Protein 3BDD (pdb70)

Solvent-accessible surface area: 28213 Å² total

Foldseek 3Di:
DVVVVVVVVVVVVVVCQVCCCVQLVHGPLLLVVLVCQVVDDFDALVRSCVVSVHDPVVSVVSVVVCVVVQQKDWAADPVGRVGITIHGGPVSCCCQPVPHDPSNVVVVVVCPPDDPVVVVVVVVVVVVVVVVVVPDDD/DVVVVVVVVVVVVVVVQVVCCVQLVAGPLLLVLLVCQVVDDWDDLVVSCVVSVHDPVVSVVSVVVCVVVPQWDWDVTIIHGHPCSCCCQPVPHDPSNVVVVVVVPPDDPVVVVVVVVVVVVVVVVVVPDDD/DCVVVVVVVVVVVVVVQVVCCVQLVDGPLLLVLLVVQVPDDWDALVVSCVVSVHDPVVSVVSLVVCVVVQQKDWAADPVPRVGITIHGDPCSCCCQPVPHDPSVVVVVVVCPPDDPVVVVVVVVVVVVVVVVVVPDDD/DVVVVVVVVVVVVVVCQVVVCVQLVAGPLLLVLLVVQVVDPFDDLVVSCVVSVHDPVVSVVSVVVCVVVQQWDCPVTIHGDPCSCCCQPVPHDPSNVVVVVCCPPDDPVVVVVVVVVVVVVVVVVVPDDD

B-factor: mean 50.7, std 5.84, range [27.85, 79.8]

CATH classification: 1.10.10.10

Structure (mmCIF, N/CA/C/O backbone):
data_3BDD
#
_entry.id   3BDD
#
_cell.length_a   50.734
_cell.length_b   100.430
_cell.length_c   68.695
_cell.angle_alpha   90.000
_cell.angle_beta   111.420
_cell.angle_gamma   90.000
#
_symmetry.space_group_name_H-M   'P 1 21 1'
#
loop_
_entity.id
_entity.type
_entity.pdbx_description
1 polymer 'Regulatory protein MarR'
2 non-polymer 'PHOSPHATE ION'
3 non-polymer GLYCEROL
4 water water
#
loop_
_atom_site.group_PDB
_atom_site.id
_atom_site.type_symbol
_atom_site.label_atom_id
_atom_site.label_alt_id
_atom_site.label_comp_id
_atom_site.label_asym_id
_atom_site.label_entity_id
_atom_site.label_seq_id
_atom_site.pdbx_PDB_ins_code
_atom_site.Cartn_x
_atom_site.Cartn_y
_atom_site.Cartn_z
_atom_site.occupancy
_atom_site.B_iso_or_equiv
_atom_site.auth_seq_id
_atom_site.auth_comp_id
_atom_site.auth_asym_id
_atom_site.auth_atom_id
_atom_site.pdbx_PDB_model_num
ATOM 1 N N . GLN A 1 3 ? -23.128 39.294 -48.551 1.00 65.02 2 GLN A N 1
ATOM 2 C CA . GLN A 1 3 ? -21.634 39.133 -48.559 1.00 65.04 2 GLN A CA 1
ATOM 3 C C . GLN A 1 3 ? -20.940 39.477 -47.226 1.00 64.88 2 GLN A C 1
ATOM 4 O O . GLN A 1 3 ? -19.817 39.016 -46.977 1.00 65.10 2 GLN A O 1
ATOM 10 N N . GLU A 1 4 ? -21.599 40.287 -46.393 1.00 63.74 3 GLU A N 1
ATOM 11 C CA . GLU A 1 4 ? -21.073 40.696 -45.080 1.00 62.68 3 GLU A CA 1
ATOM 12 C C . GLU A 1 4 ? -21.120 39.531 -44.093 1.00 60.33 3 GLU A C 1
ATOM 13 O O . GLU A 1 4 ? -20.140 39.286 -43.376 1.00 60.25 3 GLU A O 1
ATOM 27 N N . GLU A 1 6 ? -21.402 36.227 -44.839 1.00 53.67 5 GLU A N 1
ATOM 28 C CA . GLU A 1 6 ? -20.551 35.144 -45.353 1.00 53.05 5 GLU A CA 1
ATOM 29 C C . GLU A 1 6 ? -19.063 35.318 -44.974 1.00 53.22 5 GLU A C 1
ATOM 30 O O . GLU A 1 6 ? -18.380 34.322 -44.720 1.00 53.17 5 GLU A O 1
ATOM 36 N N . ASP A 1 7 ? -18.589 36.569 -44.918 1.00 53.02 6 ASP A N 1
ATOM 37 C CA . ASP A 1 7 ? -17.215 36.887 -44.487 1.00 51.45 6 ASP A CA 1
ATOM 38 C C . ASP A 1 7 ? -17.039 36.640 -42.983 1.00 50.18 6 ASP A C 1
ATOM 39 O O . ASP A 1 7 ? -16.016 36.097 -42.574 1.00 50.50 6 ASP A O 1
ATOM 44 N N . LEU A 1 8 ? -18.024 37.054 -42.174 1.00 48.60 7 LEU A N 1
ATOM 45 C CA . LEU A 1 8 ? -18.003 36.852 -40.702 1.00 47.70 7 LEU A CA 1
ATOM 46 C C . LEU A 1 8 ? -17.872 35.372 -40.356 1.00 45.80 7 LEU A C 1
ATOM 47 O O . LEU A 1 8 ? -17.062 35.007 -39.495 1.00 44.54 7 LEU A O 1
ATOM 52 N N . LEU A 1 9 ? -18.656 34.541 -41.052 1.00 44.08 8 LEU A N 1
ATOM 53 C CA . LEU A 1 9 ? -18.627 33.087 -40.882 1.00 43.15 8 LEU A CA 1
ATOM 54 C C . LEU A 1 9 ? -17.261 32.515 -41.278 1.00 43.39 8 LEU A C 1
ATOM 55 O O . LEU A 1 9 ? -16.742 31.628 -40.589 1.00 41.28 8 LEU A O 1
ATOM 60 N N . TYR A 1 10 ? -16.675 33.037 -42.363 1.00 43.91 9 TYR A N 1
ATOM 61 C CA . TYR A 1 10 ? -15.332 32.613 -42.783 1.00 44.24 9 TYR A CA 1
ATOM 62 C C . TYR A 1 10 ? -14.252 33.056 -41.770 1.00 44.21 9 TYR A C 1
ATOM 63 O O . TYR A 1 10 ? -13.345 32.276 -41.452 1.00 44.10 9 TYR A O 1
ATOM 72 N N . ARG A 1 11 ? -14.349 34.295 -41.284 1.00 45.41 10 ARG A N 1
ATOM 73 C CA . ARG A 1 11 ? -13.430 34.818 -40.247 1.00 46.73 10 ARG A CA 1
ATOM 74 C C . ARG A 1 11 ? -13.530 34.006 -38.952 1.00 46.91 10 ARG A C 1
ATOM 75 O O . ARG A 1 11 ? -12.530 33.816 -38.255 1.00 46.10 10 ARG A O 1
ATOM 83 N N . LEU A 1 12 ? -14.733 33.504 -38.667 1.00 48.39 11 LEU A N 1
ATOM 84 C CA . LEU A 1 12 ? -14.976 32.632 -37.519 1.00 49.06 11 LEU A CA 1
ATOM 85 C C . LEU A 1 12 ? -14.287 31.259 -37.713 1.00 48.72 11 LEU A C 1
ATOM 86 O O . LEU A 1 12 ? -13.764 30.692 -36.742 1.00 48.36 11 LEU A O 1
ATOM 91 N N . LYS A 1 13 ? -14.286 30.744 -38.952 1.00 48.71 12 LYS A N 1
ATOM 92 C CA . LYS A 1 13 ? -13.592 29.486 -39.296 1.00 49.33 12 LYS A CA 1
ATOM 93 C C . LYS A 1 13 ? -12.072 29.609 -39.162 1.00 48.60 12 LYS A C 1
ATOM 94 O O . LYS A 1 13 ? -11.432 28.713 -38.614 1.00 48.47 12 LYS A O 1
ATOM 99 N N . VAL A 1 14 ? -11.512 30.692 -39.702 1.00 48.97 13 VAL A N 1
ATOM 100 C CA . VAL A 1 14 ? -10.061 30.947 -39.659 1.00 49.06 13 VAL A CA 1
ATOM 101 C C . VAL A 1 14 ? -9.590 31.101 -38.207 1.00 49.49 13 VAL A C 1
ATOM 102 O O . VAL A 1 14 ? -8.569 30.529 -37.829 1.00 49.66 13 VAL A O 1
ATOM 106 N N . ALA A 1 15 ? -10.357 31.856 -37.417 1.00 49.97 14 ALA A N 1
ATOM 107 C CA . ALA A 1 15 ? -10.106 32.044 -35.984 1.00 50.76 14 ALA A CA 1
ATOM 108 C C . ALA A 1 15 ? -10.075 30.706 -35.242 1.00 51.27 14 ALA A C 1
ATOM 109 O O . ALA A 1 15 ? -9.164 30.472 -34.457 1.00 51.13 14 ALA A O 1
ATOM 111 N N . ASP A 1 16 ? -11.060 29.844 -35.513 1.00 52.00 15 ASP A N 1
ATOM 112 C CA . ASP A 1 16 ? -11.155 28.507 -34.906 1.00 51.55 15 ASP A CA 1
ATOM 113 C C . ASP A 1 16 ? -9.934 27.639 -35.225 1.00 50.71 15 ASP A C 1
ATOM 114 O O . ASP A 1 16 ? -9.362 27.033 -34.325 1.00 48.89 15 ASP A O 1
ATOM 119 N N . GLU A 1 17 ? -9.558 27.587 -36.506 1.00 51.11 16 GLU A N 1
ATOM 120 C CA . GLU A 1 17 ? -8.376 26.831 -36.955 1.00 51.47 16 GLU A CA 1
ATOM 121 C C . GLU A 1 17 ? -7.077 27.340 -36.312 1.00 50.03 16 GLU A C 1
ATOM 122 O O . GLU A 1 17 ? -6.250 26.533 -35.887 1.00 49.18 16 GLU A O 1
ATOM 128 N N . THR A 1 18 ? -6.931 28.666 -36.223 1.00 48.92 17 THR A N 1
ATOM 129 C CA . THR A 1 18 ? -5.773 29.294 -35.571 1.00 49.29 17 THR A CA 1
ATOM 130 C C . THR A 1 18 ? -5.754 28.988 -34.064 1.00 48.24 17 THR A C 1
ATOM 131 O O . THR A 1 18 ? -4.726 28.590 -33.541 1.00 48.09 17 THR A O 1
ATOM 135 N N . ILE A 1 19 ? -6.900 29.143 -33.400 1.00 48.90 18 ILE A N 1
ATOM 136 C CA . ILE A 1 19 ? -7.051 28.873 -31.952 1.00 48.96 18 ILE A CA 1
ATOM 137 C C . ILE A 1 19 ? -6.747 27.419 -31.588 1.00 48.59 18 ILE A C 1
ATOM 138 O O . ILE A 1 19 ? -5.992 27.167 -30.650 1.00 48.70 18 ILE A O 1
ATOM 143 N N . SER A 1 20 ? -7.344 26.487 -32.330 1.00 48.73 19 SER A N 1
ATOM 144 C CA . SER A 1 20 ? -7.155 25.041 -32.111 1.00 50.31 19 SER A CA 1
ATOM 145 C C . SER A 1 20 ? -5.685 24.618 -32.168 1.00 49.20 19 SER A C 1
ATOM 146 O O . SER A 1 20 ? -5.250 23.831 -31.330 1.00 48.51 19 SER A O 1
ATOM 149 N N . ASN A 1 21 ? -4.945 25.167 -33.141 1.00 49.30 20 ASN A N 1
ATOM 150 C CA A ASN A 1 21 ? -3.516 24.877 -33.301 0.50 49.31 20 ASN A CA 1
ATOM 151 C CA B ASN A 1 21 ? -3.513 24.885 -33.311 0.50 49.27 20 ASN A CA 1
ATOM 152 C C . ASN A 1 21 ? -2.711 25.463 -32.135 1.00 49.07 20 ASN A C 1
ATOM 153 O O . ASN A 1 21 ? -1.913 24.752 -31.515 1.00 48.85 20 ASN A O 1
ATOM 162 N N . LEU A 1 22 ? -2.935 26.747 -31.836 1.00 48.56 21 LEU A N 1
ATOM 163 C CA . LEU A 1 22 ? -2.269 27.441 -30.711 1.00 49.23 21 LEU A CA 1
ATOM 164 C C . LEU A 1 22 ? -2.541 26.775 -29.352 1.00 47.98 21 LEU A C 1
ATOM 165 O O . LEU A 1 22 ? -1.626 26.616 -28.548 1.00 46.59 21 LEU A O 1
ATOM 170 N N . PHE A 1 23 ? -3.799 26.406 -29.109 1.00 47.36 22 PHE A N 1
ATOM 171 C CA . PHE A 1 23 ? -4.196 25.764 -27.852 1.00 47.66 22 PHE A CA 1
ATOM 172 C C . PHE A 1 23 ? -3.454 24.441 -27.650 1.00 48.53 22 PHE A C 1
ATOM 173 O O . PHE A 1 23 ? -2.956 24.183 -26.547 1.00 48.84 22 PHE A O 1
ATOM 181 N N . GLU A 1 24 ? -3.386 23.621 -28.706 1.00 49.25 23 GLU A N 1
ATOM 182 C CA . GLU A 1 24 ? -2.711 22.319 -28.635 1.00 49.73 23 GLU A CA 1
ATOM 183 C C . GLU A 1 24 ? -1.215 22.457 -28.372 1.00 49.21 23 GLU A C 1
ATOM 184 O O . GLU A 1 24 ? -0.667 21.709 -27.572 1.00 48.86 23 GLU A O 1
ATOM 190 N N . LYS A 1 25 ? -0.568 23.403 -29.047 1.00 50.20 24 LYS A N 1
ATOM 191 C CA . LYS A 1 25 ? 0.861 23.670 -28.842 1.00 50.88 24 LYS A CA 1
ATOM 192 C C . LYS A 1 25 ? 1.166 24.234 -27.450 1.00 49.46 24 LYS A C 1
ATOM 193 O O . LYS A 1 25 ? 2.093 23.763 -26.784 1.00 48.47 24 LYS A O 1
ATOM 199 N N . GLN A 1 26 ? 0.379 25.225 -27.026 1.00 48.40 25 GLN A N 1
ATOM 200 C CA . GLN A 1 26 ? 0.581 25.900 -25.733 1.00 47.75 25 GLN A CA 1
ATOM 201 C C . GLN A 1 26 ? 0.257 25.045 -24.513 1.00 47.61 25 GLN A C 1
ATOM 202 O O . GLN A 1 26 ? 1.012 25.069 -23.552 1.00 47.74 25 GLN A O 1
ATOM 208 N N . LEU A 1 27 ? -0.853 24.304 -24.554 1.00 47.89 26 LEU A N 1
ATOM 209 C CA . LEU A 1 27 ? -1.266 23.416 -23.438 1.00 47.71 26 LEU A CA 1
ATOM 210 C C . LEU A 1 27 ? -0.832 21.952 -23.593 1.00 46.80 26 LEU A C 1
ATOM 211 O O . LEU A 1 27 ? -1.006 21.176 -22.650 1.00 46.79 26 LEU A O 1
ATOM 216 N N . GLY A 1 28 ? -0.291 21.568 -24.757 1.00 45.86 27 GLY A N 1
ATOM 217 C CA . GLY A 1 28 ? 0.129 20.183 -25.011 1.00 46.35 27 GLY A CA 1
ATOM 218 C C . GLY A 1 28 ? -0.978 19.148 -25.192 1.00 46.92 27 GLY A C 1
ATOM 219 O O . GLY A 1 28 ? -0.687 17.953 -25.294 1.00 46.27 27 GLY A O 1
ATOM 220 N N . ILE A 1 29 ? -2.242 19.590 -25.213 1.00 46.72 28 ILE A N 1
ATOM 221 C CA . ILE A 1 29 ? -3.415 18.719 -25.357 1.00 46.63 28 ILE A CA 1
ATOM 222 C C . ILE A 1 29 ? -4.409 19.479 -26.224 1.00 46.67 28 ILE A C 1
ATOM 223 O O . ILE A 1 29 ? -4.585 20.694 -26.039 1.00 46.58 28 ILE A O 1
ATOM 228 N N . SER A 1 30 ? -5.080 18.780 -27.136 1.00 46.21 29 SER A N 1
ATOM 229 C CA . SER A 1 30 ? -6.066 19.430 -28.003 1.00 46.38 29 SER A CA 1
ATOM 230 C C . SER A 1 30 ? -7.251 19.968 -27.203 1.00 45.70 29 SER A C 1
ATOM 231 O O . SER A 1 30 ? -7.566 19.449 -26.130 1.00 45.08 29 SER A O 1
ATOM 234 N N . LEU A 1 31 ? -7.896 20.991 -27.761 1.00 46.53 30 LEU A N 1
ATOM 235 C CA . LEU A 1 31 ? -9.049 21.667 -27.139 1.00 46.22 30 LEU A CA 1
ATOM 236 C C . LEU A 1 31 ? -10.172 20.702 -26.724 1.00 45.54 30 LEU A C 1
ATOM 237 O O . LEU A 1 31 ? -10.691 20.815 -25.617 1.00 46.29 30 LEU A O 1
ATOM 242 N N . THR A 1 32 ? -10.508 19.741 -27.589 1.00 45.28 31 THR A N 1
ATOM 243 C CA . THR A 1 32 ? -11.562 18.749 -27.296 1.00 45.04 31 THR A CA 1
ATOM 244 C C . THR A 1 32 ? -11.147 17.786 -26.180 1.00 45.08 31 THR A C 1
ATOM 245 O O . THR A 1 32 ? -11.909 17.578 -25.239 1.00 45.72 31 THR A O 1
ATOM 249 N N . ARG A 1 33 ? -9.949 17.206 -26.292 1.00 45.95 32 ARG A N 1
ATOM 250 C CA . ARG A 1 33 ? -9.431 16.290 -25.258 1.00 44.95 32 ARG A CA 1
ATOM 251 C C . ARG A 1 33 ? -9.189 16.996 -23.918 1.00 45.68 32 ARG A C 1
ATOM 252 O O . ARG A 1 33 ? -9.400 16.399 -22.856 1.00 45.76 32 ARG A O 1
ATOM 260 N N . TYR A 1 34 ? -8.785 18.264 -23.973 1.00 45.47 33 TYR A N 1
ATOM 261 C CA . TYR A 1 34 ? -8.628 19.090 -22.770 1.00 45.66 33 TYR A CA 1
ATOM 262 C C . TYR A 1 34 ? -9.999 19.305 -22.084 1.00 45.08 33 TYR A C 1
ATOM 263 O O . TYR A 1 34 ? -10.082 19.240 -20.852 1.00 44.70 33 TYR A O 1
ATOM 272 N N . SER A 1 35 ? -11.059 19.536 -22.872 1.00 45.52 34 SER A N 1
ATOM 273 C CA . SER A 1 35 ? -12.436 19.700 -22.330 1.00 45.32 34 SER A CA 1
ATOM 274 C C . SER A 1 35 ? -12.960 18.406 -21.691 1.00 44.67 34 SER A C 1
ATOM 275 O O . SER A 1 35 ? -13.632 18.462 -20.658 1.00 45.37 34 SER A O 1
ATOM 278 N N . ILE A 1 36 ? -12.667 17.260 -22.319 1.00 44.11 35 ILE A N 1
ATOM 279 C CA . ILE A 1 36 ? -13.027 15.930 -21.781 1.00 44.08 35 ILE A CA 1
ATOM 280 C C . ILE A 1 36 ? -12.431 15.786 -20.378 1.00 43.91 35 ILE A C 1
ATOM 281 O O . ILE A 1 36 ? -13.156 15.474 -19.437 1.00 44.12 35 ILE A O 1
ATOM 286 N N . LEU A 1 37 ? -11.131 16.056 -20.249 1.00 45.63 36 LEU A N 1
ATOM 287 C CA . LEU A 1 37 ? -10.437 15.970 -18.958 1.00 46.75 36 LEU A CA 1
ATOM 288 C C . LEU A 1 37 ? -11.003 16.959 -17.931 1.00 47.52 36 LEU A C 1
ATOM 289 O O . LEU A 1 37 ? -11.255 16.556 -16.789 1.00 46.27 36 LEU A O 1
ATOM 294 N N . GLN A 1 38 ? -11.213 18.223 -18.335 1.00 48.32 37 GLN A N 1
ATOM 295 C CA . GLN A 1 38 ? -11.840 19.242 -17.449 1.00 50.20 37 GLN A CA 1
ATOM 296 C C . GLN A 1 38 ? -13.215 18.795 -16.960 1.00 48.25 37 GLN A C 1
ATOM 297 O O . GLN A 1 38 ? -13.518 18.944 -15.781 1.00 47.50 37 GLN A O 1
ATOM 303 N N . THR A 1 39 ? -14.025 18.249 -17.870 1.00 47.09 38 THR A N 1
ATOM 304 C CA . THR A 1 39 ? -15.348 17.722 -17.524 1.00 46.82 38 THR A CA 1
ATOM 305 C C . THR A 1 39 ? -15.241 16.532 -16.547 1.00 46.61 38 THR A C 1
ATOM 306 O O . THR A 1 39 ? -15.964 16.497 -15.556 1.00 47.01 38 THR A O 1
ATOM 310 N N . LEU A 1 40 ? -14.347 15.581 -16.843 1.00 46.01 39 LEU A N 1
ATOM 311 C CA . LEU A 1 40 ? -14.115 14.391 -15.988 1.00 46.14 39 LEU A CA 1
ATOM 312 C C . LEU A 1 40 ? -13.555 14.738 -14.611 1.00 46.22 39 LEU A C 1
ATOM 313 O O . LEU A 1 40 ? -13.968 14.149 -13.619 1.00 47.30 39 LEU A O 1
ATOM 318 N N . LEU A 1 41 ? -12.619 15.684 -14.550 1.00 47.10 40 LEU A N 1
ATOM 319 C CA . LEU A 1 41 ? -12.064 16.156 -13.265 1.00 47.43 40 LEU A CA 1
ATOM 320 C C . LEU A 1 41 ? -13.099 16.858 -12.373 1.00 49.06 40 LEU A C 1
ATOM 321 O O . LEU A 1 41 ? -12.932 16.893 -11.154 1.00 50.02 40 LEU A O 1
ATOM 326 N N . LYS A 1 42 ? -14.141 17.423 -12.983 1.00 50.75 41 LYS A N 1
ATOM 327 C CA . LYS A 1 42 ? -15.237 18.064 -12.260 1.00 52.14 41 LYS A CA 1
ATOM 328 C C . LYS A 1 42 ? -16.366 17.065 -11.939 1.00 51.94 41 LYS A C 1
ATOM 329 O O . LYS A 1 42 ? -16.815 17.006 -10.798 1.00 50.76 41 LYS A O 1
ATOM 335 N N . ASP A 1 43 ? -16.786 16.276 -12.940 1.00 52.45 42 ASP A N 1
ATOM 336 C CA . ASP A 1 43 ? -17.995 15.428 -12.851 1.00 53.14 42 ASP A CA 1
ATOM 337 C C . ASP A 1 43 ? -17.898 13.905 -13.057 1.00 52.88 42 ASP A C 1
ATOM 338 O O . ASP A 1 43 ? -18.931 13.257 -13.254 1.00 52.45 42 ASP A O 1
ATOM 343 N N . ALA A 1 44 ? -16.701 13.316 -12.973 1.00 52.76 43 ALA A N 1
ATOM 344 C CA . ALA A 1 44 ? -16.563 11.842 -13.103 1.00 52.37 43 ALA A CA 1
ATOM 345 C C . ALA A 1 44 ? -17.235 11.127 -11.914 1.00 51.74 43 ALA A C 1
ATOM 346 O O . ALA A 1 44 ? -17.289 11.700 -10.823 1.00 53.09 43 ALA A O 1
ATOM 348 N N . PRO A 1 45 ? -17.750 9.889 -12.108 1.00 51.07 44 PRO A N 1
ATOM 349 C CA . PRO A 1 45 ? -17.755 9.070 -13.327 1.00 49.98 44 PRO A CA 1
ATOM 350 C C . PRO A 1 45 ? -18.798 9.500 -14.348 1.00 48.99 44 PRO A C 1
ATOM 351 O O . PRO A 1 45 ? -19.850 10.022 -13.973 1.00 49.11 44 PRO A O 1
ATOM 355 N N . LEU A 1 46 ? -18.479 9.286 -15.622 1.00 48.55 45 LEU A N 1
ATOM 356 C CA . LEU A 1 46 ? -19.367 9.593 -16.748 1.00 48.58 45 LEU A CA 1
ATOM 357 C C . LEU A 1 46 ? -19.306 8.483 -17.791 1.00 48.20 45 LEU A C 1
ATOM 358 O O . LEU A 1 46 ? -18.228 7.954 -18.079 1.00 47.78 45 LEU A O 1
ATOM 363 N N . HIS A 1 47 ? -20.466 8.159 -18.358 1.00 48.52 46 HIS A N 1
ATOM 364 C CA . HIS A 1 47 ? -20.565 7.194 -19.449 1.00 48.77 46 HIS A CA 1
ATOM 365 C C . HIS A 1 47 ? -20.074 7.889 -20.722 1.00 48.98 46 HIS A C 1
ATOM 366 O O . HIS A 1 47 ? -20.184 9.114 -20.847 1.00 48.04 46 HIS A O 1
ATOM 373 N N . GLN A 1 48 ? -19.533 7.103 -21.652 1.00 49.73 47 GLN A N 1
ATOM 374 C CA . GLN A 1 48 ? -19.083 7.601 -22.963 1.00 50.04 47 GLN A CA 1
ATOM 375 C C . GLN A 1 48 ? -20.196 8.379 -23.695 1.00 49.74 47 GLN A C 1
ATOM 376 O O . GLN A 1 48 ? -19.906 9.384 -24.335 1.00 49.79 47 GLN A O 1
ATOM 382 N N . LEU A 1 49 ? -21.441 7.897 -23.591 1.00 49.70 48 LEU A N 1
ATOM 383 C CA . LEU A 1 49 ? -22.631 8.553 -24.165 1.00 50.04 48 LEU A CA 1
ATOM 384 C C . LEU A 1 49 ? -22.819 9.968 -23.605 1.00 50.28 48 LEU A C 1
ATOM 385 O O . LEU A 1 49 ? -23.116 10.888 -24.363 1.00 49.85 48 LEU A O 1
ATOM 390 N N . ALA A 1 50 ? -22.641 10.132 -22.287 1.00 50.46 49 ALA A N 1
ATOM 391 C CA . ALA A 1 50 ? -22.737 11.449 -21.631 1.00 50.04 49 ALA A CA 1
ATOM 392 C C . ALA A 1 50 ? -21.743 12.434 -22.246 1.00 51.02 49 ALA A 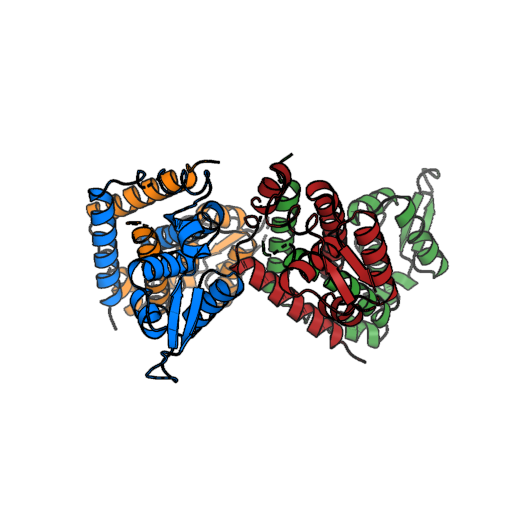C 1
ATOM 393 O O . ALA A 1 50 ? -22.119 13.566 -22.554 1.00 51.16 49 ALA A O 1
ATOM 395 N N . LEU A 1 51 ? -20.498 11.983 -22.454 1.00 50.49 50 LEU A N 1
ATOM 396 C CA . LEU A 1 51 ? -19.454 12.795 -23.104 1.00 50.49 50 LEU A CA 1
ATOM 397 C C . LEU A 1 51 ? -19.828 13.226 -24.533 1.00 50.06 50 LEU A C 1
ATOM 398 O O . LEU A 1 51 ? -19.538 14.357 -24.922 1.00 50.06 50 LEU A O 1
ATOM 403 N N . GLN A 1 52 ? -20.459 12.333 -25.294 1.00 49.54 51 GLN A N 1
ATOM 404 C CA . GLN A 1 52 ? -20.914 12.642 -26.668 1.00 50.72 51 GLN A CA 1
ATOM 405 C C . GLN A 1 52 ? -21.939 13.776 -26.691 1.00 50.42 51 GLN A C 1
ATOM 406 O O . GLN A 1 52 ? -21.873 14.658 -27.551 1.00 48.94 51 GLN A O 1
ATOM 412 N N . GLU A 1 53 ? -22.871 13.746 -25.740 1.00 50.95 52 GLU A N 1
ATOM 413 C CA . GLU A 1 53 ? -23.881 14.788 -25.627 1.00 51.71 52 GLU A CA 1
ATOM 414 C C . GLU A 1 53 ? -23.271 16.106 -25.135 1.00 51.09 52 GLU A C 1
ATOM 415 O O . GLU A 1 53 ? -23.545 17.163 -25.709 1.00 49.75 52 GLU A O 1
ATOM 421 N N . ARG A 1 54 ? -22.460 16.038 -24.081 1.00 51.95 53 ARG A N 1
ATOM 422 C CA . ARG A 1 54 ? -21.819 17.244 -23.526 1.00 53.78 53 ARG A CA 1
ATOM 423 C C . ARG A 1 54 ? -20.888 17.937 -24.518 1.00 53.38 53 ARG A C 1
ATOM 424 O O . ARG A 1 54 ? -20.905 19.156 -24.610 1.00 54.52 53 ARG A O 1
ATOM 432 N N . LEU A 1 55 ? -20.108 17.157 -25.262 1.00 53.57 54 LEU A N 1
ATOM 433 C CA . LEU A 1 55 ? -19.179 17.696 -26.274 1.00 54.51 54 LEU A CA 1
ATOM 434 C C . LEU A 1 55 ? -19.807 17.935 -27.659 1.00 54.26 54 LEU A C 1
ATOM 435 O O . LEU A 1 55 ? -19.202 18.619 -28.485 1.00 54.07 54 LEU A O 1
ATOM 440 N N . GLN A 1 56 ? -20.991 17.369 -27.912 1.00 53.94 55 GLN A N 1
ATOM 441 C CA . GLN A 1 56 ? -21.718 17.510 -29.190 1.00 54.14 55 GLN A CA 1
ATOM 442 C C . GLN A 1 56 ? -20.950 16.928 -30.388 1.00 53.72 55 GLN A C 1
ATOM 443 O O . GLN A 1 56 ? -20.804 17.562 -31.433 1.00 53.31 55 GLN A O 1
ATOM 449 N N . ILE A 1 57 ? -20.467 15.702 -30.194 1.00 53.72 56 ILE A N 1
ATOM 450 C CA . ILE A 1 57 ? -19.725 14.930 -31.201 1.00 53.75 56 ILE A CA 1
ATOM 451 C C . ILE A 1 57 ? -20.234 13.486 -31.193 1.00 53.34 56 ILE A C 1
ATOM 452 O O . ILE A 1 57 ? -20.748 13.013 -30.171 1.00 52.60 56 ILE A O 1
ATOM 457 N N . ASP A 1 58 ? -20.069 12.794 -32.319 1.00 53.29 57 ASP A N 1
ATOM 458 C CA . ASP A 1 58 ? -20.566 11.410 -32.475 1.00 53.41 57 ASP A CA 1
ATOM 459 C C . ASP A 1 58 ? -19.748 10.356 -31.688 1.00 52.91 57 ASP A C 1
ATOM 460 O O . ASP A 1 58 ? -18.747 10.685 -31.041 1.00 51.94 57 ASP A O 1
ATOM 465 N N . ARG A 1 59 ? -20.214 9.107 -31.732 1.00 52.77 58 ARG A N 1
ATOM 466 C CA . ARG A 1 59 ? -19.557 7.966 -31.060 1.00 52.74 58 ARG A CA 1
ATOM 467 C C . ARG A 1 59 ? -18.133 7.674 -31.568 1.00 52.01 58 ARG A C 1
ATOM 468 O O . ARG A 1 59 ? -17.260 7.332 -30.765 1.00 52.02 58 ARG A O 1
ATOM 476 N N . ALA A 1 60 ? -17.929 7.770 -32.886 1.00 51.32 59 ALA A N 1
ATOM 477 C CA . ALA A 1 60 ? -16.612 7.543 -33.512 1.00 50.63 59 ALA A CA 1
ATOM 478 C C . ALA A 1 60 ? -15.549 8.529 -33.018 1.00 50.23 59 ALA A C 1
ATOM 479 O O . ALA A 1 60 ? -14.410 8.124 -32.747 1.00 50.73 59 ALA A O 1
ATOM 481 N N . ALA A 1 61 ? -15.931 9.803 -32.880 1.00 48.79 60 ALA A N 1
ATOM 482 C CA . ALA A 1 61 ? -15.013 10.858 -32.413 1.00 48.18 60 ALA A CA 1
ATOM 483 C C . ALA A 1 61 ? -14.611 10.663 -30.961 1.00 47.33 60 ALA A C 1
ATOM 484 O O . ALA A 1 61 ? -13.428 10.740 -30.648 1.00 47.53 60 ALA A O 1
ATOM 486 N N . VAL A 1 62 ? -15.590 10.398 -30.091 1.00 47.29 61 VAL A N 1
ATOM 487 C CA . VAL A 1 62 ? -15.326 10.183 -28.660 1.00 47.01 61 VAL A CA 1
ATOM 488 C C . VAL A 1 62 ? -14.468 8.933 -28.435 1.00 47.16 61 VAL A C 1
ATOM 489 O O . VAL A 1 62 ? -13.564 8.953 -27.589 1.00 47.88 61 VAL A O 1
ATOM 493 N N . THR A 1 63 ? -14.752 7.867 -29.190 1.00 47.58 62 THR A N 1
ATOM 494 C CA . THR A 1 63 ? -13.961 6.626 -29.151 1.00 47.68 62 THR A CA 1
ATOM 495 C C . THR A 1 63 ? -12.496 6.901 -29.492 1.00 48.06 62 THR A C 1
ATOM 496 O O . THR A 1 63 ? -11.613 6.351 -28.841 1.00 49.57 62 THR A O 1
ATOM 500 N N . ARG A 1 64 ? -12.249 7.759 -30.490 1.00 48.29 63 ARG A N 1
ATOM 501 C CA . ARG A 1 64 ? -10.877 8.175 -30.852 1.00 47.89 63 ARG A CA 1
ATOM 502 C C . ARG A 1 64 ? -10.236 8.976 -29.700 1.00 47.30 63 ARG A C 1
ATOM 503 O O . ARG A 1 64 ? -9.137 8.640 -29.259 1.00 46.47 63 ARG A O 1
ATOM 511 N N . HIS A 1 65 ? -10.939 10.010 -29.228 1.00 46.14 64 HIS A N 1
ATOM 512 C CA . HIS A 1 65 ? -10.451 10.869 -28.132 1.00 47.12 64 HIS A CA 1
ATOM 513 C C . HIS A 1 65 ? -10.088 10.106 -26.859 1.00 46.70 64 HIS A C 1
ATOM 514 O O . HIS A 1 65 ? -9.007 10.313 -26.290 1.00 45.79 64 HIS A O 1
ATOM 521 N N . LEU A 1 66 ? -10.996 9.226 -26.436 1.00 46.86 65 LEU A N 1
ATOM 522 C CA . LEU A 1 66 ? -10.802 8.408 -25.228 1.00 46.72 65 LEU A CA 1
ATOM 523 C C . LEU A 1 66 ? -9.675 7.380 -25.370 1.00 46.18 65 LEU A C 1
ATOM 524 O O . LEU A 1 66 ? -8.998 7.088 -24.391 1.00 46.10 65 LEU A O 1
ATOM 529 N N . LYS A 1 67 ? -9.492 6.835 -26.573 1.00 46.23 66 LYS A N 1
ATOM 530 C CA . LYS A 1 67 ? -8.408 5.891 -26.860 1.00 46.38 66 LYS A CA 1
ATOM 531 C C . LYS A 1 67 ? -7.069 6.612 -26.712 1.00 45.60 66 LYS A C 1
ATOM 532 O O . LYS A 1 67 ? -6.164 6.085 -26.071 1.00 46.09 66 LYS A O 1
ATOM 538 N N . LEU A 1 68 ? -6.969 7.818 -27.282 1.00 44.92 67 LEU A N 1
ATOM 539 C CA . LEU A 1 68 ? -5.758 8.650 -27.175 1.00 45.35 67 LEU A CA 1
ATOM 540 C C . LEU A 1 68 ? -5.420 9.036 -25.725 1.00 45.54 67 LEU A C 1
ATOM 541 O O . LEU A 1 68 ? -4.273 8.892 -25.301 1.00 44.67 67 LEU A O 1
ATOM 546 N N . LEU A 1 69 ? -6.422 9.510 -24.982 1.00 45.99 68 LEU A N 1
ATOM 547 C CA . LEU A 1 69 ? -6.264 9.855 -23.551 1.00 45.05 68 LEU A CA 1
ATOM 548 C C . LEU A 1 69 ? -5.879 8.643 -22.680 1.00 45.83 68 LEU A C 1
ATOM 549 O O . LEU A 1 69 ? -5.073 8.782 -21.758 1.00 44.78 68 LEU A O 1
ATOM 554 N N . GLU A 1 70 ? -6.453 7.472 -22.985 1.00 46.78 69 GLU A N 1
ATOM 555 C CA . GLU A 1 70 ? -6.173 6.230 -22.255 1.00 47.10 69 GLU A CA 1
ATOM 556 C C . GLU A 1 70 ? -4.746 5.731 -22.539 1.00 47.46 69 GLU A C 1
ATOM 557 O O . GLU A 1 70 ? -4.024 5.358 -21.610 1.00 46.26 69 GLU A O 1
ATOM 563 N N . GLU A 1 71 ? -4.354 5.730 -23.817 1.00 48.03 70 GLU A N 1
ATOM 564 C CA . GLU A 1 71 ? -2.994 5.351 -24.239 1.00 48.44 70 GLU A CA 1
ATOM 565 C C . GLU A 1 71 ? -1.897 6.239 -23.626 1.00 47.48 70 GLU A C 1
ATOM 566 O O . GLU A 1 71 ? -0.810 5.745 -23.324 1.00 47.44 70 GLU A O 1
ATOM 572 N N . SER A 1 72 ? -2.182 7.535 -23.463 1.00 46.43 71 SER A N 1
ATOM 573 C CA . SER A 1 72 ? -1.237 8.495 -22.856 1.00 46.36 71 SER A 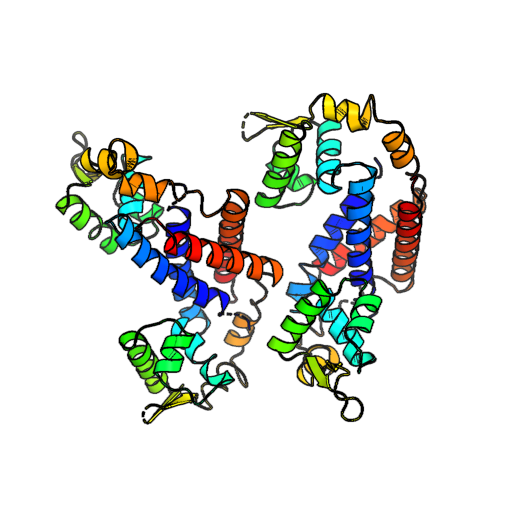CA 1
ATOM 574 C C . SER A 1 72 ? -1.383 8.650 -21.319 1.00 45.60 71 SER A C 1
ATOM 575 O O . SER A 1 72 ? -0.699 9.483 -20.715 1.00 44.69 71 SER A O 1
ATOM 578 N N . GLY A 1 73 ? -2.250 7.840 -20.697 1.00 45.51 72 GLY A N 1
ATOM 579 C CA . GLY A 1 73 ? -2.427 7.798 -19.240 1.00 45.64 72 GLY A CA 1
ATOM 580 C C . GLY A 1 73 ? -3.262 8.859 -18.553 1.00 45.34 72 GLY A C 1
ATOM 581 O O . GLY A 1 73 ? -3.122 9.039 -17.338 1.00 44.95 72 GLY A O 1
ATOM 582 N N . TYR A 1 74 ? -4.145 9.529 -19.304 1.00 46.06 73 TYR A N 1
ATOM 583 C CA . TYR A 1 74 ? -5.006 10.608 -18.771 1.00 46.32 73 TYR A CA 1
ATOM 584 C C . TYR A 1 74 ? -6.388 10.178 -18.289 1.00 46.55 73 TYR A C 1
ATOM 585 O O . TYR A 1 74 ? -7.014 10.907 -17.506 1.00 46.22 73 TYR A O 1
ATOM 594 N N . ILE A 1 75 ? -6.887 9.048 -18.798 1.00 47.04 74 ILE A N 1
ATOM 595 C CA . ILE A 1 75 ? -8.181 8.484 -18.383 1.00 46.59 74 ILE A CA 1
ATOM 596 C C . ILE A 1 75 ? -8.130 6.949 -18.277 1.00 47.91 74 ILE A C 1
ATOM 597 O O . ILE A 1 75 ? -7.207 6.310 -18.791 1.00 47.45 74 ILE A O 1
ATOM 602 N N . ILE A 1 76 ? -9.111 6.390 -17.567 1.00 48.68 75 ILE A N 1
ATOM 603 C CA . ILE A 1 76 ? -9.332 4.936 -17.484 1.00 49.03 75 ILE A CA 1
ATOM 604 C C . ILE A 1 76 ? -10.821 4.669 -17.716 1.00 49.96 75 ILE A C 1
ATOM 605 O O . ILE A 1 76 ? -11.664 5.524 -17.404 1.00 49.09 75 ILE A O 1
ATOM 610 N N . ARG A 1 77 ? -11.127 3.512 -18.299 1.00 51.35 76 ARG A N 1
ATOM 611 C CA . ARG A 1 77 ? -12.504 3.067 -18.514 1.00 52.53 76 ARG A CA 1
ATOM 612 C C . ARG A 1 77 ? -12.641 1.751 -17.767 1.00 51.40 76 ARG A C 1
ATOM 613 O O . ARG A 1 77 ? -11.997 0.768 -18.127 1.00 51.89 76 ARG A O 1
ATOM 621 N N . LYS A 1 78 ? -13.443 1.765 -16.699 1.00 49.95 77 LYS A N 1
ATOM 622 C CA . LYS A 1 78 ? -13.651 0.613 -15.836 1.00 49.33 77 LYS A CA 1
ATOM 623 C C . LYS A 1 78 ? -15.120 0.240 -15.717 1.00 50.76 77 LYS A C 1
ATOM 624 O O . LYS A 1 78 ? -16.012 1.096 -15.763 1.00 50.09 77 LYS A O 1
ATOM 630 N N . ARG A 1 79 ? -15.348 -1.057 -15.548 1.00 51.94 78 ARG A N 1
ATOM 631 C CA . ARG A 1 79 ? -16.675 -1.610 -15.375 1.00 53.03 78 ARG A CA 1
ATOM 632 C C . ARG A 1 79 ? -17.161 -1.328 -13.955 1.00 53.59 78 ARG A C 1
ATOM 633 O O . ARG A 1 79 ? -16.356 -1.310 -13.019 1.00 52.46 78 ARG A O 1
ATOM 639 N N . ASN A 1 80 ? -18.467 -1.080 -13.809 1.00 55.13 79 ASN A N 1
ATOM 640 C CA . ASN A 1 80 ? -19.099 -0.875 -12.494 1.00 56.61 79 ASN A CA 1
ATOM 641 C C . ASN A 1 80 ? -19.133 -2.255 -11.804 1.00 57.48 79 ASN A C 1
ATOM 642 O O . ASN A 1 80 ? -19.647 -3.200 -12.406 1.00 57.97 79 ASN A O 1
ATOM 647 N N . PRO A 1 81 ? -18.545 -2.391 -10.584 1.00 58.58 80 PRO A N 1
ATOM 648 C CA . PRO A 1 81 ? -18.590 -3.680 -9.857 1.00 59.23 80 PRO A CA 1
ATOM 649 C C . PRO A 1 81 ? -19.976 -4.313 -9.618 1.00 60.06 80 PRO A C 1
ATOM 650 O O . PRO A 1 81 ? -20.053 -5.542 -9.520 1.00 60.83 80 PRO A O 1
ATOM 654 N N . ASP A 1 82 ? -21.032 -3.493 -9.520 1.00 60.51 81 ASP A N 1
ATOM 655 C CA . ASP A 1 82 ? -22.427 -3.979 -9.361 1.00 60.94 81 ASP A CA 1
ATOM 656 C C . ASP A 1 82 ? -23.151 -4.259 -10.685 1.00 60.78 81 ASP A C 1
ATOM 657 O O . ASP A 1 82 ? -24.069 -5.079 -10.706 1.00 61.69 81 ASP A O 1
ATOM 662 N N . ASN A 1 83 ? -22.762 -3.559 -11.755 1.00 60.97 82 ASN A N 1
ATOM 663 C CA . ASN A 1 83 ? -23.328 -3.724 -13.106 1.00 60.98 82 ASN A CA 1
ATOM 664 C C . ASN A 1 83 ? -22.136 -3.886 -14.062 1.00 61.17 82 ASN A C 1
ATOM 665 O O . ASN A 1 83 ? -21.701 -2.933 -14.719 1.00 60.72 82 ASN A O 1
ATOM 670 N N . GLN A 1 84 ? -21.625 -5.121 -14.109 1.00 61.00 83 GLN A N 1
ATOM 671 C CA . GLN A 1 84 ? -20.389 -5.487 -14.846 1.00 60.16 83 GLN A CA 1
ATOM 672 C C . GLN A 1 84 ? -20.293 -5.039 -16.313 1.00 59.10 83 GLN A C 1
ATOM 673 O O . GLN A 1 84 ? -19.201 -4.747 -16.781 1.00 58.37 83 GLN A O 1
ATOM 679 N N . ARG A 1 85 ? -21.417 -4.990 -17.025 1.00 58.17 84 ARG A N 1
ATOM 680 C CA . ARG A 1 85 ? -21.430 -4.545 -18.435 1.00 58.24 84 ARG A CA 1
ATOM 681 C C . ARG A 1 85 ? -21.519 -3.009 -18.628 1.00 56.31 84 ARG A C 1
ATOM 682 O O . ARG A 1 85 ? -21.318 -2.527 -19.744 1.00 55.75 84 ARG A O 1
ATOM 690 N N . GLU A 1 86 ? -21.794 -2.258 -17.552 1.00 55.11 85 GLU A N 1
ATOM 691 C CA . GLU A 1 86 ? -21.813 -0.782 -17.568 1.00 54.53 85 GLU A CA 1
ATOM 692 C C . GLU A 1 86 ? -20.369 -0.293 -17.523 1.00 53.90 85 GLU A C 1
ATOM 693 O O . GLU A 1 86 ? -19.615 -0.747 -16.659 1.00 53.21 85 GLU A O 1
ATOM 699 N N . VAL A 1 87 ? -19.998 0.636 -18.415 1.00 52.51 86 VAL A N 1
ATOM 700 C CA . VAL A 1 87 ? -18.622 1.184 -18.488 1.00 51.37 86 VAL A CA 1
ATOM 701 C C . VAL A 1 87 ? -18.621 2.673 -18.099 1.00 50.61 86 VAL A C 1
ATOM 702 O O . VAL A 1 87 ? -19.394 3.464 -18.652 1.00 49.52 86 VAL A O 1
ATOM 706 N N . LEU A 1 88 ? -17.751 3.032 -17.150 1.00 49.06 87 LEU A N 1
ATOM 707 C CA . LEU A 1 88 ? -17.617 4.397 -16.628 1.00 48.51 87 LEU A CA 1
ATOM 708 C C . LEU A 1 88 ? -16.219 4.940 -16.903 1.00 46.85 87 LEU A C 1
ATOM 709 O O . LEU A 1 88 ? -15.228 4.228 -16.725 1.00 46.25 87 LEU A O 1
ATOM 714 N N . VAL A 1 89 ? -16.156 6.203 -17.328 1.00 45.76 88 VAL A N 1
ATOM 715 C CA . VAL A 1 89 ? -14.900 6.874 -17.660 1.00 45.34 88 VAL A CA 1
ATOM 716 C C . VAL A 1 89 ? -14.486 7.720 -16.463 1.00 44.41 88 VAL A C 1
ATOM 717 O O . VAL A 1 89 ? -15.324 8.404 -15.876 1.00 44.61 88 VAL A O 1
ATOM 721 N N . TRP A 1 90 ? -13.202 7.653 -16.106 1.00 44.15 89 TRP A N 1
ATOM 722 C CA . TRP A 1 90 ? -12.634 8.408 -14.981 1.00 44.18 89 TRP A CA 1
ATOM 723 C C . TRP A 1 90 ? -11.325 9.092 -15.376 1.00 44.11 89 TRP A C 1
ATOM 724 O O . TRP A 1 90 ? -10.618 8.590 -16.254 1.00 43.89 89 TRP A O 1
ATOM 735 N N . PRO A 1 91 ? -10.982 10.219 -14.710 1.00 43.75 90 PRO A N 1
ATOM 736 C CA . PRO A 1 91 ? -9.669 10.802 -14.921 1.00 43.35 90 PRO A CA 1
ATOM 737 C C . PRO A 1 91 ? -8.658 10.060 -14.027 1.00 42.92 90 PRO A C 1
ATOM 738 O O . PRO A 1 91 ? -9.054 9.374 -13.067 1.00 41.22 90 PRO A O 1
ATOM 742 N N . THR A 1 92 ? -7.377 10.197 -14.363 1.00 42.66 91 THR A N 1
ATOM 743 C CA . THR A 1 92 ? -6.279 9.587 -13.614 1.00 42.46 91 THR A CA 1
ATOM 744 C C . THR A 1 92 ? -5.597 10.653 -12.749 1.00 42.93 91 THR A C 1
ATOM 745 O O . THR A 1 92 ? -5.920 11.841 -12.843 1.00 42.91 91 THR A O 1
ATOM 749 N N . GLU A 1 93 ? -4.669 10.214 -11.901 1.00 43.46 92 GLU A N 1
ATOM 750 C CA . GLU A 1 93 ? -3.842 11.124 -11.088 1.00 45.19 92 GLU A CA 1
ATOM 751 C C . GLU A 1 93 ? -2.979 12.030 -11.977 1.00 44.76 92 GLU A C 1
ATOM 752 O O . GLU A 1 93 ? -2.748 13.185 -11.629 1.00 45.42 92 GLU A O 1
ATOM 758 N N . GLN A 1 94 ? -2.484 11.477 -13.089 1.00 45.71 93 GLN A N 1
ATOM 759 C CA . GLN A 1 94 ? -1.702 12.216 -14.092 1.00 45.93 93 GLN A CA 1
ATOM 760 C C . GLN A 1 94 ? -2.498 13.395 -14.674 1.00 46.04 93 GLN A C 1
ATOM 761 O O . GLN A 1 94 ? -1.949 14.490 -14.836 1.00 46.04 93 GLN A O 1
ATOM 767 N N . ALA A 1 95 ? -3.777 13.160 -14.979 1.00 46.16 94 ALA A N 1
ATOM 768 C CA . ALA A 1 95 ? -4.663 14.195 -15.526 1.00 45.87 94 ALA A CA 1
ATOM 769 C C . ALA A 1 95 ? -4.915 15.337 -14.535 1.00 45.78 94 ALA A C 1
ATOM 770 O O . ALA A 1 95 ? -4.849 16.508 -14.921 1.00 45.74 94 ALA A O 1
ATOM 772 N N . ARG A 1 96 ? -5.192 14.993 -13.274 1.00 45.97 95 ARG A N 1
ATOM 773 C CA . ARG A 1 96 ? -5.413 15.990 -12.212 1.00 45.98 95 ARG A CA 1
ATOM 774 C C . ARG A 1 96 ? -4.139 16.797 -11.922 1.00 46.49 95 ARG A C 1
ATOM 775 O O . ARG A 1 96 ? -4.212 17.994 -11.629 1.00 47.03 95 ARG A O 1
ATOM 783 N N . GLU A 1 97 ? -2.987 16.128 -11.981 1.00 46.95 96 GLU A N 1
ATOM 784 C CA . GLU A 1 97 ? -1.698 16.792 -11.811 1.00 46.96 96 GLU A CA 1
ATOM 785 C C . GLU A 1 97 ? -1.385 17.710 -12.994 1.00 47.86 96 GLU A C 1
ATOM 786 O O . GLU A 1 97 ? -1.058 18.869 -12.776 1.00 48.92 96 GLU A O 1
ATOM 792 N N . ALA A 1 98 ? -1.531 17.215 -14.225 1.00 47.99 97 ALA A N 1
ATOM 793 C CA . ALA A 1 98 ? -1.221 18.008 -15.430 1.00 47.55 97 ALA A CA 1
ATOM 794 C C . ALA A 1 98 ? -2.061 19.284 -15.589 1.00 48.09 97 ALA A C 1
ATOM 795 O O . ALA A 1 98 ? -1.517 20.328 -15.952 1.00 48.25 97 ALA A O 1
ATOM 797 N N . LEU A 1 99 ? -3.357 19.205 -15.275 1.00 48.55 98 LEU A N 1
ATOM 798 C CA . LEU A 1 99 ? -4.292 20.343 -15.421 1.00 48.01 98 LEU A CA 1
ATOM 799 C C . LEU A 1 99 ? -4.536 21.202 -14.176 1.00 48.91 98 LEU A C 1
ATOM 800 O O . LEU A 1 99 ? -4.733 22.415 -14.324 1.00 50.19 98 LEU A O 1
ATOM 805 N N . ILE A 1 100 ? -4.544 20.593 -12.983 1.00 48.68 99 ILE A N 1
ATOM 806 C CA . ILE A 1 100 ? -4.891 21.299 -11.738 1.00 48.30 99 ILE A CA 1
ATOM 807 C C . ILE A 1 100 ? -3.786 21.376 -10.673 1.00 48.42 99 ILE A C 1
ATOM 808 O O . ILE A 1 100 ? -3.258 22.458 -10.417 1.00 47.99 99 ILE A O 1
ATOM 813 N N . THR A 1 101 ? -3.432 20.238 -10.077 1.00 48.44 100 THR A N 1
ATOM 814 C CA . THR A 1 101 ? -2.546 20.211 -8.895 1.00 47.97 100 THR A CA 1
ATOM 815 C C . THR A 1 101 ? -1.023 20.285 -9.108 1.00 48.10 100 THR A C 1
ATOM 816 O O . THR A 1 101 ? -0.314 20.641 -8.175 1.00 48.38 100 THR A O 1
ATOM 820 N N . ASN A 1 102 ? -0.520 19.968 -10.304 1.00 48.61 101 ASN A N 1
ATOM 821 C CA . ASN A 1 102 ? 0.934 20.058 -10.600 1.00 48.58 101 ASN A CA 1
ATOM 822 C C . ASN A 1 102 ? 1.207 20.528 -12.033 1.00 48.81 101 ASN A C 1
ATOM 823 O O . ASN A 1 102 ? 1.932 19.852 -12.784 1.00 48.53 101 ASN A O 1
ATOM 828 N N . PRO A 1 103 ? 0.639 21.696 -12.425 1.00 48.69 102 PRO A N 1
ATOM 829 C CA . PRO A 1 103 ? 0.868 22.114 -13.806 1.00 48.76 102 PRO A CA 1
ATOM 830 C C . PRO A 1 103 ? 2.275 22.680 -13.952 1.00 48.38 102 PRO A C 1
ATOM 831 O O . PRO A 1 103 ? 2.826 23.203 -12.980 1.00 48.64 102 PRO A O 1
ATOM 835 N N . SER A 1 104 ? 2.858 22.546 -15.142 1.00 48.19 103 SER A N 1
ATOM 836 C CA . SER A 1 104 ? 4.187 23.108 -15.417 1.00 47.50 103 SER A CA 1
ATOM 837 C C . SER A 1 104 ? 4.079 24.626 -15.366 1.00 47.07 103 SER A C 1
ATOM 838 O O . SER A 1 104 ? 3.012 25.177 -15.666 1.00 46.90 103 SER A O 1
ATOM 841 N N . ALA A 1 105 ? 5.175 25.285 -14.977 1.00 47.63 104 ALA A N 1
ATOM 842 C CA . ALA A 1 105 ? 5.256 26.757 -14.886 1.00 47.35 104 ALA A CA 1
ATOM 843 C C . ALA A 1 105 ? 4.682 27.453 -16.119 1.00 47.62 104 ALA A C 1
ATOM 844 O O . ALA A 1 105 ? 3.975 28.455 -15.993 1.00 48.18 104 ALA A O 1
ATOM 846 N N . HIS A 1 106 ? 4.979 26.893 -17.295 1.00 47.31 105 HIS A N 1
ATOM 847 C CA . HIS A 1 106 ? 4.469 27.399 -18.559 1.00 47.55 105 HIS A CA 1
ATOM 848 C C . HIS A 1 106 ? 2.951 27.227 -18.660 1.00 47.73 105 HIS A C 1
ATOM 849 O O . HIS A 1 106 ? 2.266 28.170 -19.049 1.00 48.26 105 HIS A O 1
ATOM 856 N N . HIS A 1 107 ? 2.436 26.043 -18.310 1.00 48.39 106 HIS A N 1
ATOM 857 C CA . HIS A 1 107 ? 0.985 25.791 -18.347 1.00 48.22 106 HIS A CA 1
ATOM 858 C C . HIS A 1 107 ? 0.211 26.686 -17.359 1.00 48.33 106 HIS A C 1
ATOM 859 O O . HIS A 1 107 ? -0.898 27.101 -17.692 1.00 48.61 106 HIS A O 1
ATOM 866 N N . GLN A 1 108 ? 0.796 26.984 -16.183 1.00 48.46 107 GLN A N 1
ATOM 867 C CA A GLN A 1 108 ? 0.154 27.901 -15.219 0.50 48.61 107 GLN A CA 1
ATOM 868 C CA B GLN A 1 108 ? 0.205 27.901 -15.189 0.50 48.59 107 GLN A CA 1
ATOM 869 C C . GLN A 1 108 ? 0.113 29.320 -15.770 1.00 48.92 107 GLN A C 1
ATOM 870 O O . GLN A 1 108 ? -0.920 29.993 -15.646 1.00 49.05 107 GLN A O 1
ATOM 881 N N . ALA A 1 109 ? 1.224 29.765 -16.375 1.00 48.60 108 ALA A N 1
ATOM 882 C CA . ALA A 1 109 ? 1.329 31.093 -17.003 1.00 48.96 108 ALA A CA 1
ATOM 883 C C . ALA A 1 109 ? 0.343 31.269 -18.175 1.00 49.12 108 ALA A C 1
ATOM 884 O O . ALA A 1 109 ? -0.222 32.353 -18.343 1.00 48.67 108 ALA A O 1
ATOM 886 N N . ILE A 1 110 ? 0.149 30.208 -18.969 1.00 49.43 109 ILE A N 1
ATOM 887 C CA . ILE A 1 110 ? -0.810 30.208 -20.087 1.00 50.17 109 ILE A CA 1
ATOM 888 C C . ILE A 1 110 ? -2.249 30.266 -19.557 1.00 50.91 109 ILE A C 1
ATOM 889 O O . ILE A 1 110 ? -3.052 31.044 -20.068 1.00 50.17 109 ILE A O 1
ATOM 894 N N . LYS A 1 111 ? -2.558 29.450 -18.543 1.00 51.97 110 LYS A N 1
ATOM 895 C CA . LYS A 1 111 ? -3.898 29.436 -17.904 1.00 52.97 110 LYS A CA 1
ATOM 896 C C . LYS A 1 111 ? -4.310 30.823 -17.396 1.00 52.17 110 LYS A C 1
ATOM 897 O O . LYS A 1 111 ? -5.402 31.291 -17.700 1.00 52.53 110 LYS A O 1
ATOM 903 N N . THR A 1 112 ? -3.409 31.467 -16.653 1.00 51.68 111 THR A N 1
ATOM 904 C CA . THR A 1 112 ? -3.643 32.799 -16.082 1.00 51.37 111 THR A CA 1
ATOM 905 C C . THR A 1 112 ? -3.755 33.873 -17.166 1.00 51.72 111 THR A C 1
ATOM 906 O O . THR A 1 112 ? -4.658 34.712 -17.109 1.00 52.55 111 THR A O 1
ATOM 910 N N . SER A 1 113 ? -2.842 33.838 -18.139 1.00 51.94 112 SER A N 1
ATOM 911 C CA . SER A 1 113 ? -2.844 34.793 -19.261 1.00 52.23 112 SER A CA 1
ATOM 912 C C . SER A 1 113 ? -4.119 34.669 -20.124 1.00 51.66 112 SER A C 1
ATOM 913 O O . SER A 1 113 ? -4.679 35.686 -20.528 1.00 51.57 112 SER A O 1
ATOM 924 N N . ASN A 1 115 ? -7.095 33.613 -19.088 1.00 52.84 114 ASN A N 1
ATOM 925 C CA . ASN A 1 115 ? -8.213 34.117 -18.269 1.00 53.58 114 ASN A CA 1
ATOM 926 C C . ASN A 1 115 ? -8.340 35.641 -18.188 1.00 53.65 114 ASN A C 1
ATOM 927 O O . ASN A 1 115 ? -9.400 36.127 -17.783 1.00 54.65 114 ASN A O 1
ATOM 932 N N . GLN A 1 116 ? -7.283 36.375 -18.558 1.00 52.89 115 GLN A N 1
ATOM 933 C CA . GLN A 1 116 ? -7.261 37.846 -18.534 1.00 52.76 115 GLN A CA 1
ATOM 934 C C . GLN A 1 116 ? -7.251 38.519 -19.936 1.00 51.88 115 GLN A C 1
ATOM 935 O O . GLN A 1 116 ? -6.889 39.701 -20.047 1.00 51.79 115 GLN A O 1
ATOM 941 N N . ILE A 1 117 ? -7.665 37.786 -20.981 1.00 50.15 116 ILE A N 1
ATOM 942 C CA . ILE A 1 117 ? -7.761 38.322 -22.358 1.00 50.25 116 ILE A CA 1
ATOM 943 C C . ILE A 1 117 ? -9.070 39.113 -22.496 1.00 49.58 116 ILE A C 1
ATOM 944 O O . ILE A 1 117 ? -9.048 40.307 -22.803 1.00 49.69 116 ILE A O 1
ATOM 949 N N . LEU A 1 118 ? -10.194 38.424 -22.281 1.00 49.36 117 LEU A N 1
ATOM 950 C CA . LEU A 1 118 ? -11.536 39.012 -22.329 1.00 49.12 117 LEU A CA 1
ATOM 951 C C . LEU A 1 118 ? -12.133 39.085 -20.929 1.00 48.87 117 LEU A C 1
ATOM 952 O O . LEU A 1 118 ? -11.850 38.237 -20.077 1.00 48.98 117 LEU A O 1
ATOM 957 N N . THR A 1 119 ? -12.964 40.104 -20.705 1.00 49.61 118 THR A N 1
ATOM 958 C CA . THR A 1 119 ? -13.705 40.261 -19.448 1.00 49.62 118 THR A CA 1
ATOM 959 C C . THR A 1 119 ? -14.901 39.306 -19.482 1.00 50.61 118 THR A C 1
ATOM 960 O O . THR A 1 119 ? -15.262 38.791 -20.549 1.00 49.40 118 THR A O 1
ATOM 964 N N . VAL A 1 120 ? -15.527 39.107 -18.321 1.00 51.88 119 VAL A N 1
ATOM 965 C CA . VAL A 1 120 ? -16.700 38.214 -18.192 1.00 52.36 119 VAL A CA 1
ATOM 966 C C . VAL A 1 120 ? -17.898 38.729 -19.022 1.00 52.37 119 VAL A C 1
ATOM 967 O O . VAL A 1 120 ? -18.643 37.922 -19.576 1.00 52.75 119 VAL A O 1
ATOM 971 N N . GLU A 1 121 ? -18.046 40.055 -19.122 1.00 53.00 120 GLU A N 1
ATOM 972 C CA . GLU A 1 121 ? -19.120 40.696 -19.909 1.00 53.39 120 GLU A CA 1
ATOM 973 C C . GLU A 1 121 ? -18.970 40.448 -21.423 1.00 53.87 120 GLU A C 1
ATOM 974 O O . GLU A 1 121 ? -19.898 39.922 -22.051 1.00 54.05 120 GLU A O 1
ATOM 977 N N . GLU A 1 122 ? -17.816 40.817 -21.995 1.00 53.73 121 GLU A N 1
ATOM 978 C CA . GLU A 1 122 ? -17.563 40.617 -23.446 1.00 53.68 121 GLU A CA 1
ATOM 979 C C . GLU A 1 122 ? -17.464 39.132 -23.831 1.00 52.90 121 GLU A C 1
ATOM 980 O O . GLU A 1 122 ? -17.736 38.773 -24.979 1.00 52.61 121 GLU A O 1
ATOM 986 N N . SER A 1 123 ? -17.095 38.284 -22.867 1.00 52.00 122 SER A N 1
ATOM 987 C CA . SER A 1 123 ? -17.093 36.828 -23.043 1.00 51.95 122 SER A CA 1
ATOM 988 C C . SER A 1 123 ? -18.537 36.315 -23.168 1.00 51.33 122 SER A C 1
ATOM 989 O O . SER A 1 123 ? -18.857 35.580 -24.104 1.00 50.65 122 SER A O 1
ATOM 992 N N . GLU A 1 124 ? -19.388 36.717 -22.220 1.00 51.56 123 GLU A N 1
ATOM 993 C CA . GLU A 1 124 ? -20.816 36.338 -22.193 1.00 51.33 123 GLU A CA 1
ATOM 994 C C . GLU A 1 124 ? -21.629 36.931 -23.354 1.00 50.71 123 GLU A C 1
ATOM 995 O O . GLU A 1 124 ? -22.583 36.304 -23.814 1.00 50.92 123 GLU A O 1
ATOM 997 N N . GLN A 1 125 ? -21.265 38.137 -23.796 1.00 50.60 124 GLN A N 1
ATOM 998 C CA . GLN A 1 125 ? -21.909 38.795 -24.944 1.00 50.12 124 GLN A CA 1
ATOM 999 C C . GLN A 1 125 ? -21.532 38.077 -26.252 1.00 49.83 124 GLN A C 1
ATOM 1000 O O . GLN A 1 125 ? -22.382 37.923 -27.132 1.00 49.89 124 GLN A O 1
ATOM 1006 N N . PHE A 1 126 ? -20.265 37.652 -26.366 1.00 48.96 125 PHE A N 1
ATOM 1007 C CA . PHE A 1 126 ? -19.755 36.902 -27.528 1.00 48.56 125 PHE A CA 1
ATOM 1008 C C . PHE A 1 126 ? -20.511 35.574 -27.713 1.00 47.74 125 PHE A C 1
ATOM 1009 O 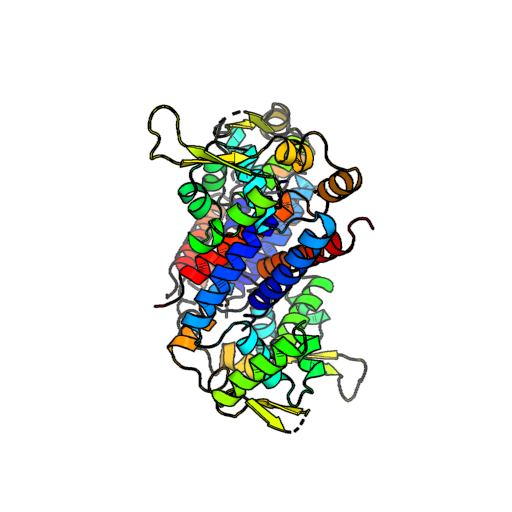O . PHE A 1 126 ? -20.951 35.266 -28.825 1.00 47.05 125 PHE A O 1
ATOM 1017 N N . LEU A 1 127 ? -20.649 34.812 -26.622 1.00 47.36 126 LEU A N 1
ATOM 1018 C CA . LEU A 1 127 ? -21.390 33.536 -26.627 1.00 46.93 126 LEU A CA 1
ATOM 1019 C C . LEU A 1 127 ? -22.898 33.712 -26.879 1.00 46.70 126 LEU A C 1
ATOM 1020 O O . LEU A 1 127 ? -23.521 32.825 -27.458 1.00 47.71 126 LEU A O 1
ATOM 1025 N N . ALA A 1 128 ? -23.467 34.836 -26.438 1.00 46.27 127 ALA A N 1
ATOM 1026 C CA . ALA A 1 128 ? -24.874 35.175 -26.691 1.00 46.50 127 ALA A CA 1
ATOM 1027 C C . ALA A 1 128 ? -25.107 35.444 -28.190 1.00 46.34 127 ALA A C 1
ATOM 1028 O O . ALA A 1 128 ? -26.078 34.956 -28.769 1.00 46.34 127 ALA A O 1
ATOM 1030 N N . THR A 1 129 ? -24.215 36.230 -28.793 1.00 46.14 128 THR A N 1
ATOM 1031 C CA . THR A 1 129 ? -24.233 36.520 -30.238 1.00 46.19 128 THR A CA 1
ATOM 1032 C C . THR A 1 129 ? -23.957 35.255 -31.085 1.00 45.70 128 THR A C 1
ATOM 1033 O O . THR A 1 129 ? -24.491 35.119 -32.188 1.00 44.16 128 THR A O 1
ATOM 1037 N N . LEU A 1 130 ? -23.129 34.348 -30.555 1.00 46.58 129 LEU A N 1
ATOM 1038 C CA . LEU A 1 130 ? -22.804 33.069 -31.207 1.00 47.08 129 LEU A CA 1
ATOM 1039 C C . LEU A 1 130 ? -24.030 32.151 -31.276 1.00 47.60 129 LEU A C 1
ATOM 1040 O O . LEU A 1 130 ? -24.296 31.545 -32.318 1.00 46.96 129 LEU A O 1
ATOM 1045 N N . ASP A 1 131 ? -24.769 32.062 -30.166 1.00 48.56 130 ASP A N 1
ATOM 1046 C CA . ASP A 1 131 ? -26.008 31.260 -30.092 1.00 49.08 130 ASP A CA 1
ATOM 1047 C C . ASP A 1 131 ? -27.084 31.851 -30.993 1.00 48.27 130 ASP A C 1
ATOM 1048 O O . ASP A 1 131 ? -27.729 31.116 -31.739 1.00 48.43 130 ASP A O 1
ATOM 1053 N N . LYS A 1 132 ? -27.253 33.175 -30.933 1.00 47.93 131 LYS A N 1
ATOM 1054 C CA . LYS A 1 132 ? -28.192 33.908 -31.806 1.00 47.79 131 LYS A CA 1
ATOM 1055 C C . LYS A 1 132 ? -27.876 33.660 -33.300 1.00 47.72 131 LYS A C 1
ATOM 1056 O O . LYS A 1 132 ? -28.793 33.524 -34.113 1.00 48.00 131 LYS A O 1
ATOM 1062 N N . LEU A 1 133 ? -26.585 33.590 -33.635 1.00 47.33 132 LEU A N 1
ATOM 1063 C CA . LEU A 1 133 ? -26.125 33.278 -34.995 1.00 47.41 132 LEU A CA 1
ATOM 1064 C C . LEU A 1 133 ? -26.459 31.829 -35.377 1.00 46.97 132 LEU A C 1
ATOM 1065 O O . LEU A 1 133 ? -26.973 31.588 -36.470 1.00 46.68 132 LEU A O 1
ATOM 1070 N N . LEU A 1 134 ? -26.164 30.885 -34.476 1.00 47.57 133 LEU A N 1
ATOM 1071 C CA . LEU A 1 134 ? -26.476 29.456 -34.687 1.00 48.39 133 LEU A CA 1
ATOM 1072 C C . LEU A 1 134 ? -27.974 29.222 -34.870 1.00 48.73 133 LEU A C 1
ATOM 1073 O O . LEU A 1 134 ? -28.361 28.521 -35.806 1.00 49.69 133 LEU A O 1
ATOM 1078 N N . ILE A 1 135 ? -28.791 29.831 -33.998 1.00 48.28 134 ILE A N 1
ATOM 1079 C CA . ILE A 1 135 ? -30.270 29.738 -34.058 1.00 48.63 134 ILE A CA 1
ATOM 1080 C C . ILE A 1 135 ? -30.781 30.235 -35.415 1.00 48.56 134 ILE A C 1
ATOM 1081 O O . ILE A 1 135 ? -31.587 29.563 -36.052 1.00 49.02 134 ILE A O 1
ATOM 1086 N N . GLY A 1 136 ? -30.291 31.399 -35.840 1.00 48.37 135 GLY A N 1
ATOM 1087 C CA . GLY A 1 136 ? -30.636 31.992 -37.131 1.00 48.47 135 GLY A CA 1
ATOM 1088 C C . GLY A 1 136 ? -30.248 31.148 -38.338 1.00 48.67 135 GLY A C 1
ATOM 1089 O O . GLY A 1 136 ? -31.013 31.076 -39.294 1.00 49.65 135 GLY A O 1
ATOM 1090 N N . LEU A 1 137 ? -29.070 30.518 -38.304 1.00 49.19 136 LEU A N 1
ATOM 1091 C CA . LEU A 1 137 ? -28.623 29.641 -39.413 1.00 49.59 136 LEU A CA 1
ATOM 1092 C C . LEU A 1 137 ? -29.451 28.354 -39.480 1.00 50.03 136 LEU A C 1
ATOM 1093 O O . LEU A 1 137 ? -29.800 27.899 -40.577 1.00 49.12 136 LEU A O 1
ATOM 1098 N N . GLN A 1 138 ? -29.743 27.779 -38.310 1.00 51.11 137 GLN A N 1
ATOM 1099 C CA . GLN A 1 138 ? -30.625 26.600 -38.182 1.00 51.96 137 GLN A CA 1
ATOM 1100 C C . GLN A 1 138 ? -32.029 26.851 -38.745 1.00 52.54 137 GLN A C 1
ATOM 1101 O O . GLN A 1 138 ? -32.602 25.968 -39.389 1.00 53.15 137 GLN A O 1
ATOM 1107 N N . ASN A 1 139 ? -32.548 28.065 -38.528 1.00 52.79 138 ASN A N 1
ATOM 1108 C CA . ASN A 1 139 ? -33.882 28.477 -38.996 1.00 52.60 138 ASN A CA 1
ATOM 1109 C C . ASN A 1 139 ? -33.946 28.988 -40.457 1.00 52.33 138 ASN A C 1
ATOM 1110 O O . ASN A 1 139 ? -34.951 29.594 -40.845 1.00 51.87 138 ASN A O 1
ATOM 1115 N N . LEU A 1 140 ? -32.898 28.752 -41.262 1.00 52.56 139 LEU A N 1
ATOM 1116 C CA . LEU A 1 140 ? -32.887 29.149 -42.686 1.00 53.31 139 LEU A CA 1
ATOM 1117 C C . LEU A 1 140 ? -33.841 28.248 -43.496 1.00 54.26 139 LEU A C 1
ATOM 1118 O O . LEU A 1 140 ? -34.024 27.091 -43.112 1.00 54.13 139 LEU A O 1
ATOM 1123 N N . PRO A 1 141 ? -34.417 28.757 -44.625 1.00 55.48 140 PRO A N 1
ATOM 1124 C CA . PRO A 1 141 ? -35.399 28.012 -45.457 1.00 56.75 140 PRO A CA 1
ATOM 1125 C C . PRO A 1 141 ? -35.053 26.558 -45.848 1.00 57.90 140 PRO A C 1
ATOM 1126 O O . PRO A 1 141 ? -33.883 26.228 -46.005 1.00 57.70 140 PRO A O 1
ATOM 1130 N N . ILE A 1 142 ? -36.100 25.744 -46.021 1.00 60.45 141 ILE A N 1
ATOM 1131 C CA . ILE A 1 142 ? -36.065 24.281 -46.294 1.00 61.33 141 ILE A CA 1
ATOM 1132 C C . ILE A 1 142 ? -35.635 23.512 -45.031 1.00 61.96 141 ILE A C 1
ATOM 1133 O O . ILE A 1 142 ? -34.558 23.703 -44.469 1.00 62.82 141 ILE A O 1
ATOM 1139 N N . GLN B 1 3 ? -10.600 27.659 -17.903 1.00 64.33 2 GLN B N 1
ATOM 1140 C CA . GLN B 1 3 ? -11.829 27.203 -17.187 1.00 64.55 2 GLN B CA 1
ATOM 1141 C C . GLN B 1 3 ? -13.080 27.663 -17.947 1.00 64.29 2 GLN B C 1
ATOM 1142 O O . GLN B 1 3 ? -13.671 26.864 -18.679 1.00 65.07 2 GLN B O 1
ATOM 1148 N N . GLU B 1 4 ? -13.476 28.929 -17.780 1.00 63.31 3 GLU B N 1
ATOM 1149 C CA . GLU B 1 4 ? -14.599 29.518 -18.531 1.00 61.72 3 GLU B CA 1
ATOM 1150 C C . GLU B 1 4 ? -14.108 29.848 -19.952 1.00 60.05 3 GLU B C 1
ATOM 1151 O O . GLU B 1 4 ? -14.857 29.686 -20.920 1.00 59.66 3 GLU B O 1
ATOM 1165 N N . GLU B 1 6 ? -11.741 28.274 -21.653 1.00 54.11 5 GLU B N 1
ATOM 1166 C CA . GLU B 1 6 ? -11.662 26.986 -22.359 1.00 53.88 5 GLU B CA 1
ATOM 1167 C C . GLU B 1 6 ? -13.038 26.573 -22.916 1.00 53.27 5 GLU B C 1
ATOM 1168 O O . GLU B 1 6 ? -13.122 26.042 -24.029 1.00 52.90 5 GLU B O 1
ATOM 1174 N N . ASP B 1 7 ? -14.097 26.825 -22.140 1.00 53.06 6 ASP B N 1
ATOM 1175 C CA . ASP B 1 7 ? -15.477 26.531 -22.553 1.00 51.80 6 ASP B CA 1
ATOM 1176 C C . ASP B 1 7 ? -15.917 27.424 -23.721 1.00 50.35 6 ASP B C 1
ATOM 1177 O O . ASP B 1 7 ? -16.638 26.960 -24.606 1.00 50.40 6 ASP B O 1
ATOM 1182 N N . LEU B 1 8 ? -15.499 28.695 -23.710 1.00 48.11 7 LEU B N 1
ATOM 1183 C CA . LEU B 1 8 ? -15.785 29.628 -24.814 1.00 47.63 7 LEU B CA 1
ATOM 1184 C C . LEU B 1 8 ? -15.116 29.170 -26.121 1.00 45.42 7 LEU B C 1
ATOM 1185 O O . LEU B 1 8 ? -15.750 29.178 -27.183 1.00 43.88 7 LEU B O 1
ATOM 1190 N N . LEU B 1 9 ? -13.849 28.765 -26.027 1.00 43.82 8 LEU B N 1
ATOM 1191 C CA . LEU B 1 9 ? -13.102 28.268 -27.189 1.00 42.53 8 LEU B CA 1
ATOM 1192 C C . LEU B 1 9 ? -13.712 26.978 -27.739 1.00 43.00 8 LEU B C 1
ATOM 1193 O O . LEU B 1 9 ? -13.829 26.834 -28.958 1.00 41.60 8 LEU B O 1
ATOM 1198 N N . TYR B 1 10 ? -14.139 26.071 -26.849 1.00 43.35 9 TYR B N 1
ATOM 1199 C CA . TYR B 1 10 ? -14.760 24.816 -27.283 1.00 43.81 9 TYR B CA 1
ATOM 1200 C C . TYR B 1 10 ? -16.124 25.046 -27.953 1.00 43.72 9 TYR B C 1
ATOM 1201 O O . TYR B 1 10 ? -16.411 24.422 -28.977 1.00 44.28 9 TYR B O 1
ATOM 1210 N N . ARG B 1 11 ? -16.955 25.909 -27.368 1.00 45.13 10 ARG B N 1
ATOM 1211 C CA . ARG B 1 11 ? -18.251 26.287 -27.968 1.00 46.59 10 ARG B CA 1
ATOM 1212 C C . ARG B 1 11 ? -18.066 26.919 -29.356 1.00 46.31 10 ARG B C 1
ATOM 1213 O O . ARG B 1 11 ? -18.890 26.698 -30.245 1.00 44.87 10 ARG B O 1
ATOM 1221 N N . LEU B 1 12 ? -16.981 27.681 -29.527 1.00 48.16 11 LEU B N 1
ATOM 1222 C CA . LEU B 1 12 ? -16.614 28.264 -30.822 1.00 48.89 11 LEU B CA 1
ATOM 1223 C C . LEU B 1 12 ? -16.258 27.175 -31.846 1.00 48.45 11 LEU B C 1
ATOM 1224 O O . LEU B 1 12 ? -16.608 27.297 -33.020 1.00 48.66 11 LEU B O 1
ATOM 1229 N N . LYS B 1 13 ? -15.584 26.114 -31.398 1.00 48.92 12 LYS B N 1
ATOM 1230 C CA . LYS B 1 13 ? -15.240 24.981 -32.271 1.00 49.54 12 LYS B CA 1
ATOM 1231 C C . LYS B 1 13 ? -16.499 24.238 -32.738 1.00 48.93 12 LYS B C 1
ATOM 1232 O O . LYS B 1 13 ? -16.606 23.904 -33.920 1.00 48.35 12 LYS B O 1
ATOM 1238 N N . VAL B 1 14 ? -17.415 23.966 -31.803 1.00 48.93 13 VAL B N 1
ATOM 1239 C CA . VAL B 1 14 ? -18.690 23.285 -32.109 1.00 49.35 13 VAL B CA 1
ATOM 1240 C C . VAL B 1 14 ? -19.549 24.154 -33.049 1.00 49.59 13 VAL B C 1
ATOM 1241 O O . VAL B 1 14 ? -20.171 23.626 -33.978 1.00 49.86 13 VAL B O 1
ATOM 1245 N N . ALA B 1 15 ? -19.559 25.470 -32.806 1.00 49.58 14 ALA B N 1
ATOM 1246 C CA . ALA B 1 15 ? -20.276 26.438 -33.653 1.00 50.40 14 ALA B CA 1
ATOM 1247 C C . ALA B 1 15 ? -19.741 26.439 -35.092 1.00 50.41 14 ALA B C 1
ATOM 1248 O O . ALA B 1 15 ? -20.519 26.364 -36.032 1.00 50.23 14 ALA B O 1
ATOM 1250 N N . ASP B 1 16 ? -18.419 26.479 -35.247 1.00 51.82 15 ASP B N 1
ATOM 1251 C CA . ASP B 1 16 ? -17.779 26.459 -36.576 1.00 52.11 15 ASP B CA 1
ATOM 1252 C C . ASP B 1 16 ? -18.143 25.206 -37.383 1.00 51.17 15 ASP B C 1
ATOM 1253 O O . ASP B 1 16 ? -18.460 25.310 -38.568 1.00 50.94 15 ASP B O 1
ATOM 1258 N N . GLU B 1 17 ? -18.097 24.046 -36.726 1.00 50.94 16 GLU B N 1
ATOM 1259 C CA . GLU B 1 17 ? -18.434 22.762 -37.352 1.00 50.28 16 GLU B CA 1
ATOM 1260 C C . GLU B 1 17 ? -19.906 22.704 -37.799 1.00 49.40 16 GLU B C 1
ATOM 1261 O O . GLU B 1 17 ? -20.204 22.178 -38.868 1.00 48.41 16 GLU B O 1
ATOM 1264 N N . THR B 1 18 ? -20.805 23.254 -36.982 1.00 48.63 17 THR B N 1
ATOM 1265 C CA . THR B 1 18 ? -22.232 23.333 -37.311 1.00 48.80 17 THR B CA 1
ATOM 1266 C C . THR B 1 18 ? -22.461 24.340 -38.451 1.00 48.02 17 THR B C 1
ATOM 1267 O O . THR B 1 18 ? -23.194 24.043 -39.396 1.00 47.69 17 THR B O 1
ATOM 1271 N N . ILE B 1 19 ? -21.829 25.513 -38.343 1.00 48.19 18 ILE B N 1
ATOM 1272 C CA . ILE B 1 19 ? -21.899 26.578 -39.360 1.00 48.62 18 ILE B CA 1
ATOM 1273 C C . ILE B 1 19 ? -21.419 26.101 -40.740 1.00 48.75 18 ILE B C 1
ATOM 1274 O O . ILE B 1 19 ? -22.140 26.265 -41.723 1.00 48.08 18 ILE B O 1
ATOM 1279 N N . SER B 1 20 ? -20.228 25.494 -40.789 1.00 48.90 19 SER B N 1
ATOM 1280 C CA . SER B 1 20 ? -19.637 24.993 -42.049 1.00 49.78 19 SER B CA 1
ATOM 1281 C C . SER B 1 20 ? -20.498 23.945 -42.758 1.00 49.50 19 SER B C 1
ATOM 1282 O O . SER B 1 20 ? -20.636 23.988 -43.987 1.00 48.27 19 SER B O 1
ATOM 1285 N N . ASN B 1 21 ? -21.072 23.017 -41.983 1.00 49.74 20 ASN B N 1
ATOM 1286 C CA . ASN B 1 21 ? -21.954 21.971 -42.531 1.00 49.67 20 ASN B CA 1
ATOM 1287 C C . ASN B 1 21 ? -23.241 22.573 -43.085 1.00 49.07 20 ASN B C 1
ATOM 1288 O O . ASN B 1 21 ? -23.613 22.271 -44.216 1.00 48.93 20 ASN B O 1
ATOM 1293 N N . LEU B 1 22 ? -23.896 23.420 -42.283 1.00 48.90 21 LEU B N 1
ATOM 1294 C CA . LEU B 1 22 ? -25.121 24.154 -42.690 1.00 49.27 21 LEU B CA 1
ATOM 1295 C C . LEU B 1 22 ? -24.906 25.014 -43.944 1.00 48.42 21 LEU B C 1
ATOM 1296 O O . LEU B 1 22 ? -25.763 25.033 -44.826 1.00 47.51 21 LEU B O 1
ATOM 1301 N N . PHE B 1 23 ? -23.761 25.708 -44.003 1.00 48.35 22 PHE B N 1
ATOM 1302 C CA . PHE B 1 23 ? -23.399 26.585 -45.125 1.00 47.69 22 PHE B CA 1
ATOM 1303 C C . PHE B 1 23 ? -23.283 25.821 -46.447 1.00 48.44 22 PHE B C 1
ATOM 1304 O O . PHE B 1 23 ? -23.860 26.237 -47.453 1.00 48.38 22 PHE B O 1
ATOM 1312 N N . GLU B 1 24 ? -22.527 24.722 -46.431 1.00 49.61 23 GLU B N 1
ATOM 1313 C CA . GLU B 1 24 ? -22.320 23.884 -47.625 1.00 50.40 23 GLU B CA 1
ATOM 1314 C C . GLU B 1 24 ? -23.600 23.204 -48.123 1.00 50.00 23 GLU B C 1
ATOM 1315 O O . GLU B 1 24 ? -23.762 23.027 -49.328 1.00 50.23 23 GLU B O 1
ATOM 1321 N N . LYS B 1 25 ? -24.485 22.812 -47.206 1.00 50.52 24 LYS B N 1
ATOM 1322 C CA . LYS B 1 25 ? -25.776 22.203 -47.577 1.00 50.69 24 LYS B CA 1
ATOM 1323 C C . LYS B 1 25 ? -26.743 23.208 -48.214 1.00 49.39 24 LYS B C 1
ATOM 1324 O O . LYS B 1 25 ? -27.431 22.860 -49.173 1.00 49.47 24 LYS B O 1
ATOM 1330 N N . GLN B 1 26 ? -26.773 24.440 -47.694 1.00 48.55 25 GLN B N 1
ATOM 1331 C CA . GLN B 1 26 ? -27.684 25.499 -48.177 1.00 48.22 25 GLN B CA 1
ATOM 1332 C C . GLN B 1 26 ? -27.231 26.263 -49.432 1.00 47.88 25 GLN B C 1
ATOM 1333 O O . GLN B 1 26 ? -28.076 26.659 -50.243 1.00 47.27 25 GLN B O 1
ATOM 1339 N N . LEU B 1 27 ? -25.921 26.491 -49.569 1.00 47.78 26 LEU B N 1
ATOM 1340 C CA . LEU B 1 27 ? -25.337 27.211 -50.721 1.00 47.50 26 LEU B CA 1
ATOM 1341 C C . LEU B 1 27 ? -24.639 26.296 -51.735 1.00 46.97 26 LEU B C 1
ATOM 1342 O O . LEU B 1 27 ? -24.246 26.766 -52.806 1.00 47.35 26 LEU B O 1
ATOM 1347 N N . GLY B 1 28 ? -24.455 25.015 -51.399 1.00 46.37 27 GLY B N 1
ATOM 1348 C CA . GLY B 1 28 ? -23.808 24.053 -52.294 1.00 46.60 27 GLY B CA 1
ATOM 1349 C C . GLY B 1 28 ? -22.309 24.161 -52.477 1.00 46.63 27 GLY B C 1
ATOM 1350 O O . GLY B 1 28 ? -21.743 23.392 -53.244 1.00 46.41 27 GLY B O 1
ATOM 1351 N N . ILE B 1 29 ? -21.674 25.108 -51.785 1.00 47.25 28 ILE B N 1
ATOM 1352 C CA . ILE B 1 29 ? -20.236 25.361 -51.860 1.00 47.32 28 ILE B CA 1
ATOM 1353 C C . ILE B 1 29 ? -19.753 25.532 -50.421 1.00 46.88 28 ILE B C 1
ATOM 1354 O O . ILE B 1 29 ? -20.460 26.134 -49.601 1.00 46.37 28 ILE B O 1
ATOM 1359 N N . SER B 1 30 ? -18.553 25.033 -50.121 1.00 46.28 29 SER B N 1
ATOM 1360 C CA . SER B 1 30 ? -17.991 25.172 -48.777 1.00 45.69 29 SER B CA 1
ATOM 1361 C C . SER B 1 30 ? -17.719 26.645 -48.471 1.00 45.52 29 SER B C 1
ATOM 1362 O O . SER B 1 30 ? -17.539 27.458 -49.393 1.00 44.70 29 SER B O 1
ATOM 1365 N N . LEU B 1 31 ? -17.707 26.969 -47.179 1.00 45.62 30 LEU B N 1
ATOM 1366 C CA . LEU B 1 31 ? -17.487 28.338 -46.702 1.00 46.01 30 LEU B CA 1
ATOM 1367 C C . LEU B 1 31 ? -16.184 28.947 -47.230 1.00 45.46 30 LEU B C 1
ATOM 1368 O O . LEU B 1 31 ? -16.188 30.097 -47.676 1.00 45.55 30 LEU B O 1
ATOM 1373 N N . THR B 1 32 ? -15.101 28.159 -47.208 1.00 45.25 31 THR B N 1
ATOM 1374 C CA . THR B 1 32 ? -13.777 28.592 -47.694 1.00 45.01 31 THR B CA 1
ATOM 1375 C C . THR B 1 32 ? -13.793 28.827 -49.201 1.00 45.23 31 THR B C 1
ATOM 1376 O O . THR B 1 32 ? -13.368 29.890 -49.657 1.00 45.15 31 THR B O 1
ATOM 1380 N N . ARG B 1 33 ? -14.292 27.843 -49.957 1.00 45.14 32 ARG B N 1
ATOM 1381 C CA . ARG B 1 33 ? -14.406 27.968 -51.421 1.00 44.90 32 ARG B CA 1
ATOM 1382 C C . ARG B 1 33 ? -15.362 29.100 -51.855 1.00 44.63 32 ARG B C 1
ATOM 1383 O O . ARG B 1 33 ? -15.138 29.716 -52.888 1.00 43.53 32 ARG B O 1
ATOM 1391 N N . TYR B 1 34 ? -16.399 29.372 -51.057 1.00 45.25 33 TYR B N 1
ATOM 1392 C CA . TYR B 1 34 ? -17.319 30.499 -51.312 1.00 45.28 33 TYR B CA 1
ATOM 1393 C C . TYR B 1 34 ? -16.580 31.849 -51.150 1.00 44.89 33 TYR B C 1
ATOM 1394 O O . TYR B 1 34 ? -16.783 32.769 -51.948 1.00 43.72 33 TYR B O 1
ATOM 1403 N N . SER B 1 35 ? -15.724 31.946 -50.126 1.00 45.15 34 SER B N 1
ATOM 1404 C CA . SER B 1 35 ? -14.906 33.151 -49.876 1.00 45.37 34 SER B CA 1
ATOM 1405 C C . SER B 1 35 ? -13.856 33.385 -50.961 1.00 44.70 34 SER B C 1
ATOM 1406 O O . SER B 1 35 ? -13.563 34.542 -51.275 1.00 45.31 34 SER B O 1
ATOM 1409 N N . ILE B 1 36 ? -13.284 32.296 -51.497 1.00 44.20 35 ILE B N 1
ATOM 1410 C CA . ILE B 1 36 ? -12.335 32.352 -52.621 1.00 44.34 35 ILE B CA 1
ATOM 1411 C C . ILE B 1 36 ? -13.017 33.023 -53.818 1.00 44.56 35 ILE B C 1
ATOM 1412 O O . ILE B 1 36 ? -12.465 33.974 -54.379 1.00 43.60 35 ILE B O 1
ATOM 1417 N N . LEU B 1 37 ? -14.218 32.543 -54.164 1.00 44.93 36 LEU B N 1
ATOM 1418 C CA . LEU B 1 37 ? -15.016 33.107 -55.273 1.00 46.27 36 LEU B CA 1
ATOM 1419 C C . LEU B 1 37 ? -15.440 34.569 -55.035 1.00 46.59 36 LEU B C 1
ATOM 1420 O O . LEU B 1 37 ? -15.425 35.353 -55.975 1.00 46.29 36 LEU B O 1
ATOM 1425 N N . GLN B 1 38 ? -15.813 34.920 -53.796 1.00 47.66 37 GLN B N 1
ATOM 1426 C CA . GLN B 1 38 ? -16.147 36.324 -53.425 1.00 48.43 37 GLN B CA 1
ATOM 1427 C C . GLN B 1 38 ? -14.962 37.271 -53.635 1.00 47.33 37 GLN B C 1
ATOM 1428 O O . GLN B 1 38 ? -15.142 38.401 -54.097 1.00 46.51 37 GLN B O 1
ATOM 1434 N N . THR B 1 39 ? -13.770 36.799 -53.266 1.00 46.99 38 THR B N 1
ATOM 1435 C CA . THR B 1 39 ? -12.521 37.549 -53.442 1.00 46.96 38 THR B CA 1
ATOM 1436 C C . THR B 1 39 ? -12.215 37.725 -54.939 1.00 46.31 38 THR B C 1
ATOM 1437 O O . THR B 1 39 ? -11.901 38.830 -55.375 1.00 45.82 38 THR B O 1
ATOM 1441 N N . LEU B 1 40 ? -12.344 36.640 -55.710 1.00 46.16 39 LEU B N 1
ATOM 1442 C CA . LEU B 1 40 ? -12.131 36.663 -57.171 1.00 46.29 39 LEU B CA 1
ATOM 1443 C C . LEU B 1 40 ? -13.137 37.564 -57.897 1.00 46.15 39 LEU B C 1
ATOM 1444 O O . LEU B 1 40 ? -12.740 38.385 -58.716 1.00 46.76 39 LEU B O 1
ATOM 1449 N N . LEU B 1 41 ? -14.423 37.418 -57.581 1.00 46.84 40 LEU B N 1
ATOM 1450 C CA . LEU B 1 41 ? -15.489 38.247 -58.188 1.00 47.72 40 LEU B CA 1
ATOM 1451 C C . LEU B 1 41 ? -15.361 39.761 -57.896 1.00 48.78 40 LEU B C 1
ATOM 1452 O O . LEU B 1 41 ? -15.784 40.578 -58.718 1.00 48.79 40 LEU B O 1
ATOM 1457 N N . LYS B 1 42 ? -14.775 40.120 -56.747 1.00 50.41 41 LYS B N 1
ATOM 1458 C CA . LYS B 1 42 ? -14.574 41.525 -56.370 1.00 51.17 41 LYS B CA 1
ATOM 1459 C C . LYS B 1 42 ? -13.348 42.096 -57.081 1.00 51.97 41 LYS B C 1
ATOM 1460 O O . LYS B 1 42 ? -13.474 43.054 -57.848 1.00 51.38 41 LYS B O 1
ATOM 1466 N N . ASP B 1 43 ? -12.180 41.497 -56.819 1.00 52.77 42 ASP B N 1
ATOM 1467 C CA . ASP B 1 43 ? -10.889 41.960 -57.366 1.00 53.49 42 ASP B CA 1
ATOM 1468 C C . ASP B 1 43 ? -10.012 40.842 -57.968 1.00 53.80 42 ASP B C 1
ATOM 1469 O O . ASP B 1 43 ? -9.127 40.314 -57.299 1.00 54.74 42 ASP B O 1
ATOM 1474 N N . ALA B 1 44 ? -10.282 40.506 -59.238 1.00 53.41 43 ALA B N 1
ATOM 1475 C CA . ALA B 1 44 ? -9.523 39.502 -60.016 1.00 52.92 43 ALA B CA 1
ATOM 1476 C C . ALA B 1 44 ? -8.842 40.150 -61.232 1.00 52.40 43 ALA B C 1
ATOM 1477 O O . ALA B 1 44 ? -9.252 41.234 -61.659 1.00 52.93 43 ALA B O 1
ATOM 1479 N N . PRO B 1 45 ? -7.802 39.495 -61.800 1.00 51.35 44 PRO B N 1
ATOM 1480 C CA . PRO B 1 45 ? -7.185 38.222 -61.414 1.00 50.45 44 PRO B CA 1
ATOM 1481 C C . PRO B 1 45 ? -6.191 38.351 -60.260 1.00 49.89 44 PRO B C 1
ATOM 1482 O O . PRO B 1 45 ? -5.608 39.425 -60.053 1.00 50.14 44 PRO B O 1
ATOM 1486 N N . LEU B 1 46 ? -6.004 37.244 -59.539 1.00 49.24 45 LEU B N 1
ATOM 1487 C CA . LEU B 1 46 ? -5.080 37.157 -58.408 1.00 48.57 45 LEU B CA 1
ATOM 1488 C C . LEU B 1 46 ? -4.164 35.947 -58.558 1.00 48.40 45 LEU B C 1
ATOM 1489 O O . LEU B 1 46 ? -4.537 34.946 -59.184 1.00 47.61 45 LEU B O 1
ATOM 1494 N N . HIS B 1 47 ? -2.961 36.059 -57.990 1.00 48.99 46 HIS B N 1
ATOM 1495 C CA . HIS B 1 47 ? -2.000 34.951 -57.950 1.00 49.30 46 HIS B CA 1
ATOM 1496 C C . HIS B 1 47 ? -2.447 34.073 -56.792 1.00 49.17 46 HIS B C 1
ATOM 1497 O O . HIS B 1 47 ? -3.043 34.593 -55.835 1.00 49.02 46 HIS B O 1
ATOM 1504 N N . GLN B 1 48 ? -2.169 32.765 -56.851 1.00 49.60 47 GLN B N 1
ATOM 1505 C CA . GLN B 1 48 ? -2.597 31.864 -55.756 1.00 50.47 47 GLN B CA 1
ATOM 1506 C C . GLN B 1 48 ? -1.834 32.123 -54.440 1.00 50.19 47 GLN B C 1
ATOM 1507 O O . GLN B 1 48 ? -2.358 31.812 -53.367 1.00 50.18 47 GLN B O 1
ATOM 1513 N N . LEU B 1 49 ? -0.626 32.699 -54.530 1.00 50.59 48 LEU B N 1
ATOM 1514 C CA . LEU B 1 49 ? 0.137 33.136 -53.344 1.00 50.68 48 LEU B CA 1
ATOM 1515 C C . LEU B 1 49 ? -0.650 34.258 -52.641 1.00 50.52 48 LEU B C 1
ATOM 1516 O O . LEU B 1 49 ? -0.806 34.233 -51.420 1.00 50.51 48 LEU B O 1
ATOM 1521 N N . ALA B 1 50 ? -1.169 35.208 -53.427 1.00 50.53 49 ALA B N 1
ATOM 1522 C CA . ALA B 1 50 ? -2.022 36.300 -52.920 1.00 50.58 49 ALA B CA 1
ATOM 1523 C C . ALA B 1 50 ? -3.341 35.776 -52.332 1.00 50.55 49 ALA B C 1
ATOM 1524 O O . ALA B 1 50 ? -3.860 36.343 -51.365 1.00 50.49 49 ALA B O 1
ATOM 1526 N N . LEU B 1 51 ? -3.869 34.700 -52.922 1.00 51.02 50 LEU B N 1
ATOM 1527 C CA . LEU B 1 51 ? -5.105 34.050 -52.453 1.00 50.86 50 LEU B CA 1
ATOM 1528 C C . LEU B 1 51 ? -4.861 33.350 -51.092 1.00 50.56 50 LEU B C 1
ATOM 1529 O O . LEU B 1 51 ? -5.758 33.342 -50.243 1.00 50.27 50 LEU B O 1
ATOM 1534 N N . GLN B 1 52 ? -3.662 32.778 -50.894 1.00 50.69 51 GLN B N 1
ATOM 1535 C CA . GLN B 1 52 ? -3.248 32.179 -49.595 1.00 51.01 51 GLN B CA 1
ATOM 1536 C C . GLN B 1 52 ? -3.197 33.237 -48.477 1.00 51.37 51 GLN B C 1
ATOM 1537 O O . GLN B 1 52 ? -3.683 32.988 -47.367 1.00 50.85 51 GLN B O 1
ATOM 1543 N N . GLU B 1 53 ? -2.602 34.395 -48.790 1.00 51.41 52 GLU B N 1
ATOM 1544 C CA . GLU B 1 53 ? -2.488 35.540 -47.863 1.00 52.07 52 GLU B CA 1
ATOM 1545 C C . GLU B 1 53 ? -3.852 36.087 -47.420 1.00 51.95 52 GLU B C 1
ATOM 1546 O O . GLU B 1 53 ? -4.134 36.159 -46.222 1.00 51.80 52 GLU B O 1
ATOM 1552 N N . ARG B 1 54 ? -4.678 36.460 -48.400 1.00 52.39 53 ARG B N 1
ATOM 1553 C CA . ARG B 1 54 ? -6.007 37.053 -48.158 1.00 53.28 53 ARG B CA 1
ATOM 1554 C C . ARG B 1 54 ? -6.975 36.156 -47.373 1.00 54.22 53 ARG B C 1
ATOM 1555 O O . ARG B 1 54 ? -7.751 36.663 -46.560 1.00 54.76 53 ARG B O 1
ATOM 1557 N N . LEU B 1 55 ? -6.915 34.843 -47.616 1.00 54.62 54 LEU B N 1
ATOM 1558 C CA . LEU B 1 55 ? -7.769 33.847 -46.934 1.00 54.87 54 LEU B CA 1
ATOM 1559 C C . LEU B 1 55 ? -7.105 33.110 -45.744 1.00 54.68 54 LEU B C 1
ATOM 1560 O O . LEU B 1 55 ? -7.808 32.463 -44.966 1.00 53.86 54 LEU B O 1
ATOM 1565 N N . GLN B 1 56 ? -5.777 33.219 -45.617 1.00 54.89 55 GLN B N 1
ATOM 1566 C CA . GLN B 1 56 ? -4.983 32.663 -44.497 1.00 55.46 55 GLN B CA 1
ATOM 1567 C C . GLN B 1 56 ? -4.997 31.135 -44.405 1.00 54.68 55 GLN B C 1
ATOM 1568 O O . GLN B 1 56 ? -5.469 30.553 -43.420 1.00 54.37 55 GLN B O 1
ATOM 1574 N N . ILE B 1 57 ? -4.453 30.511 -45.451 1.00 54.48 56 ILE B N 1
ATOM 1575 C CA . ILE B 1 57 ? -4.346 29.046 -45.583 1.00 54.15 56 ILE B CA 1
ATOM 1576 C C . ILE B 1 57 ? -3.057 28.662 -46.318 1.00 54.02 56 ILE B C 1
ATOM 1577 O O . ILE B 1 57 ? -2.570 29.429 -47.152 1.00 54.73 56 ILE B O 1
ATOM 1582 N N . ASP B 1 58 ? -2.511 27.484 -46.005 1.00 53.86 57 ASP B N 1
ATOM 1583 C CA . ASP B 1 58 ? -1.249 27.008 -46.620 1.00 53.67 57 ASP B CA 1
ATOM 1584 C C . ASP B 1 58 ? -1.406 26.596 -48.094 1.00 53.70 57 ASP B C 1
ATOM 1585 O O . ASP B 1 58 ? -2.530 26.463 -48.593 1.00 54.11 57 ASP B O 1
ATOM 1590 N N . ARG B 1 59 ? -0.263 26.406 -48.766 1.00 53.37 58 ARG B N 1
ATOM 1591 C CA . ARG B 1 59 ? -0.190 26.039 -50.198 1.00 52.86 58 ARG B CA 1
ATOM 1592 C C . ARG B 1 59 ? -0.933 24.749 -50.564 1.00 52.61 58 ARG B C 1
ATOM 1593 O O . ARG B 1 59 ? -1.653 24.712 -51.570 1.00 52.93 58 ARG B O 1
ATOM 1595 N N . ALA B 1 60 ? -0.745 23.706 -49.749 1.00 51.73 59 ALA B N 1
ATOM 1596 C CA . ALA B 1 60 ? -1.401 22.398 -49.949 1.00 51.29 59 ALA B CA 1
ATOM 1597 C C . ALA B 1 60 ? -2.933 22.487 -49.879 1.00 50.31 59 ALA B C 1
ATOM 1598 O O . ALA B 1 60 ? -3.627 21.791 -50.624 1.00 50.41 59 ALA B O 1
ATOM 1600 N N . ALA B 1 61 ? -3.437 23.353 -48.993 1.00 49.27 60 ALA B N 1
ATOM 1601 C CA . ALA B 1 61 ? -4.871 23.589 -48.825 1.00 48.19 60 ALA B CA 1
ATOM 1602 C C . ALA B 1 61 ? -5.479 24.348 -50.010 1.00 47.98 60 ALA B C 1
ATOM 1603 O O . ALA B 1 61 ? -6.511 23.925 -50.539 1.00 47.37 60 ALA B O 1
ATOM 1605 N N . VAL B 1 62 ? -4.843 25.454 -50.419 1.00 47.37 61 VAL B N 1
ATOM 1606 C CA . VAL B 1 62 ? -5.321 26.285 -51.556 1.00 47.58 61 VAL B CA 1
ATOM 1607 C C . VAL B 1 62 ? -5.402 25.494 -52.859 1.00 47.55 61 VAL B C 1
ATOM 1608 O O . VAL B 1 62 ? -6.382 25.623 -53.591 1.00 47.45 61 VAL B O 1
ATOM 1612 N N . THR B 1 63 ? -4.377 24.682 -53.126 1.00 47.63 62 THR B N 1
ATOM 1613 C CA . THR B 1 63 ? -4.343 23.805 -54.302 1.00 48.08 62 THR B CA 1
ATOM 1614 C C . THR B 1 63 ? -5.543 22.842 -54.316 1.00 48.15 62 THR B C 1
ATOM 1615 O O . THR B 1 63 ? -6.122 22.609 -55.372 1.00 49.02 62 THR B O 1
ATOM 1619 N N . ARG B 1 64 ? -5.913 22.317 -53.145 1.00 48.66 63 ARG B N 1
ATOM 1620 C CA . ARG B 1 64 ? -7.086 21.431 -52.997 1.00 48.88 63 ARG B CA 1
ATOM 1621 C C . ARG B 1 64 ? -8.409 22.189 -53.236 1.00 47.59 63 ARG B C 1
ATOM 1622 O O . ARG B 1 64 ? -9.295 21.670 -53.919 1.00 47.19 63 ARG B O 1
ATOM 1630 N N . HIS B 1 65 ? -8.531 23.396 -52.671 1.00 47.16 64 HIS B N 1
ATOM 1631 C CA . HIS B 1 65 ? -9.720 24.255 -52.855 1.00 47.25 64 HIS B CA 1
ATOM 1632 C C . HIS B 1 65 ? -9.921 24.647 -54.315 1.00 46.27 64 HIS B C 1
ATOM 1633 O O . HIS B 1 65 ? -11.014 24.490 -54.856 1.00 45.08 64 HIS B O 1
ATOM 1640 N N . LEU B 1 66 ? -8.853 25.160 -54.927 1.00 46.21 65 LEU B N 1
ATOM 1641 C CA . LEU B 1 66 ? -8.869 25.584 -56.336 1.00 46.31 65 LEU B CA 1
ATOM 1642 C C . LEU B 1 66 ? -9.084 24.418 -57.330 1.00 45.94 65 LEU B C 1
ATOM 1643 O O . LEU B 1 66 ? -9.696 24.626 -58.382 1.00 44.94 65 LEU B O 1
ATOM 1648 N N . LYS B 1 67 ? -8.598 23.215 -56.990 1.00 45.75 66 LYS B N 1
ATOM 1649 C CA . LYS B 1 67 ? -8.787 22.007 -57.825 1.00 45.83 66 LYS B CA 1
ATOM 1650 C C . LYS B 1 67 ? -10.265 21.586 -57.853 1.00 45.36 66 LYS B C 1
ATOM 1651 O O . LYS B 1 67 ? -10.787 21.231 -58.911 1.00 45.52 66 LYS B O 1
ATOM 1654 N N . LEU B 1 68 ? -10.918 21.621 -56.689 1.00 45.14 67 LEU B N 1
ATOM 1655 C CA . LEU B 1 68 ? -12.360 21.342 -56.581 1.00 45.30 67 LEU B CA 1
ATOM 1656 C C . LEU B 1 68 ? -13.194 22.430 -57.270 1.00 45.19 67 LEU B C 1
ATOM 1657 O O . LEU B 1 68 ? -14.205 22.111 -57.903 1.00 45.03 67 LEU B O 1
ATOM 1662 N N . LEU B 1 69 ? -12.771 23.693 -57.139 1.00 44.76 68 LEU B N 1
ATOM 1663 C CA . LEU B 1 69 ? -13.460 24.830 -57.781 1.00 45.11 68 LEU B CA 1
ATOM 1664 C C . LEU B 1 69 ? -13.410 24.790 -59.319 1.00 45.18 68 LEU B C 1
ATOM 1665 O O . LEU B 1 69 ? -14.425 25.086 -59.961 1.00 44.54 68 LEU B O 1
ATOM 1670 N N . GLU B 1 70 ? -12.255 24.439 -59.899 1.00 46.05 69 GLU B N 1
ATOM 1671 C CA . GLU B 1 70 ? -12.140 24.328 -61.369 1.00 47.12 69 GLU B CA 1
ATOM 1672 C C . GLU B 1 70 ? -12.899 23.107 -61.885 1.00 47.10 69 GLU B C 1
ATOM 1673 O O . GLU B 1 70 ? -13.508 23.183 -62.954 1.00 46.83 69 GLU B O 1
ATOM 1679 N N . GLU B 1 71 ? -12.851 22.006 -61.122 1.00 47.31 70 GLU B N 1
ATOM 1680 C CA . GLU B 1 71 ? -13.603 20.763 -61.405 1.00 47.34 70 GLU B CA 1
ATOM 1681 C C . GLU B 1 71 ? -15.117 21.031 -61.462 1.00 46.94 70 GLU B C 1
ATOM 1682 O O . GLU B 1 71 ? -15.802 20.519 -62.351 1.00 46.44 70 GLU B O 1
ATOM 1688 N N . SER B 1 72 ? -15.614 21.855 -60.530 1.00 46.44 71 SER B N 1
ATOM 1689 C CA . SER B 1 72 ? -17.037 22.257 -60.472 1.00 46.45 71 SER B CA 1
ATOM 1690 C C . SER B 1 72 ? -17.413 23.462 -61.376 1.00 45.93 71 SER B C 1
ATOM 1691 O O . SER B 1 72 ? -18.530 23.980 -61.276 1.00 45.56 71 SER B O 1
ATOM 1694 N N . GLY B 1 73 ? -16.491 23.906 -62.239 1.00 45.83 72 GLY B N 1
ATOM 1695 C CA . GLY B 1 73 ? -16.731 24.980 -63.204 1.00 45.98 72 GLY B CA 1
ATOM 1696 C C . GLY B 1 73 ? -16.768 26.417 -62.725 1.00 45.77 72 GLY B C 1
ATOM 1697 O O . GLY B 1 73 ? -17.258 27.271 -63.463 1.00 45.49 72 GLY B O 1
ATOM 1698 N N . TYR B 1 74 ? -16.232 26.699 -61.533 1.00 46.12 73 TYR B N 1
ATOM 1699 C CA . TYR B 1 74 ? -16.259 28.058 -60.949 1.00 46.26 73 TYR B CA 1
ATOM 1700 C C . TYR B 1 74 ? -15.011 28.930 -61.163 1.00 46.02 73 TYR B C 1
ATOM 1701 O O . TYR B 1 74 ? -15.131 30.154 -61.098 1.00 45.49 73 TYR B O 1
ATOM 1710 N N . ILE B 1 75 ? -13.835 28.326 -61.373 1.00 46.24 74 ILE B N 1
ATOM 1711 C CA . ILE B 1 75 ? -12.578 29.078 -61.627 1.00 46.68 74 ILE B CA 1
ATOM 1712 C C . ILE B 1 75 ? -11.699 28.437 -62.708 1.00 47.78 74 ILE B C 1
ATOM 1713 O O . ILE B 1 75 ? -11.833 27.251 -63.008 1.00 47.98 74 ILE B O 1
ATOM 1718 N N . ILE B 1 76 ? -10.819 29.253 -63.291 1.00 48.58 75 ILE B N 1
ATOM 1719 C CA . ILE B 1 76 ? -9.846 28.823 -64.309 1.00 49.59 75 ILE B CA 1
ATOM 1720 C C . ILE B 1 76 ? -8.468 29.379 -63.947 1.00 50.33 75 ILE B C 1
ATOM 1721 O O . ILE B 1 76 ? -8.376 30.471 -63.376 1.00 49.86 75 ILE B O 1
ATOM 1726 N N . ARG B 1 77 ? -7.414 28.620 -64.262 1.00 51.74 76 ARG B N 1
ATOM 1727 C CA . ARG B 1 77 ? -6.027 29.020 -63.979 1.00 53.46 76 ARG B CA 1
ATOM 1728 C C . ARG B 1 77 ? -5.138 28.888 -65.221 1.00 53.74 76 ARG B C 1
ATOM 1729 O O . ARG B 1 77 ? -5.213 27.880 -65.934 1.00 53.86 76 ARG B O 1
ATOM 1737 N N . LYS B 1 78 ? -4.311 29.912 -65.460 1.00 54.49 77 LYS B N 1
ATOM 1738 C CA . LYS B 1 78 ? -3.374 29.977 -66.588 1.00 54.67 77 LYS B CA 1
ATOM 1739 C C . LYS B 1 78 ? -1.943 30.039 -66.058 1.00 54.98 77 LYS B C 1
ATOM 1740 O O . LYS B 1 78 ? -1.666 30.709 -65.060 1.00 54.65 77 LYS B O 1
ATOM 1746 N N . GLU B 1 86 ? 4.082 31.885 -60.855 1.00 52.67 85 GLU B N 1
ATOM 1747 C CA . GLU B 1 86 ? 3.434 32.693 -61.885 1.00 52.57 85 GLU B CA 1
ATOM 1748 C C . GLU B 1 86 ? 2.136 32.020 -62.376 1.00 52.42 85 GLU B C 1
ATOM 1749 O O . GLU B 1 86 ? 2.019 31.651 -63.554 1.00 52.70 85 GLU B O 1
ATOM 1755 N N . VAL B 1 87 ? 1.173 31.881 -61.456 1.00 51.72 86 VAL B N 1
ATOM 1756 C CA . VAL B 1 87 ? -0.135 31.239 -61.709 1.00 51.00 86 VAL B CA 1
ATOM 1757 C C . VAL B 1 87 ? -1.305 32.185 -61.364 1.00 50.32 86 VAL B C 1
ATOM 1758 O O . VAL B 1 87 ? -1.633 32.357 -60.185 1.00 49.68 86 VAL B O 1
ATOM 1762 N N . LEU B 1 88 ? -1.921 32.778 -62.398 1.00 49.29 87 LEU B N 1
ATOM 1763 C CA . LEU B 1 88 ? -3.079 33.690 -62.248 1.00 48.37 87 LEU B CA 1
ATOM 1764 C C . LEU B 1 88 ? -4.376 32.888 -62.100 1.00 47.29 87 LEU B C 1
ATOM 1765 O O . LEU B 1 88 ? -4.495 31.800 -62.671 1.00 47.07 87 LEU B O 1
ATOM 1770 N N . VAL B 1 89 ? -5.336 33.436 -61.347 1.00 45.96 88 VAL B N 1
ATOM 1771 C CA . VAL B 1 89 ? -6.638 32.787 -61.080 1.00 45.37 88 VAL B CA 1
ATOM 1772 C C . VAL B 1 89 ? -7.802 33.763 -61.322 1.00 44.65 88 VAL B C 1
ATOM 1773 O O . VAL B 1 89 ? -7.800 34.870 -60.780 1.00 44.41 88 VAL B O 1
ATOM 1777 N N . TRP B 1 90 ? -8.778 33.338 -62.134 1.00 44.29 89 TRP B N 1
ATOM 1778 C CA . TRP B 1 90 ? -9.987 34.113 -62.457 1.00 44.45 89 TRP B CA 1
ATOM 1779 C C . TRP B 1 90 ? -11.241 33.350 -62.035 1.00 43.82 89 TRP B C 1
ATOM 1780 O O . TRP B 1 90 ? -11.193 32.122 -61.919 1.00 43.93 89 TRP B O 1
ATOM 1791 N N . PRO B 1 91 ? -12.362 34.070 -61.797 1.00 43.55 90 PRO B N 1
ATOM 1792 C CA . PRO B 1 91 ? -13.650 33.400 -61.613 1.00 43.31 90 PRO B CA 1
ATOM 1793 C C . PRO B 1 91 ? -14.316 33.237 -62.995 1.00 42.91 90 PRO B C 1
ATOM 1794 O O . PRO B 1 91 ? -14.205 34.130 -63.848 1.00 42.07 90 PRO B O 1
ATOM 1798 N N . THR B 1 92 ? -14.991 32.110 -63.217 1.00 42.99 91 THR B N 1
ATOM 1799 C CA . THR B 1 92 ? -15.687 31.861 -64.491 1.00 42.90 91 THR B CA 1
ATOM 1800 C C . THR B 1 92 ? -17.016 32.621 -64.524 1.00 43.44 91 THR B C 1
ATOM 1801 O O . THR B 1 92 ? -17.450 33.178 -63.507 1.00 43.43 91 THR B O 1
ATOM 1805 N N . GLU B 1 93 ? -17.657 32.634 -65.693 1.00 44.68 92 GLU B N 1
ATOM 1806 C CA . GLU B 1 93 ? -18.974 33.276 -65.864 1.00 45.24 92 GLU B CA 1
ATOM 1807 C C . GLU B 1 93 ? -20.049 32.572 -65.012 1.00 45.57 92 GLU B C 1
ATOM 1808 O O . GLU B 1 93 ? -20.979 33.226 -64.533 1.00 45.86 92 GLU B O 1
ATOM 1814 N N . GLN B 1 94 ? -19.902 31.251 -64.840 1.00 45.90 93 GLN B N 1
ATOM 1815 C CA . GLN B 1 94 ? -20.757 30.427 -63.968 1.00 45.95 93 GLN B CA 1
ATOM 1816 C C . GLN B 1 94 ? -20.729 30.922 -62.506 1.00 45.91 93 GLN B C 1
ATOM 1817 O O . GLN B 1 94 ? -21.773 30.950 -61.851 1.00 45.64 93 GLN B O 1
ATOM 1823 N N . ALA B 1 95 ? -19.542 31.300 -62.016 1.00 45.89 94 ALA B N 1
ATOM 1824 C CA . ALA B 1 95 ? -19.373 31.812 -60.641 1.00 45.82 94 ALA B CA 1
ATOM 1825 C C . ALA B 1 95 ? -20.086 33.146 -60.420 1.00 45.86 94 ALA B C 1
ATOM 1826 O O . ALA B 1 95 ? -20.808 33.301 -59.426 1.00 45.97 94 ALA B O 1
ATOM 1828 N N . ARG B 1 96 ? -19.885 34.086 -61.349 1.00 45.80 95 ARG B N 1
ATOM 1829 C CA . ARG B 1 96 ? -20.537 35.410 -61.304 1.00 46.10 95 ARG B CA 1
ATOM 1830 C C . ARG B 1 96 ? -22.062 35.281 -61.356 1.00 46.25 95 ARG B C 1
ATOM 1831 O O . ARG B 1 96 ? -22.768 35.990 -60.634 1.00 45.92 95 ARG B O 1
ATOM 1839 N N . GLU B 1 97 ? -22.552 34.376 -62.205 1.00 46.67 96 GLU B N 1
ATOM 1840 C CA . GLU B 1 97 ? -23.988 34.086 -62.306 1.00 47.15 96 GLU B CA 1
ATOM 1841 C C . GLU B 1 97 ? -24.494 33.388 -61.043 1.00 47.59 96 GLU B C 1
ATOM 1842 O O . GLU B 1 97 ? -25.458 33.853 -60.449 1.00 48.10 96 GLU B O 1
ATOM 1848 N N . ALA B 1 98 ? -23.811 32.325 -60.609 1.00 47.50 97 ALA B N 1
ATOM 1849 C CA . ALA B 1 98 ? -24.208 31.566 -59.401 1.00 47.52 97 ALA B CA 1
ATOM 1850 C C . ALA B 1 98 ? -24.282 32.388 -58.102 1.00 47.71 97 ALA B C 1
ATOM 1851 O O . ALA B 1 98 ? -25.170 32.147 -57.283 1.00 47.61 97 ALA B O 1
ATOM 1853 N N . LEU B 1 99 ? -23.378 33.361 -57.943 1.00 48.04 98 LEU B N 1
ATOM 1854 C CA . LEU B 1 99 ? -23.300 34.205 -56.731 1.00 47.82 98 LEU B CA 1
ATOM 1855 C C . LEU B 1 99 ? -23.901 35.616 -56.864 1.00 48.48 98 LEU B C 1
ATOM 1856 O O . LEU B 1 99 ? -24.623 36.044 -55.959 1.00 49.13 98 LEU B O 1
ATOM 1861 N N . ILE B 1 100 ? -23.620 36.315 -57.972 1.00 48.36 99 ILE B N 1
ATOM 1862 C CA . ILE B 1 100 ? -24.029 37.733 -58.162 1.00 48.52 99 ILE B CA 1
ATOM 1863 C C . ILE B 1 100 ? -25.196 38.017 -59.139 1.00 48.31 99 ILE B C 1
ATOM 1864 O O . ILE B 1 100 ? -26.294 38.369 -58.700 1.00 47.83 99 ILE B O 1
ATOM 1869 N N . THR B 1 101 ? -24.949 37.860 -60.443 1.00 48.23 100 THR B N 1
ATOM 1870 C CA . THR B 1 101 ? -25.901 38.284 -61.500 1.00 48.23 100 THR B CA 1
ATOM 1871 C C . THR B 1 101 ? -27.145 37.416 -61.782 1.00 48.22 100 THR B C 1
ATOM 1872 O O . THR B 1 101 ? -28.129 37.948 -62.303 1.00 48.40 100 THR B O 1
ATOM 1876 N N . ASN B 1 102 ? -27.112 36.117 -61.467 1.00 48.38 101 ASN B N 1
ATOM 1877 C CA . ASN B 1 102 ? -28.283 35.226 -61.677 1.00 48.43 101 ASN B CA 1
ATOM 1878 C C . ASN B 1 102 ? -28.320 34.010 -60.707 1.00 48.55 101 ASN B C 1
ATOM 1879 O O . ASN B 1 102 ? -28.264 32.850 -61.144 1.00 48.39 101 ASN B O 1
ATOM 1884 N N . PRO B 1 103 ? -28.371 34.278 -59.380 1.00 48.65 102 PRO B N 1
ATOM 1885 C CA . PRO B 1 103 ? -28.447 33.194 -58.397 1.00 48.64 102 PRO B CA 1
ATOM 1886 C C . PRO B 1 103 ? -29.845 32.568 -58.351 1.00 48.21 102 PRO B C 1
ATOM 1887 O O . PRO B 1 103 ? -30.829 33.226 -58.708 1.00 47.92 102 PRO B O 1
ATOM 1891 N N . SER B 1 104 ? -29.915 31.309 -57.914 1.00 47.83 103 SER B N 1
ATOM 1892 C CA . SER B 1 104 ? -31.185 30.581 -57.789 1.00 47.30 103 SER B CA 1
ATOM 1893 C C . SER B 1 104 ? -32.041 31.180 -56.671 1.00 47.30 103 SER B C 1
ATOM 1894 O O . SER B 1 104 ? -31.507 31.802 -55.744 1.00 47.76 103 SER B O 1
ATOM 1897 N N . ALA B 1 105 ? -33.360 30.992 -56.773 1.00 47.37 104 ALA B N 1
ATOM 1898 C CA . ALA B 1 105 ? -34.332 31.490 -55.773 1.00 47.37 104 ALA B CA 1
ATOM 1899 C C . ALA B 1 105 ? -34.009 31.006 -54.356 1.00 47.48 104 ALA B C 1
ATOM 1900 O O . ALA B 1 105 ? -34.186 31.755 -53.389 1.00 47.58 104 ALA B O 1
ATOM 1902 N N . HIS B 1 106 ? -33.528 29.761 -54.252 1.00 47.63 105 HIS B N 1
ATOM 1903 C CA . HIS B 1 106 ? -33.078 29.182 -52.983 1.00 48.02 105 HIS B CA 1
ATOM 1904 C C . HIS B 1 106 ? -31.859 29.947 -52.445 1.00 48.09 105 HIS B C 1
ATOM 1905 O O . HIS B 1 106 ? -31.832 30.286 -51.263 1.00 48.61 105 HIS B O 1
ATOM 1912 N N . HIS B 1 107 ? -30.876 30.229 -53.306 1.00 48.37 106 HIS B N 1
ATOM 1913 C CA . HIS B 1 107 ? -29.672 30.980 -52.892 1.00 48.43 106 HIS B CA 1
ATOM 1914 C C . HIS B 1 107 ? -29.948 32.459 -52.568 1.00 48.57 106 HIS B C 1
ATOM 1915 O O . HIS B 1 107 ? -29.299 33.011 -51.675 1.00 48.41 106 HIS B O 1
ATOM 1922 N N . GLN B 1 108 ? -30.883 33.091 -53.290 1.00 48.62 107 GLN B N 1
ATOM 1923 C CA . GLN B 1 108 ? -31.321 34.476 -52.990 1.00 48.84 107 GLN B CA 1
ATOM 1924 C C . GLN B 1 108 ? -32.000 34.528 -51.614 1.00 48.74 107 GLN B C 1
ATOM 1925 O O . GLN B 1 108 ? -31.710 35.419 -50.810 1.00 48.13 107 GLN B O 1
ATOM 1931 N N . ALA B 1 109 ? -32.907 33.572 -51.375 1.00 48.76 108 ALA B N 1
ATOM 1932 C CA . ALA B 1 109 ? -33.628 33.433 -50.099 1.00 49.00 108 ALA B CA 1
ATOM 1933 C C . ALA B 1 109 ? -32.694 33.118 -48.920 1.00 49.32 108 ALA B C 1
ATOM 1934 O O . ALA B 1 109 ? -32.932 33.599 -47.807 1.00 49.21 108 ALA B O 1
ATOM 1936 N N . ILE B 1 110 ? -31.655 32.310 -49.165 1.00 49.32 109 ILE B N 1
ATOM 1937 C CA . ILE B 1 110 ? -30.655 31.981 -48.140 1.00 50.21 109 ILE B CA 1
ATOM 1938 C C . ILE B 1 110 ? -29.828 33.238 -47.844 1.00 50.75 109 ILE B C 1
ATOM 1939 O O . ILE B 1 110 ? -29.848 33.711 -46.710 1.00 50.73 109 ILE B O 1
ATOM 1944 N N . LYS B 1 111 ? -29.164 33.781 -48.873 1.00 51.58 110 LYS B N 1
ATOM 1945 C CA . LYS B 1 111 ? -28.324 35.009 -48.775 1.00 52.50 110 LYS B CA 1
ATOM 1946 C C . LYS B 1 111 ? -28.986 36.198 -48.067 1.00 52.01 110 LYS B C 1
ATOM 1947 O O . LYS B 1 111 ? -28.362 36.843 -47.223 1.00 52.50 110 LYS B O 1
ATOM 1953 N N . THR B 1 112 ? -30.240 36.469 -48.421 1.00 51.82 111 THR B N 1
ATOM 1954 C CA . THR B 1 112 ? -31.021 37.560 -47.813 1.00 51.86 111 THR B CA 1
ATOM 1955 C C . THR B 1 112 ? -31.321 37.277 -46.340 1.00 52.13 111 THR B C 1
ATOM 1956 O O . THR B 1 112 ? -31.213 38.179 -45.502 1.00 52.39 111 THR B O 1
ATOM 1960 N N . SER B 1 113 ? -31.702 36.030 -46.049 1.00 52.26 112 SER B N 1
ATOM 1961 C CA . SER B 1 113 ? -32.000 35.587 -44.681 1.00 52.36 112 SER B CA 1
ATOM 1962 C C . SER B 1 113 ? -30.760 35.590 -43.759 1.00 51.83 112 SER B C 1
ATOM 1963 O O . SER B 1 113 ? -30.906 35.884 -42.572 1.00 51.50 112 SER B O 1
ATOM 1974 N N . ASN B 1 115 ? -27.956 37.633 -44.006 1.00 52.90 114 ASN B N 1
ATOM 1975 C CA . ASN B 1 115 ? -27.583 39.039 -43.743 1.00 53.66 114 ASN B CA 1
ATOM 1976 C C . ASN B 1 115 ? -28.481 39.809 -42.745 1.00 53.45 114 ASN B C 1
ATOM 1977 O O . ASN B 1 115 ? -28.074 40.877 -42.265 1.00 53.18 114 ASN B O 1
ATOM 1982 N N . GLN B 1 116 ? -29.676 39.278 -42.450 1.00 52.55 115 GLN B N 1
ATOM 1983 C CA . GLN B 1 116 ? -30.584 39.847 -41.434 1.00 52.62 115 GLN B CA 1
ATOM 1984 C C . GLN B 1 116 ? -30.519 39.153 -40.046 1.00 51.67 115 GLN B C 1
ATOM 1985 O O . GLN B 1 116 ? -31.207 39.607 -39.126 1.00 52.09 115 GLN B O 1
ATOM 1991 N N . ILE B 1 117 ? -29.704 38.094 -39.883 1.00 50.43 116 ILE B N 1
ATOM 1992 C CA . ILE B 1 117 ? -29.592 37.350 -38.596 1.00 50.22 116 ILE B CA 1
ATOM 1993 C C . ILE B 1 117 ? -29.085 38.241 -37.457 1.00 49.72 116 ILE B C 1
ATOM 1994 O O . ILE B 1 117 ? -29.648 38.226 -36.357 1.00 49.53 116 ILE B O 1
ATOM 1999 N N . LEU B 1 118 ? -28.017 38.986 -37.736 1.00 49.47 117 LEU B N 1
ATOM 2000 C CA . LEU B 1 118 ? -27.420 39.926 -36.792 1.00 49.21 117 LEU B CA 1
ATOM 2001 C C . LEU B 1 118 ? -27.476 41.338 -37.359 1.00 49.20 117 LEU B C 1
ATOM 2002 O O . LEU B 1 118 ? -27.408 41.513 -38.579 1.00 49.30 117 LEU B O 1
ATOM 2007 N N . THR B 1 119 ? -27.607 42.334 -36.476 1.00 49.42 118 THR B N 1
ATOM 2008 C CA . THR B 1 119 ? -27.538 43.751 -36.871 1.00 49.55 118 THR B CA 1
ATOM 2009 C C . THR B 1 119 ? -26.072 44.113 -37.129 1.00 50.26 118 THR B C 1
ATOM 2010 O O . THR B 1 119 ? -25.166 43.343 -36.779 1.00 49.60 118 THR B O 1
ATOM 2014 N N . VAL B 1 120 ? -25.843 45.288 -37.713 1.00 51.08 119 VAL B N 1
ATOM 2015 C CA . VAL B 1 120 ? -24.475 45.772 -37.984 1.00 51.80 119 VAL B CA 1
ATOM 2016 C C . VAL B 1 120 ? -23.693 46.001 -36.671 1.00 52.10 119 VAL B C 1
ATOM 2017 O O . VAL B 1 120 ? -22.502 45.706 -36.612 1.00 51.65 119 VAL B O 1
ATOM 2021 N N . GLU B 1 121 ? -24.378 46.485 -35.629 1.00 52.71 120 GLU B N 1
ATOM 2022 C CA . GLU B 1 121 ? -23.769 46.740 -34.311 1.00 52.69 120 GLU B CA 1
ATOM 2023 C C . GLU B 1 121 ? -23.270 45.467 -33.625 1.00 53.07 120 GLU B C 1
ATOM 2024 O O . GLU B 1 121 ? -22.095 45.387 -33.248 1.00 53.16 120 GLU B O 1
ATOM 2026 N N . GLU B 1 122 ? -24.159 44.481 -33.473 1.00 53.13 121 GLU B N 1
ATOM 2027 C CA . GLU B 1 122 ? -23.803 43.200 -32.820 1.00 52.93 121 GLU B CA 1
ATOM 2028 C C . GLU B 1 122 ? -22.863 42.324 -33.681 1.00 52.23 121 GLU B C 1
ATOM 2029 O O . GLU B 1 122 ? -22.090 41.536 -33.131 1.00 50.70 121 GLU B O 1
ATOM 2035 N N . SER B 1 123 ? -22.918 42.493 -35.009 1.00 51.89 122 SER B N 1
ATOM 2036 C CA . SER B 1 123 ? -21.992 41.832 -35.945 1.00 51.91 122 SER B CA 1
ATOM 2037 C C . SER B 1 123 ? -20.580 42.443 -35.812 1.00 51.22 122 SER B C 1
ATOM 2038 O O . SER B 1 123 ? -19.593 41.709 -35.753 1.00 50.75 122 SER B O 1
ATOM 2041 N N . GLU B 1 124 ? -20.500 43.778 -35.776 1.00 51.28 123 GLU B N 1
ATOM 2042 C CA . GLU B 1 124 ? -19.220 44.500 -35.584 1.00 51.54 123 GLU B CA 1
ATOM 2043 C C . GLU B 1 124 ? -18.597 44.225 -34.209 1.00 50.87 123 GLU B C 1
ATOM 2044 O O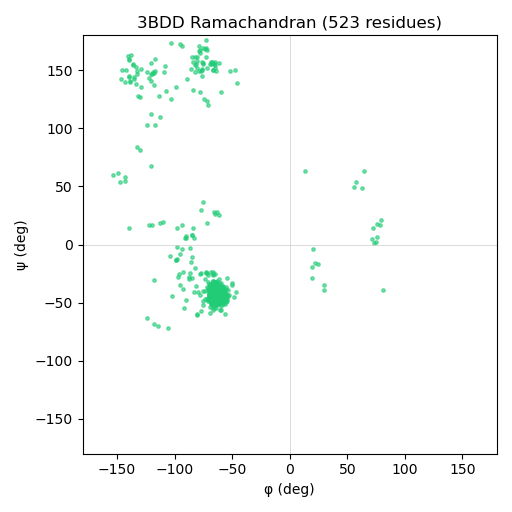 . GLU B 1 124 ? -17.382 44.065 -34.117 1.00 51.31 123 GLU B O 1
ATOM 2050 N N . GLN B 1 125 ? -19.426 44.171 -33.160 1.00 50.68 124 GLN B N 1
ATOM 2051 C CA . GLN B 1 125 ? -18.957 43.866 -31.792 1.00 50.19 124 GLN B CA 1
ATOM 2052 C C . GLN B 1 125 ? -18.459 42.422 -31.657 1.00 49.38 124 GLN B C 1
ATOM 2053 O O . GLN B 1 125 ? -17.541 42.159 -30.872 1.00 49.28 124 GLN B O 1
ATOM 2059 N N . PHE B 1 126 ? -19.085 41.502 -32.397 1.00 48.56 125 PHE B N 1
ATOM 2060 C CA . PHE B 1 126 ? -18.700 40.089 -32.428 1.00 48.06 125 PHE B CA 1
ATOM 2061 C C . PHE B 1 126 ? -17.297 39.933 -33.033 1.00 47.60 125 PHE B C 1
ATOM 2062 O O . PHE B 1 126 ? -16.447 39.261 -32.443 1.00 47.02 125 PHE B O 1
ATOM 2070 N N . LEU B 1 127 ? -17.075 40.555 -34.197 1.00 46.91 126 LEU B N 1
ATOM 2071 C CA . LEU B 1 127 ? -15.760 40.536 -34.870 1.00 47.18 126 LEU B CA 1
ATOM 2072 C C . LEU B 1 127 ? -14.681 41.294 -34.089 1.00 46.94 126 LEU B C 1
ATOM 2073 O O . LEU B 1 127 ? -13.504 40.919 -34.163 1.00 47.73 126 LEU B O 1
ATOM 2078 N N . ALA B 1 128 ? -15.086 42.337 -33.355 1.00 46.43 127 ALA B N 1
ATOM 2079 C CA . ALA B 1 128 ? -14.181 43.116 -32.496 1.00 46.45 127 ALA B CA 1
ATOM 2080 C C . ALA B 1 128 ? -13.653 42.254 -31.344 1.00 46.51 127 ALA B C 1
ATOM 2081 O O . ALA B 1 128 ? -12.451 42.255 -31.064 1.00 46.20 127 ALA B O 1
ATOM 2083 N N . THR B 1 129 ? -14.562 41.522 -30.692 1.00 46.46 128 THR B N 1
ATOM 2084 C CA . THR B 1 129 ? -14.210 40.608 -29.593 1.00 46.27 128 THR B CA 1
ATOM 2085 C C . THR B 1 129 ? -13.401 39.402 -30.101 1.00 46.25 128 THR B C 1
ATOM 2086 O O . THR B 1 129 ? -12.479 38.954 -29.418 1.00 45.45 128 THR B O 1
ATOM 2090 N N . LEU B 1 130 ? -13.759 38.898 -31.287 1.00 46.78 129 LEU B N 1
ATOM 2091 C CA . LEU B 1 130 ? -13.054 37.791 -31.953 1.00 47.38 129 LEU B CA 1
ATOM 2092 C C . LEU B 1 130 ? -11.584 38.148 -32.201 1.00 48.15 129 LEU B C 1
ATOM 2093 O O . LEU B 1 130 ? -10.699 37.324 -31.938 1.00 47.95 129 LEU B O 1
ATOM 2098 N N . ASP B 1 131 ? -11.344 39.367 -32.706 1.00 48.76 130 ASP B N 1
ATOM 2099 C CA . ASP B 1 131 ? -9.980 39.883 -32.949 1.00 49.05 130 ASP B CA 1
ATOM 2100 C C . ASP B 1 131 ? -9.218 40.133 -31.644 1.00 48.62 130 ASP B C 1
ATOM 2101 O O . ASP B 1 131 ? -8.025 39.844 -31.571 1.00 48.99 130 ASP B O 1
ATOM 2106 N N . LYS B 1 132 ? -9.897 40.679 -30.636 1.00 47.67 131 LYS B N 1
ATOM 2107 C CA . LYS B 1 132 ? -9.304 40.876 -29.299 1.00 48.03 131 LYS B CA 1
ATOM 2108 C C . LYS B 1 132 ? -8.889 39.520 -28.662 1.00 47.61 131 LYS B C 1
ATOM 2109 O O . LYS B 1 132 ? -7.851 39.440 -27.991 1.00 46.96 131 LYS B O 1
ATOM 2115 N N . LEU B 1 133 ? -9.699 38.479 -28.891 1.00 46.75 132 LEU B N 1
ATOM 2116 C CA . LEU B 1 133 ? -9.430 37.124 -28.395 1.00 47.18 132 LEU B CA 1
ATOM 2117 C C . LEU B 1 133 ? -8.207 36.511 -29.085 1.00 46.88 132 LEU B C 1
ATOM 2118 O O . LEU B 1 133 ? -7.303 36.016 -28.405 1.00 46.31 132 LEU B O 1
ATOM 2123 N N . LEU B 1 134 ? -8.200 36.543 -30.422 1.00 47.14 133 LEU B N 1
ATOM 2124 C CA . LEU B 1 134 ? -7.066 36.048 -31.235 1.00 48.02 133 LEU B CA 1
ATOM 2125 C C . LEU B 1 134 ? -5.740 36.740 -30.919 1.00 48.01 133 LEU B C 1
ATOM 2126 O O . LEU B 1 134 ? -4.710 36.065 -30.813 1.00 48.45 133 LEU B O 1
ATOM 2131 N N . ILE B 1 135 ? -5.777 38.070 -30.797 1.00 47.78 134 ILE B N 1
ATOM 2132 C CA . ILE B 1 135 ? -4.594 38.867 -30.436 1.00 48.21 134 ILE B CA 1
ATOM 2133 C C . ILE B 1 135 ? -4.077 38.432 -29.063 1.00 48.05 134 ILE B C 1
ATOM 2134 O O . ILE B 1 135 ? -2.887 38.197 -28.916 1.00 47.81 134 ILE B O 1
ATOM 2139 N N . GLY B 1 136 ? -4.977 38.292 -28.088 1.00 48.57 135 GLY B N 1
ATOM 2140 C CA . GLY B 1 136 ? -4.620 37.828 -26.743 1.00 48.41 135 GLY B CA 1
ATOM 2141 C C . GLY B 1 136 ? -3.995 36.441 -26.729 1.00 48.58 135 GLY B C 1
ATOM 2142 O O . GLY B 1 136 ? -2.985 36.226 -26.041 1.00 48.14 135 GLY B O 1
ATOM 2143 N N . LEU B 1 137 ? -4.585 35.513 -27.493 1.00 48.83 136 LEU B N 1
ATOM 2144 C CA . LEU B 1 137 ? -4.075 34.126 -27.596 1.00 49.74 136 LEU B CA 1
ATOM 2145 C C . LEU B 1 137 ? -2.733 34.057 -28.341 1.00 49.84 136 LEU B C 1
ATOM 2146 O O . LEU B 1 137 ? -1.834 33.325 -27.922 1.00 48.94 136 LEU B O 1
ATOM 2151 N N . GLN B 1 138 ? -2.600 34.821 -29.427 1.00 50.77 137 GLN B N 1
ATOM 2152 C CA . GLN B 1 138 ? -1.315 34.922 -30.163 1.00 52.79 137 GLN B CA 1
ATOM 2153 C C . GLN B 1 138 ? -0.187 35.613 -29.361 1.00 52.10 137 GLN B C 1
ATOM 2154 O O . GLN B 1 138 ? 0.983 35.354 -29.635 1.00 52.15 137 GLN B O 1
ATOM 2160 N N . ASN B 1 139 ? -0.551 36.453 -28.381 1.00 52.40 138 ASN B N 1
ATOM 2161 C CA . ASN B 1 139 ? 0.397 37.153 -27.480 1.00 53.04 138 ASN B CA 1
ATOM 2162 C C . ASN B 1 139 ? 0.772 36.398 -26.177 1.00 52.98 138 ASN B C 1
ATOM 2163 O O . ASN B 1 139 ? 1.479 36.964 -25.325 1.00 52.74 138 ASN B O 1
ATOM 2168 N N . LEU B 1 140 ? 0.324 35.145 -26.015 1.00 53.09 139 LEU B N 1
ATOM 2169 C CA . LEU B 1 140 ? 0.590 34.353 -24.790 1.00 53.43 139 LEU B CA 1
ATOM 2170 C C . LEU B 1 140 ? 2.095 34.121 -24.544 1.00 54.20 139 LEU B C 1
ATOM 2171 O O . LEU B 1 140 ? 2.871 34.175 -25.500 1.00 53.89 139 LEU B O 1
ATOM 2176 N N . PRO B 1 141 ? 2.506 33.862 -23.271 1.00 55.35 140 PRO B N 1
ATOM 2177 C CA . PRO B 1 141 ? 3.935 33.667 -22.945 1.00 56.39 140 PRO B CA 1
ATOM 2178 C C . PRO B 1 141 ? 4.697 32.624 -23.796 1.00 57.36 140 PRO B C 1
ATOM 2179 O O . PRO B 1 141 ? 4.087 31.660 -24.269 1.00 56.63 140 PRO B O 1
ATOM 2183 N N . ILE B 1 142 ? 6.003 32.877 -23.981 1.00 58.47 141 ILE B N 1
ATOM 2184 C CA . ILE B 1 142 ? 6.991 32.053 -24.736 1.00 59.17 141 ILE B CA 1
ATOM 2185 C C . ILE B 1 142 ? 6.439 31.146 -25.865 1.00 60.07 141 ILE B C 1
ATOM 2186 O O . ILE B 1 142 ? 6.634 29.928 -25.949 1.00 60.33 141 ILE B O 1
ATOM 2192 N N . GLN C 1 3 ? 5.784 11.662 -24.155 1.00 66.96 2 GLN C N 1
ATOM 2193 C CA . GLN C 1 3 ? 6.305 12.142 -25.469 1.00 65.95 2 GLN C CA 1
ATOM 2194 C C . GLN C 1 3 ? 6.085 11.077 -26.552 1.00 66.23 2 GLN C C 1
ATOM 2195 O O . GLN C 1 3 ? 6.498 9.928 -26.379 1.00 67.79 2 GLN C O 1
ATOM 2197 N N . GLU C 1 4 ? 5.436 11.472 -27.654 1.00 64.57 3 GLU C N 1
ATOM 2198 C CA . GLU C 1 4 ? 5.107 10.585 -28.800 1.00 62.50 3 GLU C CA 1
ATOM 2199 C C . GLU C 1 4 ? 5.716 11.034 -30.144 1.00 60.10 3 GLU C C 1
ATOM 2200 O O . GLU C 1 4 ? 5.408 10.438 -31.183 1.00 59.77 3 GLU C O 1
ATOM 2214 N N . GLU C 1 6 ? 9.056 10.985 -30.752 1.00 53.60 5 GLU C N 1
ATOM 2215 C CA A GLU C 1 6 ? 10.115 9.993 -31.018 0.50 53.91 5 GLU C CA 1
ATOM 2216 C CA B GLU C 1 6 ? 10.114 10.000 -31.040 0.50 53.89 5 GLU C CA 1
ATOM 2217 C C . GLU C 1 6 ? 9.565 8.746 -31.735 1.00 53.30 5 GLU C C 1
ATOM 2218 O O . GLU C 1 6 ? 10.262 8.149 -32.555 1.00 53.14 5 GLU C O 1
ATOM 2229 N N . ASP C 1 7 ? 8.321 8.363 -31.411 1.00 52.72 6 ASP C N 1
ATOM 2230 C CA . ASP C 1 7 ? 7.645 7.219 -32.049 1.00 51.58 6 ASP C CA 1
ATOM 2231 C C . ASP C 1 7 ? 7.451 7.480 -33.546 1.00 49.50 6 ASP C C 1
ATOM 2232 O O . ASP C 1 7 ? 7.690 6.589 -34.354 1.00 49.27 6 ASP C O 1
ATOM 2237 N N . LEU C 1 8 ? 7.006 8.689 -33.897 1.00 47.47 7 LEU C N 1
ATOM 2238 C CA . LEU C 1 8 ? 6.847 9.089 -35.308 1.00 47.08 7 LEU C CA 1
ATOM 2239 C C . LEU C 1 8 ? 8.211 9.115 -36.022 1.00 44.22 7 LEU C C 1
ATOM 2240 O O . LEU C 1 8 ? 8.332 8.639 -37.155 1.00 42.72 7 LEU C O 1
ATOM 2245 N N . LEU C 1 9 ? 9.214 9.674 -35.346 1.00 43.32 8 LEU C N 1
ATOM 2246 C CA . LEU C 1 9 ? 10.582 9.737 -35.868 1.00 43.08 8 LEU C CA 1
ATOM 2247 C C . LEU C 1 9 ? 11.204 8.355 -36.072 1.00 42.54 8 LEU C C 1
ATOM 2248 O O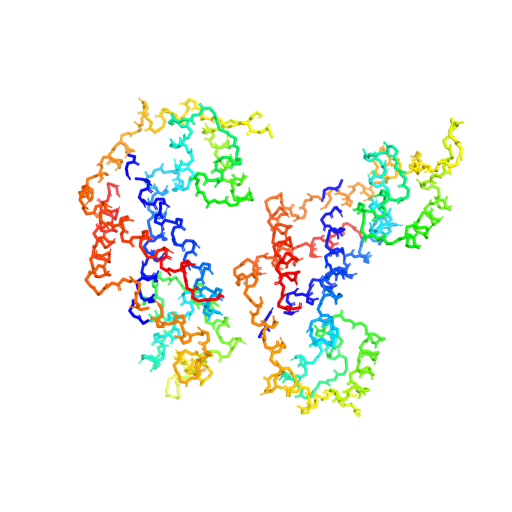 . LEU C 1 9 ? 11.852 8.132 -37.098 1.00 41.69 8 LEU C O 1
ATOM 2253 N N . TYR C 1 10 ? 11.006 7.441 -35.114 1.00 42.84 9 TYR C N 1
ATOM 2254 C CA . TYR C 1 10 ? 11.530 6.072 -35.239 1.00 43.54 9 TYR C CA 1
ATOM 2255 C C . TYR C 1 10 ? 10.822 5.308 -36.361 1.00 44.18 9 TYR C C 1
ATOM 2256 O O . TYR C 1 10 ? 11.483 4.609 -37.132 1.00 44.21 9 TYR C O 1
ATOM 2265 N N . ARG C 1 11 ? 9.496 5.442 -36.447 1.00 45.55 10 ARG C N 1
ATOM 2266 C CA . ARG C 1 11 ? 8.708 4.819 -37.532 1.00 46.88 10 ARG C CA 1
ATOM 2267 C C . ARG C 1 11 ? 9.148 5.306 -38.925 1.00 47.16 10 ARG C C 1
ATOM 2268 O O . ARG C 1 11 ? 9.130 4.539 -39.891 1.00 46.32 10 ARG C O 1
ATOM 2276 N N . LEU C 1 12 ? 9.572 6.571 -39.000 1.00 48.69 11 LEU C N 1
ATOM 2277 C CA . LEU C 1 12 ? 10.110 7.159 -40.226 1.00 49.48 11 LEU C CA 1
ATOM 2278 C C . LEU C 1 12 ? 11.457 6.505 -40.592 1.00 49.44 11 LEU C C 1
ATOM 2279 O O . LEU C 1 12 ? 11.738 6.284 -41.777 1.00 48.97 11 LEU C O 1
ATOM 2284 N N . LYS C 1 13 ? 12.267 6.196 -39.572 1.00 49.44 12 LYS C N 1
ATOM 2285 C CA . LYS C 1 13 ? 13.566 5.530 -39.749 1.00 49.69 12 LYS C CA 1
ATOM 2286 C C . LYS C 1 13 ? 13.401 4.095 -40.245 1.00 49.02 12 LYS C C 1
ATOM 2287 O O . LYS C 1 13 ? 14.101 3.680 -41.164 1.00 49.27 12 LYS C O 1
ATOM 2293 N N . VAL C 1 14 ? 12.483 3.352 -39.627 1.00 49.37 13 VAL C N 1
ATOM 2294 C CA . VAL C 1 14 ? 12.182 1.965 -40.026 1.00 49.65 13 VAL C CA 1
ATOM 2295 C C . VAL C 1 14 ? 11.641 1.917 -41.460 1.00 49.64 13 VAL C C 1
ATOM 2296 O O . VAL C 1 14 ? 12.020 1.024 -42.227 1.00 50.20 13 VAL C O 1
ATOM 2300 N N . ALA C 1 15 ? 10.781 2.881 -41.806 1.00 49.85 14 ALA C N 1
ATOM 2301 C CA . ALA C 1 15 ? 10.196 2.997 -43.151 1.00 50.39 14 ALA C CA 1
ATOM 2302 C C . ALA C 1 15 ? 11.272 3.174 -44.218 1.00 50.70 14 ALA C C 1
ATOM 2303 O O . ALA C 1 15 ? 11.259 2.450 -45.208 1.00 50.06 14 ALA C O 1
ATOM 2305 N N . ASP C 1 16 ? 12.205 4.108 -43.986 1.00 52.05 15 ASP C N 1
ATOM 2306 C CA . ASP C 1 16 ? 13.335 4.377 -44.903 1.00 51.63 15 ASP C CA 1
ATOM 2307 C C . ASP C 1 16 ? 14.161 3.110 -45.197 1.00 50.98 15 ASP C C 1
ATOM 2308 O O . ASP C 1 16 ? 14.532 2.881 -46.347 1.00 50.37 15 ASP C O 1
ATOM 2313 N N . GLU C 1 17 ? 14.425 2.303 -44.165 1.00 51.03 16 GLU C N 1
ATOM 2314 C CA . GLU C 1 17 ? 15.171 1.038 -44.314 1.00 50.95 16 GLU C CA 1
ATOM 2315 C C . GLU C 1 17 ? 14.407 0.018 -45.174 1.00 50.24 16 GLU C C 1
ATOM 2316 O O . GLU C 1 17 ? 15.004 -0.644 -46.025 1.00 50.65 16 GLU C O 1
ATOM 2319 N N . THR C 1 18 ? 13.099 -0.101 -44.934 1.00 49.23 17 THR C N 1
ATOM 2320 C CA . THR C 1 18 ? 12.217 -0.985 -45.704 1.00 49.23 17 THR C CA 1
ATOM 2321 C C . THR C 1 18 ? 12.121 -0.520 -47.162 1.00 48.64 17 THR C C 1
ATOM 2322 O O . THR C 1 18 ? 12.214 -1.332 -48.077 1.00 48.41 17 THR C O 1
ATOM 2326 N N . ILE C 1 19 ? 11.929 0.787 -47.353 1.00 48.78 18 ILE C N 1
ATOM 2327 C CA . ILE C 1 19 ? 11.829 1.413 -48.679 1.00 49.46 18 ILE C CA 1
ATOM 2328 C C . ILE C 1 19 ? 13.092 1.198 -49.529 1.00 49.41 18 ILE C C 1
ATOM 2329 O O . ILE C 1 19 ? 12.985 0.825 -50.699 1.00 49.69 18 ILE C O 1
ATOM 2334 N N . SER C 1 20 ? 14.263 1.425 -48.936 1.00 49.38 19 SER C N 1
ATOM 2335 C CA . SER C 1 20 ? 15.548 1.245 -49.636 1.00 50.54 19 SER C CA 1
ATOM 2336 C C . SER C 1 20 ? 15.780 -0.199 -50.120 1.00 50.38 19 SER C C 1
ATOM 2337 O O . SER C 1 20 ? 16.263 -0.401 -51.238 1.00 49.57 19 SER C O 1
ATOM 2340 N N . ASN C 1 21 ? 15.432 -1.181 -49.284 1.00 50.12 20 ASN C N 1
ATOM 2341 C CA . ASN C 1 21 ? 15.551 -2.609 -49.641 1.00 50.59 20 ASN C CA 1
ATOM 2342 C C . ASN C 1 21 ? 14.603 -2.996 -50.781 1.00 49.30 20 ASN C C 1
ATOM 2343 O O . ASN C 1 21 ? 15.017 -3.646 -51.738 1.00 48.53 20 ASN C O 1
ATOM 2348 N N . LEU C 1 22 ? 13.337 -2.597 -50.649 1.00 49.52 21 LEU C N 1
ATOM 2349 C CA . LEU C 1 22 ? 12.295 -2.842 -51.666 1.00 49.59 21 LEU C CA 1
ATOM 2350 C C . LEU C 1 22 ? 12.617 -2.200 -53.018 1.00 48.40 21 LEU C C 1
ATOM 2351 O O . LEU C 1 22 ? 12.402 -2.823 -54.060 1.00 47.90 21 LEU C O 1
ATOM 2356 N N . PHE C 1 23 ? 13.133 -0.969 -52.984 1.00 48.23 22 PHE C N 1
ATOM 2357 C CA . PHE C 1 23 ? 13.488 -0.210 -54.195 1.00 48.67 22 PHE C CA 1
ATOM 2358 C C . PHE C 1 23 ? 14.635 -0.877 -54.968 1.00 49.05 22 PHE C C 1
ATOM 2359 O O . PHE C 1 23 ? 14.548 -1.042 -56.184 1.00 49.53 22 PHE C O 1
ATOM 2367 N N . GLU C 1 24 ? 15.695 -1.240 -54.243 1.00 49.86 23 GLU C N 1
ATOM 2368 C CA . GLU C 1 24 ? 16.887 -1.910 -54.809 1.00 50.11 23 GLU C CA 1
ATOM 2369 C C . GLU C 1 24 ? 16.480 -3.247 -55.465 1.00 50.24 23 GLU C C 1
ATOM 2370 O O . GLU C 1 24 ? 16.925 -3.562 -56.572 1.00 50.91 23 GLU C O 1
ATOM 2376 N N . LYS C 1 25 ? 15.615 -3.991 -54.771 1.00 50.48 24 LYS C N 1
ATOM 2377 C CA . LYS C 1 25 ? 15.098 -5.292 -55.214 1.00 50.98 24 LYS C CA 1
ATOM 2378 C C . LYS C 1 25 ? 14.268 -5.191 -56.500 1.00 50.12 24 LYS C C 1
ATOM 2379 O O . LYS C 1 25 ? 14.485 -5.962 -57.441 1.00 50.37 24 LYS C O 1
ATOM 2383 N N . GLN C 1 26 ? 13.333 -4.240 -56.530 1.00 49.51 25 GLN C N 1
ATOM 2384 C CA . GLN C 1 26 ? 12.418 -4.067 -57.672 1.00 48.54 25 GLN C CA 1
ATOM 2385 C C . GLN C 1 26 ? 13.044 -3.420 -58.909 1.00 48.21 25 GLN C C 1
ATOM 2386 O O . GLN C 1 26 ? 12.738 -3.834 -60.027 1.00 48.31 25 GLN C O 1
ATOM 2392 N N . LEU C 1 27 ? 13.892 -2.410 -58.703 1.00 47.80 26 LEU C N 1
ATOM 2393 C CA . LEU C 1 27 ? 14.542 -1.665 -59.801 1.00 47.94 26 LEU C CA 1
ATOM 2394 C C . LEU C 1 27 ? 15.990 -2.094 -60.133 1.00 47.77 26 LEU C C 1
ATOM 2395 O O . LEU C 1 27 ? 16.521 -1.679 -61.167 1.00 47.93 26 LEU C O 1
ATOM 2400 N N . GLY C 1 28 ? 16.639 -2.881 -59.268 1.00 47.09 27 GLY C N 1
ATOM 2401 C CA . GLY C 1 28 ? 18.023 -3.314 -59.503 1.00 47.41 27 GLY C CA 1
ATOM 2402 C C . GLY C 1 28 ? 19.130 -2.278 -59.288 1.00 47.82 27 GLY C C 1
ATOM 2403 O O . GLY C 1 28 ? 20.306 -2.590 -59.509 1.00 48.19 27 GLY C O 1
ATOM 2404 N N . ILE C 1 29 ? 18.761 -1.065 -58.862 1.00 47.77 28 ILE C N 1
ATOM 2405 C CA . ILE C 1 29 ? 19.685 0.043 -58.565 1.00 47.56 28 ILE C CA 1
ATOM 2406 C C . ILE C 1 29 ? 19.218 0.645 -57.229 1.00 47.01 28 ILE C C 1
ATOM 2407 O O . ILE C 1 29 ? 18.005 0.728 -56.987 1.00 47.23 28 ILE C O 1
ATOM 2412 N N . SER C 1 30 ? 20.155 1.092 -56.391 1.00 45.95 29 SER C N 1
ATOM 2413 C CA . SER C 1 30 ? 19.804 1.700 -55.095 1.00 46.13 29 SER C CA 1
ATOM 2414 C C . SER C 1 30 ? 19.085 3.027 -55.294 1.00 45.45 29 SER C C 1
ATOM 2415 O O . SER C 1 30 ? 19.234 3.669 -56.343 1.00 44.68 29 SER C O 1
ATOM 2418 N N . LEU C 1 31 ? 18.319 3.421 -54.274 1.00 46.15 30 LEU C N 1
ATOM 2419 C CA . LEU C 1 31 ? 17.531 4.667 -54.293 1.00 46.07 30 LEU C CA 1
ATOM 2420 C C . LEU C 1 31 ? 18.403 5.896 -54.578 1.00 45.21 30 LEU C C 1
ATOM 2421 O O . LEU C 1 31 ? 18.034 6.729 -55.407 1.00 46.19 30 LEU C O 1
ATOM 2426 N N . THR C 1 32 ? 19.565 5.973 -53.919 1.00 44.84 31 THR C N 1
ATOM 2427 C CA . THR C 1 32 ? 20.515 7.079 -54.100 1.00 44.98 31 THR C CA 1
ATOM 2428 C C . THR C 1 32 ? 21.078 7.081 -55.512 1.00 45.26 31 THR C C 1
ATOM 2429 O O . THR C 1 32 ? 21.032 8.111 -56.173 1.00 46.45 31 THR C O 1
ATOM 2433 N N . ARG C 1 33 ? 21.590 5.934 -55.968 1.00 45.35 32 ARG C N 1
ATOM 2434 C CA . ARG C 1 33 ? 22.151 5.822 -57.333 1.00 45.46 32 ARG C CA 1
ATOM 2435 C C . ARG C 1 33 ? 21.116 6.035 -58.441 1.00 44.93 32 ARG C C 1
ATOM 2436 O O . ARG C 1 33 ? 21.450 6.579 -59.481 1.00 44.31 32 ARG C O 1
ATOM 2444 N N . TYR C 1 34 ? 19.873 5.614 -58.204 1.00 46.25 33 TYR C N 1
ATOM 2445 C CA . TYR C 1 34 ? 18.763 5.854 -59.136 1.00 45.26 33 TYR C CA 1
ATOM 2446 C C . TYR C 1 34 ? 18.452 7.364 -59.215 1.00 44.86 33 TYR C C 1
ATOM 2447 O O . TYR C 1 34 ? 18.209 7.892 -60.306 1.00 43.93 33 TYR C O 1
ATOM 2456 N N . SER C 1 35 ? 18.441 8.027 -58.054 1.00 44.90 34 SER C N 1
ATOM 2457 C CA . SER C 1 35 ? 18.229 9.482 -57.950 1.00 45.11 34 SER C CA 1
ATOM 2458 C C . SER C 1 35 ? 19.348 10.295 -58.609 1.00 44.54 34 SER C C 1
ATOM 2459 O O . SER C 1 35 ? 19.097 11.399 -59.104 1.00 44.93 34 SER C O 1
ATOM 2462 N N . ILE C 1 36 ? 20.575 9.767 -58.577 1.00 44.31 35 ILE C N 1
ATOM 2463 C CA . ILE C 1 36 ? 21.717 10.371 -59.284 1.00 44.26 35 ILE C CA 1
ATOM 2464 C C . ILE C 1 36 ? 21.450 10.352 -60.787 1.00 43.83 35 ILE C C 1
ATOM 2465 O O . ILE C 1 36 ? 21.634 11.374 -61.446 1.00 41.97 35 ILE C O 1
ATOM 2470 N N . LEU C 1 37 ? 21.002 9.203 -61.306 1.00 45.15 36 LEU C N 1
ATOM 2471 C CA . LEU C 1 37 ? 20.705 9.057 -62.745 1.00 46.58 36 LEU C CA 1
ATOM 2472 C C . LEU C 1 37 ? 19.569 9.966 -63.218 1.00 46.69 36 LEU C C 1
ATOM 2473 O O . LEU C 1 37 ? 19.699 10.596 -64.269 1.00 45.94 36 LEU C O 1
ATOM 2478 N N . GLN C 1 38 ? 18.485 10.056 -62.442 1.00 47.40 37 GLN C N 1
ATOM 2479 C CA . GLN C 1 38 ? 17.349 10.924 -62.813 1.00 48.71 37 GLN C CA 1
ATOM 2480 C C . GLN C 1 38 ? 17.707 12.401 -62.822 1.00 47.37 37 GLN C C 1
ATOM 2481 O O . GLN C 1 38 ? 17.236 13.133 -63.698 1.00 46.29 37 GLN C O 1
ATOM 2487 N N . THR C 1 39 ? 18.520 12.829 -61.851 1.00 46.36 38 THR C N 1
ATOM 2488 C CA . THR C 1 39 ? 19.001 14.215 -61.786 1.00 46.21 38 THR C CA 1
ATOM 2489 C C . THR C 1 39 ? 19.814 14.515 -63.052 1.00 45.68 38 THR C C 1
ATOM 2490 O O . THR C 1 39 ? 19.556 15.511 -63.723 1.00 45.93 38 THR C O 1
ATOM 2494 N N . LEU C 1 40 ? 20.758 13.626 -63.378 1.00 44.88 39 LEU C N 1
ATOM 2495 C CA . LEU C 1 40 ? 21.587 13.739 -64.585 1.00 45.67 39 LEU C CA 1
ATOM 2496 C C . LEU C 1 40 ? 20.759 13.738 -65.866 1.00 45.76 39 LEU C C 1
ATOM 2497 O O . LEU C 1 40 ? 21.008 14.549 -66.750 1.00 46.26 39 LEU C O 1
ATOM 2502 N N . LEU C 1 41 ? 19.784 12.833 -65.952 1.00 46.87 40 LEU C N 1
ATOM 2503 C CA . LEU C 1 41 ? 18.887 12.756 -67.122 1.00 47.93 40 LEU C CA 1
ATOM 2504 C C . LEU C 1 41 ? 17.983 13.996 -67.257 1.00 48.56 40 LEU C C 1
ATOM 2505 O O . LEU C 1 41 ? 17.715 14.429 -68.371 1.00 48.99 40 LEU C O 1
ATOM 2510 N N . LYS C 1 42 ? 17.550 14.576 -66.136 1.00 50.14 41 LYS C N 1
ATOM 2511 C CA . LYS C 1 42 ? 16.665 15.749 -66.152 1.00 51.41 41 LYS C CA 1
ATOM 2512 C C . LYS C 1 42 ? 17.384 17.057 -66.445 1.00 52.01 41 LYS C C 1
ATOM 2513 O O . LYS C 1 42 ? 16.863 17.871 -67.206 1.00 52.45 41 LYS C O 1
ATOM 2519 N N . ASP C 1 43 ? 18.545 17.280 -65.831 1.00 53.23 42 ASP C N 1
ATOM 2520 C CA . ASP C 1 43 ? 19.253 18.565 -65.997 1.00 54.43 42 ASP C CA 1
ATOM 2521 C C . ASP C 1 43 ? 20.776 18.500 -66.059 1.00 53.71 42 ASP C C 1
ATOM 2522 O O . ASP C 1 43 ? 21.478 19.155 -65.288 1.00 54.48 42 ASP C O 1
ATOM 2527 N N . ALA C 1 44 ? 21.262 17.728 -67.033 1.00 52.97 43 ALA C N 1
ATOM 2528 C CA . ALA C 1 44 ? 22.689 17.674 -67.364 1.00 52.77 43 ALA C CA 1
ATOM 2529 C C . ALA C 1 44 ? 23.022 18.969 -68.140 1.00 52.38 43 ALA C C 1
ATOM 2530 O O . ALA C 1 44 ? 22.108 19.602 -68.690 1.00 53.29 43 ALA C O 1
ATOM 2532 N N . PRO C 1 45 ? 24.299 19.409 -68.143 1.00 51.52 44 PRO C N 1
ATOM 2533 C CA . PRO C 1 45 ? 25.438 18.818 -67.453 1.00 50.79 44 PRO C CA 1
ATOM 2534 C C . PRO C 1 45 ? 25.443 19.240 -65.999 1.00 49.94 44 PRO C C 1
ATOM 2535 O O . PRO C 1 45 ? 24.784 20.218 -65.618 1.00 50.07 44 PRO C O 1
ATOM 2539 N N . LEU C 1 46 ? 26.185 18.484 -65.203 1.00 49.45 45 LEU C N 1
ATOM 2540 C CA . LEU C 1 46 ? 26.359 18.777 -63.793 1.00 48.74 45 LEU C CA 1
ATOM 2541 C C . LEU C 1 46 ? 27.747 18.361 -63.354 1.00 48.10 45 LEU C C 1
ATOM 2542 O O . LEU C 1 46 ? 28.273 17.342 -63.804 1.00 47.73 45 LEU C O 1
ATOM 2547 N N . HIS C 1 47 ? 28.330 19.169 -62.477 1.00 48.58 46 HIS C N 1
ATOM 2548 C CA . HIS C 1 47 ? 29.607 18.851 -61.859 1.00 48.78 46 HIS C CA 1
ATOM 2549 C C . HIS C 1 47 ? 29.269 17.966 -60.675 1.00 48.86 46 HIS C C 1
ATOM 2550 O O . HIS C 1 47 ? 28.113 17.939 -60.218 1.00 48.03 46 HIS C O 1
ATOM 2557 N N . GLN C 1 48 ? 30.271 17.240 -60.185 1.00 49.67 47 GLN C N 1
ATOM 2558 C CA . GLN C 1 48 ? 30.108 16.387 -58.997 1.00 50.19 47 GLN C CA 1
ATOM 2559 C C . GLN C 1 48 ? 29.607 17.208 -57.789 1.00 50.01 47 GLN C C 1
ATOM 2560 O O . GLN C 1 48 ? 28.758 16.730 -57.038 1.00 49.70 47 GLN C O 1
ATOM 2566 N N . LEU C 1 49 ? 30.118 18.437 -57.650 1.00 50.00 48 LEU C N 1
ATOM 2567 C CA . LEU C 1 49 ? 29.741 19.372 -56.577 1.00 50.28 48 LEU C CA 1
ATOM 2568 C C . LEU C 1 49 ? 28.240 19.700 -56.564 1.00 50.05 48 LEU C C 1
ATOM 2569 O O . LEU C 1 49 ? 27.627 19.734 -55.494 1.00 49.16 48 LEU C O 1
ATOM 2574 N N . ALA C 1 50 ? 27.666 19.951 -57.744 1.00 50.24 49 ALA C N 1
ATOM 2575 C CA . ALA C 1 50 ? 26.216 20.207 -57.883 1.00 50.04 49 ALA C CA 1
ATOM 2576 C C . ALA C 1 50 ? 25.410 18.971 -57.445 1.00 50.26 49 ALA C C 1
ATOM 2577 O O . ALA C 1 50 ? 24.387 19.085 -56.762 1.00 48.93 49 ALA C O 1
ATOM 2579 N N . LEU C 1 51 ? 25.926 17.801 -57.819 1.00 50.25 50 LEU C N 1
ATOM 2580 C CA . LEU C 1 51 ? 25.351 16.499 -57.467 1.00 50.59 50 LEU C CA 1
ATOM 2581 C C . LEU C 1 51 ? 25.353 16.303 -55.930 1.00 50.16 50 LEU C C 1
ATOM 2582 O O . LEU C 1 51 ? 24.372 15.810 -55.371 1.00 50.41 50 LEU C O 1
ATOM 2587 N N . GLN C 1 52 ? 26.442 16.713 -55.267 1.00 50.35 51 GLN C N 1
ATOM 2588 C CA . GLN C 1 52 ? 26.571 16.673 -53.794 1.00 50.86 51 GLN C CA 1
ATOM 2589 C C . GLN C 1 52 ? 25.547 17.583 -53.099 1.00 50.90 51 GLN C C 1
ATOM 2590 O O . GLN C 1 52 ? 24.952 17.183 -52.092 1.00 49.99 51 GLN C O 1
ATOM 2596 N N . GLU C 1 53 ? 25.348 18.789 -53.642 1.00 51.69 52 GLU C N 1
ATOM 2597 C CA . GLU C 1 53 ? 24.366 19.754 -53.106 1.00 52.19 52 GLU C CA 1
ATOM 2598 C C . GLU C 1 53 ? 22.927 19.259 -53.297 1.00 51.84 52 GLU C C 1
ATOM 2599 O O . GLU C 1 53 ? 22.166 19.202 -52.337 1.00 51.58 52 GLU C O 1
ATOM 2605 N N . ARG C 1 54 ? 22.576 18.921 -54.539 1.00 52.70 53 ARG C N 1
ATOM 2606 C CA . ARG C 1 54 ? 21.222 18.448 -54.902 1.00 54.05 53 ARG C CA 1
ATOM 2607 C C . ARG C 1 54 ? 20.753 17.211 -54.133 1.00 53.99 53 ARG C C 1
ATOM 2608 O O . ARG C 1 54 ? 19.596 17.154 -53.697 1.00 54.28 53 ARG C O 1
ATOM 2616 N N . LEU C 1 55 ? 21.654 16.242 -53.974 1.00 54.01 54 LEU C N 1
ATOM 2617 C CA . LEU C 1 55 ? 21.361 14.993 -53.258 1.00 54.51 54 LEU C CA 1
ATOM 2618 C C . LEU C 1 55 ? 21.733 15.017 -51.766 1.00 54.01 54 LEU C C 1
ATOM 2619 O O . LEU C 1 55 ? 21.442 14.062 -51.054 1.00 53.33 54 LEU C O 1
ATOM 2624 N N . GLN C 1 56 ? 22.350 16.109 -51.300 1.00 54.30 55 GLN C N 1
ATOM 2625 C CA . GLN C 1 56 ? 22.712 16.316 -49.885 1.00 54.42 55 GLN C CA 1
ATOM 2626 C C . GLN C 1 56 ? 23.596 15.212 -49.276 1.00 53.54 55 GLN C C 1
ATOM 2627 O O . GLN C 1 56 ? 23.312 14.672 -48.204 1.00 53.32 55 GLN C O 1
ATOM 2633 N N . ILE C 1 57 ? 24.664 14.886 -49.999 1.00 53.29 56 ILE C N 1
ATOM 2634 C CA . ILE C 1 57 ? 25.669 13.896 -49.575 1.00 53.49 56 ILE C CA 1
ATOM 2635 C C . ILE C 1 57 ? 27.093 14.411 -49.845 1.00 53.39 56 ILE C C 1
ATOM 2636 O O . ILE C 1 57 ? 27.299 15.255 -50.727 1.00 53.05 56 ILE C O 1
ATOM 2641 N N . ASP C 1 58 ? 28.060 13.905 -49.077 1.00 53.49 57 ASP C N 1
ATOM 2642 C CA . ASP C 1 58 ? 29.462 14.356 -49.181 1.00 53.73 57 ASP C CA 1
ATOM 2643 C C . ASP C 1 58 ? 30.186 13.845 -50.433 1.00 53.54 57 ASP C C 1
ATOM 2644 O O . ASP C 1 58 ? 29.683 12.964 -51.140 1.00 53.58 57 ASP C O 1
ATOM 2649 N N . ARG C 1 59 ? 31.363 14.424 -50.680 1.00 53.22 58 ARG C N 1
ATOM 2650 C CA . ARG C 1 59 ? 32.236 14.096 -51.821 1.00 52.78 58 ARG C CA 1
ATOM 265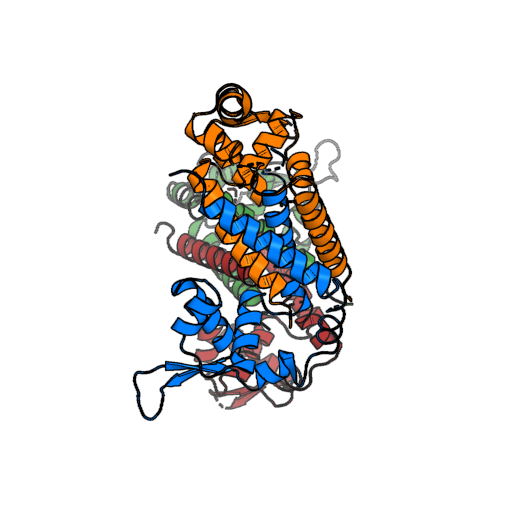1 C C . ARG C 1 59 ? 32.650 12.623 -51.902 1.00 51.79 58 ARG C C 1
ATOM 2652 O O . ARG C 1 59 ? 32.670 12.049 -52.998 1.00 51.74 58 ARG C O 1
ATOM 2660 N N . ALA C 1 60 ? 33.009 12.043 -50.758 1.00 50.88 59 ALA C N 1
ATOM 2661 C CA . ALA C 1 60 ? 33.403 10.626 -50.673 1.00 50.32 59 ALA C CA 1
ATOM 2662 C C . ALA C 1 60 ? 32.268 9.687 -51.121 1.00 49.67 59 ALA C C 1
ATOM 2663 O O . ALA C 1 60 ? 32.521 8.702 -51.828 1.00 48.95 59 ALA C O 1
ATOM 2665 N N . ALA C 1 61 ? 31.035 10.013 -50.715 1.00 48.68 60 ALA C N 1
ATOM 2666 C CA . ALA C 1 61 ? 29.840 9.241 -51.085 1.00 48.51 60 ALA C CA 1
ATOM 2667 C C . ALA C 1 61 ? 29.576 9.323 -52.589 1.00 47.29 60 ALA C C 1
ATOM 2668 O O . ALA C 1 61 ? 29.501 8.288 -53.244 1.00 46.59 60 ALA C O 1
ATOM 2670 N N . VAL C 1 62 ? 29.480 10.546 -53.125 1.00 47.18 61 VAL C N 1
ATOM 2671 C CA . VAL C 1 62 ? 29.228 10.764 -54.568 1.00 47.50 61 VAL C CA 1
ATOM 2672 C C . VAL C 1 62 ? 30.339 10.155 -55.449 1.00 47.31 61 VAL C C 1
ATOM 2673 O O . VAL C 1 62 ? 30.043 9.612 -56.508 1.00 46.90 61 VAL C O 1
ATOM 2677 N N . THR C 1 63 ? 31.595 10.226 -54.996 1.00 47.87 62 THR C N 1
ATOM 2678 C CA . THR C 1 63 ? 32.726 9.605 -55.715 1.00 48.08 62 THR C CA 1
ATOM 2679 C C . THR C 1 63 ? 32.544 8.079 -55.822 1.00 48.44 62 THR C C 1
ATOM 2680 O O . THR C 1 63 ? 32.777 7.514 -56.896 1.00 49.01 62 THR C O 1
ATOM 2684 N N . ARG C 1 64 ? 32.099 7.447 -54.726 1.00 48.73 63 ARG C N 1
ATOM 2685 C CA A ARG C 1 64 ? 31.847 5.996 -54.705 0.50 48.66 63 ARG C CA 1
ATOM 2686 C CA B ARG C 1 64 ? 31.845 6.003 -54.694 0.50 48.59 63 ARG C CA 1
ATOM 2687 C C . ARG C 1 64 ? 30.650 5.641 -55.591 1.00 48.28 63 ARG C C 1
ATOM 2688 O O . ARG C 1 64 ? 30.737 4.703 -56.386 1.00 48.88 63 ARG C O 1
ATOM 2703 N N . HIS C 1 65 ? 29.540 6.379 -55.446 1.00 47.29 64 HIS C N 1
ATOM 2704 C CA . HIS C 1 65 ? 28.321 6.148 -56.256 1.00 47.32 64 HIS C CA 1
ATOM 2705 C C . HIS C 1 65 ? 28.620 6.248 -57.758 1.00 46.24 64 HIS C C 1
ATOM 2706 O O . HIS C 1 65 ? 28.213 5.380 -58.533 1.00 45.26 64 HIS C O 1
ATOM 2713 N N . LEU C 1 66 ? 29.336 7.307 -58.140 1.00 46.23 65 LEU C N 1
ATOM 2714 C CA . LEU C 1 66 ? 29.748 7.546 -59.536 1.00 46.53 65 LEU C CA 1
ATOM 2715 C C . LEU C 1 66 ? 30.726 6.484 -60.063 1.00 46.48 65 LEU C C 1
ATOM 2716 O O . LEU C 1 66 ? 30.706 6.176 -61.261 1.00 46.06 65 LEU C O 1
ATOM 2721 N N . LYS C 1 67 ? 31.574 5.943 -59.179 1.00 46.48 66 LYS C N 1
ATOM 2722 C CA . LYS C 1 67 ? 32.534 4.881 -59.548 1.00 46.41 66 LYS C CA 1
ATOM 2723 C C . LYS C 1 67 ? 31.772 3.606 -59.924 1.00 45.48 66 LYS C C 1
ATOM 2724 O O . LYS C 1 67 ? 32.012 3.043 -60.987 1.00 45.97 66 LYS C O 1
ATOM 2730 N N . LEU C 1 68 ? 30.850 3.184 -59.057 1.00 45.20 67 LEU C N 1
ATOM 2731 C CA . LEU C 1 68 ? 29.987 2.012 -59.304 1.00 45.48 67 LEU C CA 1
ATOM 2732 C C . LEU C 1 68 ? 29.087 2.179 -60.541 1.00 45.74 67 LEU C C 1
ATOM 2733 O O . LEU C 1 68 ? 28.929 1.234 -61.319 1.00 45.83 67 LEU C O 1
ATOM 2738 N N . LEU C 1 69 ? 28.498 3.367 -60.698 1.00 45.75 68 LEU C N 1
ATOM 2739 C CA . LEU C 1 69 ? 27.645 3.691 -61.863 1.00 44.93 68 LEU C CA 1
ATOM 2740 C C . LEU C 1 69 ? 28.427 3.695 -63.181 1.00 45.68 68 LEU C C 1
ATOM 2741 O O . LEU C 1 69 ? 27.925 3.207 -64.200 1.00 45.05 68 LEU C O 1
ATOM 2746 N N . GLU C 1 70 ? 29.641 4.252 -63.156 1.00 46.96 69 GLU C N 1
ATOM 2747 C CA . GLU C 1 70 ? 30.514 4.268 -64.335 1.00 47.44 69 GLU C CA 1
ATOM 2748 C C . GLU C 1 70 ? 30.982 2.853 -64.681 1.00 47.24 69 GLU C C 1
ATOM 2749 O O . GLU C 1 70 ? 31.027 2.498 -65.861 1.00 46.65 69 GLU C O 1
ATOM 2755 N N . GLU C 1 71 ? 31.297 2.055 -63.656 1.00 47.40 70 GLU C N 1
ATOM 2756 C CA . GLU C 1 71 ? 31.696 0.645 -63.831 1.00 47.59 70 GLU C CA 1
ATOM 2757 C C . GLU C 1 71 ? 30.567 -0.178 -64.466 1.00 47.46 70 GLU C C 1
ATOM 2758 O O . GLU C 1 71 ? 30.822 -0.983 -65.360 1.00 48.72 70 GLU C O 1
ATOM 2760 N N . SER C 1 72 ? 29.330 0.057 -64.026 1.00 46.87 71 SER C N 1
ATOM 2761 C CA . SER C 1 72 ? 28.140 -0.618 -64.577 1.00 46.70 71 SER C CA 1
ATOM 2762 C C . SER C 1 72 ? 27.576 0.028 -65.875 1.00 46.02 71 SER C C 1
ATOM 2763 O O . SER C 1 72 ? 26.532 -0.399 -66.368 1.00 45.24 71 SER C O 1
ATOM 2766 N N . GLY C 1 73 ? 28.265 1.039 -66.419 1.00 45.79 72 GLY C N 1
ATOM 2767 C CA . GLY C 1 73 ? 27.915 1.676 -67.695 1.00 46.05 72 GLY C CA 1
ATOM 2768 C C . GLY C 1 73 ? 26.784 2.690 -67.731 1.00 45.60 72 GLY C C 1
ATOM 2769 O O . GLY C 1 73 ? 26.299 3.019 -68.824 1.00 45.16 72 GLY C O 1
ATOM 2770 N N . TYR C 1 74 ? 26.387 3.202 -66.564 1.00 45.22 73 TYR C N 1
ATOM 2771 C CA . TYR C 1 74 ? 25.287 4.182 -66.451 1.00 45.98 73 TYR C CA 1
ATOM 2772 C C . TYR C 1 74 ? 25.694 5.656 -66.597 1.00 46.02 73 TYR C C 1
ATOM 2773 O O . TYR C 1 74 ? 24.872 6.468 -67.034 1.00 46.41 73 TYR C O 1
ATOM 2782 N N . ILE C 1 75 ? 26.926 6.009 -66.218 1.00 46.16 74 ILE C N 1
ATOM 2783 C CA . ILE C 1 75 ? 27.415 7.393 -66.326 1.00 46.34 74 ILE C CA 1
ATOM 2784 C C . ILE C 1 75 ? 28.851 7.457 -66.831 1.00 47.51 74 ILE C C 1
ATOM 2785 O O . ILE C 1 75 ? 29.555 6.445 -66.847 1.00 48.18 74 ILE C O 1
ATOM 2790 N N . ILE C 1 76 ? 29.253 8.647 -67.280 1.00 48.30 75 ILE C N 1
ATOM 2791 C CA . ILE C 1 76 ? 30.648 8.936 -67.664 1.00 49.71 75 ILE C CA 1
ATOM 2792 C C . ILE C 1 76 ? 31.042 10.331 -67.173 1.00 50.96 75 ILE C C 1
ATOM 2793 O O . ILE C 1 76 ? 30.204 11.244 -67.133 1.00 51.05 75 ILE C O 1
ATOM 2798 N N . ARG C 1 77 ? 32.309 10.466 -66.788 1.00 52.18 76 ARG C N 1
ATOM 2799 C CA . ARG C 1 77 ? 32.887 11.724 -66.339 1.00 53.61 76 ARG C CA 1
ATOM 2800 C C . ARG C 1 77 ? 33.900 12.098 -67.403 1.00 54.57 76 ARG C C 1
ATOM 2801 O O . ARG C 1 77 ? 34.908 11.398 -67.553 1.00 55.42 76 ARG C O 1
ATOM 2809 N N . LYS C 1 78 ? 33.594 13.142 -68.181 1.00 56.33 77 LYS C N 1
ATOM 2810 C CA . LYS C 1 78 ? 34.487 13.649 -69.229 1.00 57.79 77 LYS C CA 1
ATOM 2811 C C . LYS C 1 78 ? 34.907 15.087 -68.921 1.00 58.95 77 LYS C C 1
ATOM 2812 O O . LYS C 1 78 ? 34.138 15.854 -68.329 1.00 59.04 77 LYS C O 1
ATOM 2815 N N . ARG C 1 79 ? 36.132 15.431 -69.326 1.00 60.35 78 ARG C N 1
ATOM 2816 C CA . ARG C 1 79 ? 36.672 16.781 -69.162 1.00 61.20 78 ARG C CA 1
ATOM 2817 C C . ARG C 1 79 ? 36.097 17.696 -70.244 1.00 62.36 78 ARG C C 1
ATOM 2818 O O . ARG C 1 79 ? 35.790 17.236 -71.353 1.00 62.98 78 ARG C O 1
ATOM 2821 N N . ASN C 1 80 ? 35.951 18.981 -69.915 1.00 63.25 79 ASN C N 1
ATOM 2822 C CA . ASN C 1 80 ? 35.446 19.992 -70.857 1.00 64.11 79 ASN C CA 1
ATOM 2823 C C . ASN C 1 80 ? 36.529 20.238 -71.928 1.00 64.47 79 ASN C C 1
ATOM 2824 O O . ASN C 1 80 ? 37.637 20.621 -71.556 1.00 64.80 79 ASN C O 1
ATOM 2829 N N . PRO C 1 81 ? 36.235 19.990 -73.237 1.00 64.68 80 PRO C N 1
ATOM 2830 C CA . PRO C 1 81 ? 37.238 20.217 -74.306 1.00 64.61 80 PRO C CA 1
ATOM 2831 C C . PRO C 1 81 ? 37.936 21.589 -74.314 1.00 64.96 80 PRO C C 1
ATOM 2832 O O . PRO C 1 81 ? 39.125 21.661 -74.646 1.00 65.52 80 PRO C O 1
ATOM 2836 N N . ASP C 1 82 ? 37.206 22.643 -73.939 1.00 64.74 81 ASP C N 1
ATOM 2837 C CA . ASP C 1 82 ? 37.747 24.014 -73.883 1.00 64.47 81 ASP C CA 1
ATOM 2838 C C . ASP C 1 82 ? 38.582 24.286 -72.621 1.00 63.84 81 ASP C C 1
ATOM 2839 O O . ASP C 1 82 ? 39.630 24.930 -72.718 1.00 64.37 81 ASP C O 1
ATOM 2844 N N . ASN C 1 83 ? 38.128 23.793 -71.461 1.00 63.16 82 ASN C N 1
ATOM 2845 C CA . ASN C 1 83 ? 38.814 24.012 -70.166 1.00 63.24 82 ASN C CA 1
ATOM 2846 C C . ASN C 1 83 ? 39.816 22.894 -69.831 1.00 63.42 82 ASN C C 1
ATOM 2847 O O . ASN C 1 83 ? 40.978 23.184 -69.528 1.00 64.63 82 ASN C O 1
ATOM 2852 N N . GLN C 1 84 ? 39.332 21.646 -69.839 1.00 62.39 83 GLN C N 1
ATOM 2853 C CA . GLN C 1 84 ? 40.098 20.393 -69.568 1.00 61.12 83 GLN C CA 1
ATOM 2854 C C . GLN C 1 84 ? 40.319 20.046 -68.084 1.00 60.02 83 GLN C C 1
ATOM 2855 O O . GLN C 1 84 ? 40.271 18.868 -67.721 1.00 61.10 83 GLN C O 1
ATOM 2861 N N . ARG C 1 85 ? 40.580 21.045 -67.242 1.00 58.17 84 ARG C N 1
ATOM 2862 C CA . ARG C 1 85 ? 40.667 20.835 -65.783 1.00 56.77 84 ARG C CA 1
ATOM 2863 C C . ARG C 1 85 ? 39.256 20.624 -65.178 1.00 55.29 84 ARG C C 1
ATOM 2864 O O . ARG C 1 85 ? 39.105 19.933 -64.170 1.00 53.93 84 ARG C O 1
ATOM 2867 N N . GLU C 1 86 ? 38.247 21.236 -65.807 1.00 54.08 85 GLU C N 1
ATOM 2868 C CA . GLU C 1 86 ? 36.832 21.135 -65.420 1.00 53.52 85 GLU C CA 1
ATOM 2869 C C . GLU C 1 86 ? 36.254 19.773 -65.810 1.00 52.26 85 GLU C C 1
ATOM 2870 O O . GLU C 1 86 ? 36.320 19.397 -66.979 1.00 51.53 85 GLU C O 1
ATOM 2876 N N . VAL C 1 87 ? 35.674 19.065 -64.834 1.00 51.55 86 VAL C N 1
ATOM 2877 C CA . VAL C 1 87 ? 35.075 17.737 -65.027 1.00 51.21 86 VAL C CA 1
ATOM 2878 C C . VAL C 1 87 ? 33.543 17.833 -64.958 1.00 50.35 86 VAL C C 1
ATOM 2879 O O . VAL C 1 87 ? 32.995 18.433 -64.026 1.00 50.62 86 VAL C O 1
ATOM 2883 N N . LEU C 1 88 ? 32.878 17.222 -65.939 1.00 49.34 87 LEU C N 1
ATOM 2884 C CA . LEU C 1 88 ? 31.414 17.194 -66.058 1.00 48.92 87 LEU C CA 1
ATOM 2885 C C . LEU C 1 88 ? 30.920 15.747 -66.036 1.00 47.41 87 LEU C C 1
ATOM 2886 O O . LEU C 1 88 ? 31.555 14.870 -66.625 1.00 47.01 87 LEU C O 1
ATOM 2891 N N . VAL C 1 89 ? 29.789 15.517 -65.364 1.00 45.87 88 VAL C N 1
ATOM 2892 C CA . VAL C 1 89 ? 29.196 14.186 -65.201 1.00 44.90 88 VAL C CA 1
ATOM 2893 C C . VAL C 1 89 ? 28.011 14.064 -66.152 1.00 44.60 88 VAL C C 1
ATOM 2894 O O . VAL C 1 89 ? 27.096 14.901 -66.113 1.00 44.25 88 VAL C O 1
ATOM 2898 N N . TRP C 1 90 ? 28.034 13.023 -66.989 1.00 44.60 89 TRP C N 1
ATOM 2899 C CA . TRP C 1 90 ? 26.987 12.767 -67.989 1.00 44.57 89 TRP C CA 1
ATOM 2900 C C . TRP C 1 90 ? 26.354 11.396 -67.811 1.00 44.41 89 TRP C C 1
ATOM 2901 O O . TRP C 1 90 ? 27.071 10.447 -67.477 1.00 45.01 89 TRP C O 1
ATOM 2912 N N . PRO C 1 91 ? 25.021 11.284 -68.041 1.00 43.65 90 PRO C N 1
ATOM 2913 C CA . PRO C 1 91 ? 24.399 9.964 -68.047 1.00 43.41 90 PRO C CA 1
ATOM 2914 C C . PRO C 1 91 ? 24.634 9.377 -69.441 1.00 42.57 90 PRO C C 1
ATOM 2915 O O . PRO C 1 91 ? 24.825 10.136 -70.391 1.00 41.62 90 PRO C O 1
ATOM 2919 N N . THR C 1 92 ? 24.647 8.051 -69.546 1.00 42.76 91 THR C N 1
ATOM 2920 C CA . THR C 1 92 ? 24.876 7.356 -70.821 1.00 42.76 91 THR C CA 1
ATOM 2921 C C . THR C 1 92 ? 23.546 6.989 -71.480 1.00 43.39 91 THR C C 1
ATOM 2922 O O . THR C 1 92 ? 22.477 7.152 -70.876 1.00 42.08 91 THR C O 1
ATOM 2926 N N . GLU C 1 93 ? 23.623 6.498 -72.719 1.00 43.70 92 GLU C N 1
ATOM 2927 C CA . GLU C 1 93 ? 22.431 6.050 -73.455 1.00 44.90 92 GLU C CA 1
ATOM 2928 C C . GLU C 1 93 ? 21.765 4.868 -72.748 1.00 44.84 92 GLU C C 1
ATOM 2929 O O . GLU C 1 93 ? 20.542 4.777 -72.745 1.00 44.53 92 GLU C O 1
ATOM 2935 N N . GLN C 1 94 ? 22.587 3.978 -72.175 1.00 45.34 93 GLN C N 1
ATOM 2936 C CA . GLN C 1 94 ? 22.139 2.855 -71.338 1.00 45.61 93 GLN C CA 1
ATOM 2937 C C . GLN C 1 94 ? 21.259 3.363 -70.191 1.00 45.64 93 GLN C C 1
ATOM 2938 O O . GLN C 1 94 ? 20.200 2.792 -69.932 1.00 46.84 93 GLN C O 1
ATOM 2944 N N . ALA C 1 95 ? 21.714 4.421 -69.514 1.00 45.77 94 ALA C N 1
ATOM 2945 C CA . ALA C 1 95 ? 20.966 5.045 -68.409 1.00 45.79 94 ALA C CA 1
ATOM 2946 C C . ALA C 1 95 ? 19.632 5.644 -68.873 1.00 45.05 94 ALA C C 1
ATOM 2947 O O . ALA C 1 95 ? 18.602 5.420 -68.235 1.00 45.23 94 ALA C O 1
ATOM 2949 N N . ARG C 1 96 ? 19.662 6.385 -69.980 1.00 45.09 95 ARG C N 1
ATOM 2950 C CA . ARG C 1 96 ? 18.445 6.964 -70.562 1.00 45.24 95 ARG C CA 1
ATOM 2951 C C . ARG C 1 96 ? 17.451 5.879 -71.018 1.00 45.74 95 ARG C C 1
ATOM 2952 O O . ARG C 1 96 ? 16.252 6.036 -70.813 1.00 44.94 95 ARG C O 1
ATOM 2960 N N . GLU C 1 97 ? 17.960 4.800 -71.619 1.00 46.34 96 GLU C N 1
ATOM 2961 C CA . GLU C 1 97 ? 17.122 3.665 -72.041 1.00 46.63 96 GLU C CA 1
ATOM 2962 C C . GLU C 1 97 ? 16.556 2.885 -70.853 1.00 47.51 96 GLU C C 1
ATOM 2963 O O . GLU C 1 97 ? 15.346 2.651 -70.802 1.00 48.22 96 GLU C O 1
ATOM 2969 N N . ALA C 1 98 ? 17.419 2.512 -69.908 1.00 47.02 97 ALA C N 1
ATOM 2970 C CA . ALA C 1 98 ? 17.018 1.767 -68.705 1.00 47.01 97 ALA C CA 1
ATOM 2971 C C . ALA C 1 98 ? 15.909 2.441 -67.881 1.00 47.95 97 ALA C C 1
ATOM 2972 O O . ALA C 1 98 ? 14.966 1.768 -67.447 1.00 48.59 97 ALA C O 1
ATOM 2974 N N . LEU C 1 99 ? 16.015 3.763 -67.711 1.00 47.93 98 LEU C N 1
ATOM 2975 C CA . LEU C 1 99 ? 15.071 4.557 -66.904 1.00 47.46 98 LEU C CA 1
ATOM 2976 C C . LEU C 1 99 ? 13.931 5.280 -67.635 1.00 47.17 98 LEU C C 1
ATOM 2977 O O . LEU C 1 99 ? 12.897 5.493 -67.007 1.00 47.44 98 LEU C O 1
ATOM 2982 N N . ILE C 1 100 ? 14.103 5.662 -68.910 1.00 47.33 99 ILE C N 1
ATOM 2983 C CA . ILE C 1 100 ? 13.076 6.446 -69.657 1.00 47.75 99 ILE C CA 1
ATOM 2984 C C . ILE C 1 100 ? 12.570 5.853 -70.987 1.00 48.01 99 ILE C C 1
ATOM 2985 O O . ILE C 1 100 ? 11.378 5.538 -71.106 1.00 46.88 99 ILE C O 1
ATOM 2990 N N . THR C 1 101 ? 13.469 5.716 -71.970 1.00 47.96 100 THR C N 1
ATOM 2991 C CA . THR C 1 101 ? 13.098 5.364 -73.364 1.00 48.12 100 THR C CA 1
ATOM 2992 C C . THR C 1 101 ? 12.960 3.882 -73.769 1.00 48.28 100 THR C C 1
ATOM 2993 O O . THR C 1 101 ? 12.259 3.588 -74.742 1.00 48.84 100 THR C O 1
ATOM 2997 N N . ASN C 1 102 ? 13.622 2.967 -73.063 1.00 48.18 101 ASN C N 1
ATOM 2998 C CA . ASN C 1 102 ? 13.532 1.524 -73.367 1.00 48.07 101 ASN C CA 1
ATOM 2999 C C . ASN C 1 102 ? 13.653 0.647 -72.097 1.00 48.43 101 ASN C C 1
ATOM 3000 O O . ASN C 1 102 ? 14.506 -0.249 -72.012 1.00 48.30 101 ASN C O 1
ATOM 3005 N N . PRO C 1 103 ? 12.807 0.925 -71.088 1.00 48.54 102 PRO C N 1
ATOM 3006 C CA . PRO C 1 103 ? 12.862 0.124 -69.868 1.00 48.72 102 PRO C CA 1
ATOM 3007 C C . PRO C 1 103 ? 12.280 -1.281 -70.072 1.00 48.04 102 PRO C C 1
ATOM 3008 O O . PRO C 1 103 ? 11.544 -1.525 -71.038 1.00 46.80 102 PRO C O 1
ATOM 3012 N N . SER C 1 104 ? 12.629 -2.191 -69.165 1.00 47.52 103 SER C N 1
ATOM 3013 C CA . SER C 1 104 ? 12.070 -3.543 -69.163 1.00 47.04 103 SER C CA 1
ATOM 3014 C C . SER C 1 104 ? 10.595 -3.436 -68.767 1.00 46.44 103 SER C C 1
ATOM 3015 O O . SER C 1 104 ? 10.198 -2.468 -68.105 1.00 46.37 103 SER C O 1
ATOM 3018 N N . ALA C 1 105 ? 9.790 -4.413 -69.184 1.00 46.85 104 ALA C N 1
ATOM 3019 C CA . ALA C 1 105 ? 8.350 -4.436 -68.865 1.00 46.94 104 ALA C CA 1
ATOM 3020 C C . ALA C 1 105 ? 8.105 -4.414 -67.365 1.00 47.15 104 ALA C C 1
ATOM 3021 O O . ALA C 1 105 ? 7.149 -3.782 -66.911 1.00 47.09 104 ALA C O 1
ATOM 3023 N N . HIS C 1 106 ? 8.974 -5.103 -66.615 1.00 47.21 105 HIS C N 1
ATOM 3024 C CA . HIS C 1 106 ? 8.899 -5.132 -65.159 1.00 47.53 105 HIS C CA 1
ATOM 3025 C C . HIS C 1 106 ? 9.091 -3.739 -64.573 1.00 47.07 105 HIS C C 1
ATOM 3026 O O . HIS C 1 106 ? 8.283 -3.319 -63.759 1.00 47.15 105 HIS C O 1
ATOM 3033 N N . HIS C 1 107 ? 10.136 -3.030 -65.011 1.00 47.78 106 HIS C N 1
ATOM 3034 C CA . HIS C 1 107 ? 10.416 -1.670 -64.520 1.00 48.26 106 HIS C CA 1
ATOM 3035 C C . HIS C 1 107 ? 9.327 -0.646 -64.884 1.00 48.77 106 HIS C C 1
ATOM 3036 O O . HIS C 1 107 ? 9.041 0.231 -64.062 1.00 48.24 106 HIS C O 1
ATOM 3043 N N . GLN C 1 108 ? 8.718 -0.761 -66.078 1.00 49.38 107 GLN C N 1
ATOM 3044 C CA . GLN C 1 108 ? 7.547 0.073 -66.441 1.00 50.37 107 GLN C CA 1
ATOM 3045 C C . GLN C 1 108 ? 6.394 -0.221 -65.490 1.00 49.11 107 GLN C C 1
ATOM 3046 O O . GLN C 1 108 ? 5.726 0.701 -65.021 1.00 48.48 107 GLN C O 1
ATOM 3052 N N . ALA C 1 109 ? 6.158 -1.518 -65.261 1.00 49.09 108 ALA C N 1
ATOM 3053 C CA . ALA C 1 109 ? 5.137 -2.002 -64.332 1.00 49.29 108 ALA C CA 1
ATOM 3054 C C . ALA C 1 109 ? 5.362 -1.426 -62.931 1.00 49.47 108 ALA C C 1
ATOM 3055 O O . ALA C 1 109 ? 4.420 -0.918 -62.324 1.00 49.38 108 ALA C O 1
ATOM 3057 N N . ILE C 1 110 ? 6.613 -1.475 -62.455 1.00 49.69 109 ILE C N 1
ATOM 3058 C CA . ILE C 1 110 ? 6.992 -0.922 -61.142 1.00 50.04 109 ILE C CA 1
ATOM 3059 C C . ILE C 1 110 ? 6.808 0.598 -61.100 1.00 50.09 109 ILE C C 1
ATOM 3060 O O . ILE C 1 110 ? 6.147 1.097 -60.196 1.00 49.45 109 ILE C O 1
ATOM 3065 N N . LYS C 1 111 ? 7.380 1.313 -62.074 1.00 50.80 110 LYS C N 1
ATOM 3066 C CA . LYS C 1 111 ? 7.258 2.789 -62.144 1.00 51.94 110 LYS C CA 1
ATOM 3067 C C . LYS C 1 111 ? 5.786 3.235 -62.130 1.00 52.24 110 LYS C C 1
ATOM 3068 O O . LYS C 1 111 ? 5.407 4.104 -61.341 1.00 52.37 110 LYS C O 1
ATOM 3071 N N . THR C 1 112 ? 4.977 2.597 -62.979 1.00 51.63 111 THR C N 1
ATOM 3072 C CA . THR C 1 112 ? 3.540 2.881 -63.086 1.00 51.83 111 THR C CA 1
ATOM 3073 C C . THR C 1 112 ? 2.788 2.549 -61.787 1.00 52.14 111 THR C C 1
ATOM 3074 O O . THR C 1 112 ? 1.982 3.360 -61.322 1.00 52.37 111 THR C O 1
ATOM 3078 N N . SER C 1 113 ? 3.065 1.369 -61.222 1.00 52.43 112 SER C N 1
ATOM 3079 C CA . SER C 1 113 ? 2.474 0.923 -59.943 1.00 52.26 112 SER C CA 1
ATOM 3080 C C . SER C 1 113 ? 2.859 1.852 -58.782 1.00 51.31 112 SER C C 1
ATOM 3081 O O . SER C 1 113 ? 2.013 2.152 -57.947 1.00 51.05 112 SER C O 1
ATOM 3092 N N . ASN C 1 115 ? 3.701 5.095 -59.009 1.00 52.41 114 ASN C N 1
ATOM 3093 C CA . ASN C 1 115 ? 3.048 6.399 -59.232 1.00 53.34 114 ASN C CA 1
ATOM 3094 C C . ASN C 1 115 ? 1.534 6.440 -58.956 1.00 53.42 114 ASN C C 1
ATOM 3095 O O . ASN C 1 115 ? 0.937 7.510 -59.057 1.00 54.57 114 ASN C O 1
ATOM 3100 N N . GLN C 1 116 ? 0.924 5.301 -58.614 1.00 53.00 115 GLN C N 1
ATOM 3101 C CA . GLN C 1 116 ? -0.500 5.227 -58.247 1.00 52.75 115 GLN C CA 1
ATOM 3102 C C . GLN C 1 116 ? -0.740 4.703 -56.802 1.00 51.67 115 GLN C C 1
ATOM 3103 O O . GLN C 1 116 ? -1.872 4.331 -56.453 1.00 51.84 115 GLN C O 1
ATOM 3109 N N . ILE C 1 117 ? 0.309 4.712 -55.966 1.00 50.26 116 ILE C N 1
ATOM 3110 C CA . ILE C 1 117 ? 0.212 4.315 -54.551 1.00 50.52 116 ILE C CA 1
ATOM 3111 C C . ILE C 1 117 ? -0.466 5.436 -53.750 1.00 49.43 116 ILE C C 1
ATOM 3112 O O . ILE C 1 117 ? -1.370 5.169 -52.958 1.00 48.85 116 ILE C O 1
ATOM 3117 N N . LEU C 1 118 ? 0.017 6.665 -53.951 1.00 49.19 117 LEU C N 1
ATOM 3118 C CA . LEU C 1 118 ? -0.498 7.877 -53.313 1.00 49.10 117 LEU C CA 1
ATOM 3119 C C . LEU C 1 118 ? -1.001 8.876 -54.365 1.00 49.48 117 LEU C C 1
ATOM 3120 O O . LEU C 1 118 ? -0.441 8.965 -55.470 1.00 48.90 117 LEU C O 1
ATOM 3125 N N . THR C 1 119 ? -2.050 9.625 -54.015 1.00 49.64 118 THR C N 1
ATOM 3126 C CA . THR C 1 119 ? -2.563 10.710 -54.868 1.00 50.06 118 THR C CA 1
ATOM 3127 C C . THR C 1 119 ? -1.641 11.925 -54.701 1.00 50.57 118 THR C C 1
ATOM 3128 O O . THR C 1 119 ? -0.857 11.974 -53.749 1.00 50.42 118 THR C O 1
ATOM 3132 N N . VAL C 1 120 ? -1.751 12.899 -55.611 1.00 51.85 119 VAL C N 1
ATOM 3133 C CA . VAL C 1 120 ? -0.938 14.146 -55.557 1.00 52.17 119 VAL C CA 1
ATOM 3134 C C . VAL C 1 120 ? -1.214 14.941 -54.255 1.00 52.52 119 VAL C C 1
ATOM 3135 O O . VAL C 1 120 ? -0.288 15.500 -53.666 1.00 52.39 119 VAL C O 1
ATOM 3139 N N . GLU C 1 121 ? -2.481 14.948 -53.824 1.00 53.01 120 GLU C N 1
ATOM 3140 C CA . GLU C 1 121 ? -2.945 15.621 -52.598 1.00 53.42 120 GLU C CA 1
ATOM 3141 C C . GLU C 1 121 ? -2.244 15.090 -51.336 1.00 53.75 120 GLU C C 1
ATOM 3142 O O . GLU C 1 121 ? -1.647 15.872 -50.582 1.00 54.51 120 GLU C O 1
ATOM 3148 N N . GLU C 1 122 ? -2.328 13.777 -51.111 1.00 53.38 121 GLU C N 1
ATOM 3149 C CA . GLU C 1 122 ? -1.700 13.150 -49.932 1.00 53.41 121 GLU C CA 1
ATOM 3150 C C . GLU C 1 122 ? -0.174 13.080 -50.039 1.00 52.84 121 GLU C C 1
ATOM 3151 O O . GLU C 1 122 ? 0.504 13.046 -49.013 1.00 52.01 121 GLU C O 1
ATOM 3157 N N . SER C 1 123 ? 0.350 13.088 -51.269 1.00 52.36 122 SER C N 1
ATOM 3158 C CA . SER C 1 123 ? 1.798 13.128 -51.518 1.00 52.34 122 SER C CA 1
ATOM 3159 C C . SER C 1 123 ? 2.362 14.520 -51.173 1.00 51.51 122 SER C C 1
ATOM 3160 O O . SER C 1 123 ? 3.405 14.622 -50.509 1.00 49.76 122 SER C O 1
ATOM 3163 N N . GLU C 1 124 ? 1.678 15.574 -51.640 1.00 51.48 123 GLU C N 1
ATOM 3164 C CA . GLU C 1 124 ? 2.051 16.979 -51.328 1.00 51.89 123 GLU C CA 1
ATOM 3165 C C . GLU C 1 124 ? 1.907 17.322 -49.831 1.00 50.34 123 GLU C C 1
ATOM 3166 O O . GLU C 1 124 ? 2.697 18.108 -49.305 1.00 49.68 123 GLU C O 1
ATOM 3172 N N . GLN C 1 125 ? 0.898 16.742 -49.173 1.00 50.18 124 GLN C N 1
ATOM 3173 C CA . GLN C 1 125 ? 0.653 16.947 -47.732 1.00 50.39 124 GLN C CA 1
ATOM 3174 C C . GLN C 1 125 ? 1.731 16.268 -46.898 1.00 49.69 124 GLN C C 1
ATOM 3175 O O . GLN C 1 125 ? 2.218 16.849 -45.923 1.00 49.42 124 GLN C O 1
ATOM 3181 N N . PHE C 1 126 ? 2.085 15.040 -47.288 1.00 49.63 125 PHE C N 1
ATOM 3182 C CA . PHE C 1 126 ? 3.145 14.254 -46.641 1.00 48.85 125 PHE C CA 1
ATOM 3183 C C . PHE C 1 126 ? 4.480 15.010 -46.641 1.00 48.25 125 PHE C C 1
ATOM 3184 O O . PHE C 1 126 ? 5.149 15.094 -45.599 1.00 48.41 125 PHE C O 1
ATOM 3192 N N . LEU C 1 127 ? 4.853 15.547 -47.803 1.00 47.42 126 LEU C N 1
ATOM 3193 C CA . LEU C 1 127 ? 6.094 16.323 -47.943 1.00 47.12 126 LEU C CA 1
ATOM 3194 C C . LEU C 1 127 ? 6.025 17.679 -47.221 1.00 46.94 126 LEU C C 1
ATOM 3195 O O . LEU C 1 127 ? 7.039 18.138 -46.700 1.00 47.06 126 LEU C O 1
ATOM 3200 N N . ALA C 1 128 ? 4.840 18.296 -47.185 1.00 47.27 127 ALA C N 1
ATOM 3201 C CA . ALA C 1 128 ? 4.618 19.561 -46.453 1.00 46.87 127 ALA C CA 1
ATOM 3202 C C . ALA C 1 128 ? 4.772 19.352 -44.944 1.00 46.15 127 ALA C C 1
ATOM 3203 O O . ALA C 1 128 ? 5.363 20.188 -44.260 1.00 46.26 127 ALA C O 1
ATOM 3205 N N . THR C 1 129 ? 4.222 18.245 -44.439 1.00 46.22 128 THR C N 1
ATOM 3206 C CA . THR C 1 129 ? 4.367 17.856 -43.028 1.00 46.05 128 THR C CA 1
ATOM 3207 C C . THR C 1 129 ? 5.824 17.445 -42.718 1.00 45.94 128 THR C C 1
ATOM 3208 O O . THR C 1 129 ? 6.285 17.677 -41.603 1.00 44.74 128 THR C O 1
ATOM 3212 N N . LEU C 1 130 ? 6.526 16.834 -43.688 1.00 46.71 129 LEU C N 1
ATOM 3213 C CA . LEU C 1 130 ? 7.947 16.449 -43.526 1.00 46.83 129 LEU C CA 1
ATOM 3214 C C . LEU C 1 130 ? 8.839 17.693 -43.421 1.00 48.29 129 LEU C C 1
ATOM 3215 O O . LEU C 1 130 ? 9.755 17.729 -42.592 1.00 48.42 129 LEU C O 1
ATOM 3220 N N . ASP C 1 131 ? 8.578 18.690 -44.273 1.00 48.59 130 ASP C N 1
ATOM 3221 C CA . ASP C 1 131 ? 9.290 19.976 -44.225 1.00 49.64 130 ASP C CA 1
ATOM 3222 C C . ASP C 1 131 ? 9.030 20.666 -42.884 1.00 48.97 130 ASP C C 1
ATOM 3223 O O . ASP C 1 131 ? 9.966 21.113 -42.232 1.00 48.66 130 ASP C O 1
ATOM 3228 N N . LYS C 1 132 ? 7.762 20.701 -42.473 1.00 48.26 131 LYS C N 1
ATOM 3229 C CA . LYS C 1 132 ? 7.351 21.291 -41.183 1.00 48.01 131 LYS C CA 1
ATOM 3230 C C . LYS C 1 132 ? 8.048 20.616 -39.988 1.00 47.03 131 LYS C C 1
ATOM 3231 O O . LYS C 1 132 ? 8.454 21.296 -39.040 1.00 45.87 131 LYS C O 1
ATOM 3237 N N . LEU C 1 133 ? 8.179 19.289 -40.058 1.00 46.38 132 LEU C N 1
ATOM 3238 C CA . LEU C 1 133 ? 8.878 18.497 -39.038 1.00 46.75 132 LEU C CA 1
ATOM 3239 C C . LEU C 1 133 ? 10.366 18.887 -38.942 1.00 46.67 132 LEU C C 1
ATOM 3240 O O . LEU C 1 133 ? 10.862 19.169 -37.855 1.00 44.93 132 LEU C O 1
ATOM 3245 N N . LEU C 1 134 ? 11.038 18.909 -40.096 1.00 47.01 133 LEU C N 1
ATOM 3246 C CA . LEU C 1 134 ? 12.466 19.253 -40.210 1.00 47.68 133 LEU C CA 1
ATOM 3247 C C . LEU C 1 134 ? 12.778 20.686 -39.777 1.00 47.82 133 LEU C C 1
ATOM 3248 O O . 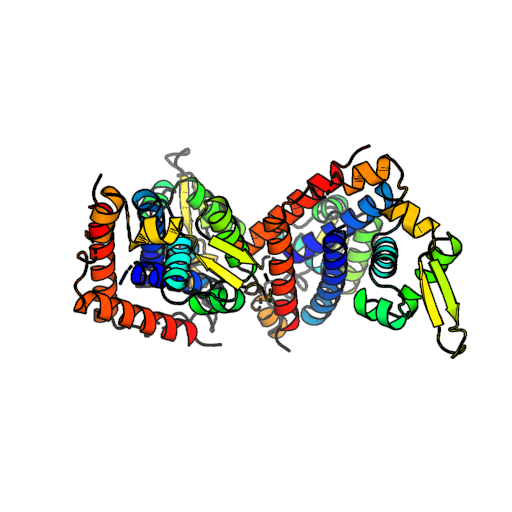LEU C 1 134 ? 13.777 20.910 -39.088 1.00 48.39 133 LEU C O 1
ATOM 3253 N N . ILE C 1 135 ? 11.933 21.638 -40.191 1.00 47.64 134 ILE C N 1
ATOM 3254 C CA . ILE C 1 135 ? 12.032 23.051 -39.755 1.00 47.89 134 ILE C CA 1
ATOM 3255 C C . ILE C 1 135 ? 11.933 23.136 -38.220 1.00 47.61 134 ILE C C 1
ATOM 3256 O O . ILE C 1 135 ? 12.729 23.830 -37.588 1.00 46.88 134 ILE C O 1
ATOM 3261 N N . GLY C 1 136 ? 10.965 22.418 -37.644 1.00 47.23 135 GLY C N 1
ATOM 3262 C CA . GLY C 1 136 ? 10.768 22.361 -36.194 1.00 47.75 135 GLY C CA 1
ATOM 3263 C C . GLY C 1 136 ? 11.939 21.770 -35.419 1.00 47.93 135 GLY C C 1
ATOM 3264 O O . GLY C 1 136 ? 12.329 22.315 -34.390 1.00 47.25 135 GLY C O 1
ATOM 3265 N N . LEU C 1 137 ? 12.491 20.661 -35.916 1.00 48.37 136 LEU C N 1
ATOM 3266 C CA . LEU C 1 137 ? 13.646 20.000 -35.285 1.00 49.46 136 LEU C CA 1
ATOM 3267 C C . LEU C 1 137 ? 14.937 20.849 -35.375 1.00 50.23 136 LEU C C 1
ATOM 3268 O O . LEU C 1 137 ? 15.764 20.815 -34.462 1.00 48.97 136 LEU C O 1
ATOM 3273 N N . GLN C 1 138 ? 15.107 21.586 -36.475 1.00 51.18 137 GLN C N 1
ATOM 3274 C CA . GLN C 1 138 ? 16.251 22.513 -36.634 1.00 52.34 137 GLN C CA 1
ATOM 3275 C C . GLN C 1 138 ? 16.110 23.766 -35.745 1.00 52.53 137 GLN C C 1
ATOM 3276 O O . GLN C 1 138 ? 17.122 24.387 -35.403 1.00 52.99 137 GLN C O 1
ATOM 3282 N N . ASN C 1 139 ? 14.872 24.120 -35.367 1.00 52.52 138 ASN C N 1
ATOM 3283 C CA . ASN C 1 139 ? 14.586 25.254 -34.460 1.00 53.03 138 ASN C CA 1
ATOM 3284 C C . ASN C 1 139 ? 14.468 24.881 -32.953 1.00 52.55 138 ASN C C 1
ATOM 3285 O O . ASN C 1 139 ? 13.967 25.687 -32.159 1.00 52.16 138 ASN C O 1
ATOM 3290 N N . LEU C 1 140 ? 14.949 23.695 -32.553 1.00 52.35 139 LEU C N 1
ATOM 3291 C CA . LEU C 1 140 ? 14.925 23.271 -31.134 1.00 53.35 139 LEU C CA 1
ATOM 3292 C C . LEU C 1 140 ? 15.851 24.145 -30.251 1.00 54.32 139 LEU C C 1
ATOM 3293 O O . LEU C 1 140 ? 16.790 24.754 -30.779 1.00 53.86 139 LEU C O 1
ATOM 3298 N N . PRO C 1 141 ? 15.587 24.219 -28.917 1.00 55.55 140 PRO C N 1
ATOM 3299 C CA . PRO C 1 141 ? 16.409 25.049 -28.016 1.00 56.62 140 PRO C CA 1
ATOM 3300 C C . PRO C 1 141 ? 17.898 24.686 -27.960 1.00 57.60 140 PRO C C 1
ATOM 3301 O O . PRO C 1 141 ? 18.229 23.509 -27.823 1.00 57.21 140 PRO C O 1
ATOM 3305 N N . ILE C 1 142 ? 18.753 25.707 -28.088 1.00 60.03 141 ILE C N 1
ATOM 3306 C CA . ILE C 1 142 ? 20.234 25.627 -28.016 1.00 61.23 141 ILE C CA 1
ATOM 3307 C C . ILE C 1 142 ? 20.883 24.492 -28.862 1.00 62.91 141 ILE C C 1
ATOM 3308 O O . ILE C 1 142 ? 20.333 24.083 -29.889 1.00 63.48 141 ILE C O 1
ATOM 3314 N N . GLN D 1 3 ? 9.667 10.057 -62.498 1.00 63.64 2 GLN D N 1
ATOM 3315 C CA . GLN D 1 3 ? 9.291 9.549 -61.150 1.00 62.86 2 GLN D CA 1
ATOM 3316 C C . GLN D 1 3 ? 9.225 10.665 -60.096 1.00 63.08 2 GLN D C 1
ATOM 3317 O O . GLN D 1 3 ? 10.252 11.056 -59.523 1.00 63.47 2 GLN D O 1
ATOM 3323 N N . GLU D 1 4 ? 8.018 11.181 -59.858 1.00 62.82 3 GLU D N 1
ATOM 3324 C CA . GLU D 1 4 ? 7.772 12.123 -58.751 1.00 60.75 3 GLU D CA 1
ATOM 3325 C C . GLU D 1 4 ? 7.757 11.342 -57.416 1.00 59.53 3 GLU D C 1
ATOM 3326 O O . GLU D 1 4 ? 8.005 11.927 -56.360 1.00 59.07 3 GLU D O 1
ATOM 3336 N N . GLU D 1 6 ? 9.804 8.606 -56.594 1.00 53.28 5 GLU D N 1
ATOM 3337 C CA . GLU D 1 6 ? 11.182 8.352 -56.137 1.00 52.90 5 GLU D CA 1
ATOM 3338 C C . GLU D 1 6 ? 11.818 9.606 -55.514 1.00 52.73 5 GLU D C 1
ATOM 3339 O O . GLU D 1 6 ? 12.692 9.475 -54.654 1.00 52.84 5 GLU D O 1
ATOM 3342 N N . ASP D 1 7 ? 11.388 10.798 -55.956 1.00 52.38 6 ASP D N 1
ATOM 3343 C CA . ASP D 1 7 ? 11.816 12.066 -55.347 1.00 51.36 6 ASP D CA 1
ATOM 3344 C C . ASP D 1 7 ? 11.387 12.036 -53.877 1.00 49.96 6 ASP D C 1
ATOM 3345 O O . ASP D 1 7 ? 12.226 12.214 -53.005 1.00 49.78 6 ASP D O 1
ATOM 3350 N N . LEU D 1 8 ? 10.100 11.758 -53.629 1.00 47.72 7 LEU D N 1
ATOM 3351 C CA . LEU D 1 8 ? 9.542 11.642 -52.265 1.00 47.11 7 LEU D CA 1
ATOM 3352 C C . LEU D 1 8 ? 10.302 10.614 -51.418 1.00 45.19 7 LEU D C 1
ATOM 3353 O O . LEU D 1 8 ? 10.641 10.901 -50.270 1.00 44.18 7 LEU D O 1
ATOM 3358 N N . LEU D 1 9 ? 10.568 9.439 -52.004 1.00 44.26 8 LEU D N 1
ATOM 3359 C CA . LEU D 1 9 ? 11.330 8.358 -51.343 1.00 43.45 8 LEU D CA 1
ATOM 3360 C C . LEU D 1 9 ? 12.744 8.810 -50.983 1.00 42.95 8 LEU D C 1
ATOM 3361 O O . LEU D 1 9 ? 13.220 8.513 -49.881 1.00 42.77 8 LEU D O 1
ATOM 3366 N N . TYR D 1 10 ? 13.392 9.541 -51.895 1.00 42.72 9 TYR D N 1
ATOM 3367 C CA . TYR D 1 10 ? 14.723 10.085 -51.633 1.00 43.68 9 TYR D CA 1
ATOM 3368 C C . TYR D 1 10 ? 14.696 11.212 -50.584 1.00 44.21 9 TYR D C 1
ATOM 3369 O O . TYR D 1 10 ? 15.580 11.250 -49.718 1.00 43.42 9 TYR D O 1
ATOM 3378 N N . ARG D 1 11 ? 13.708 12.115 -50.678 1.00 45.04 10 ARG D N 1
ATOM 3379 C CA . ARG D 1 11 ? 13.497 13.221 -49.697 1.00 45.75 10 ARG D CA 1
ATOM 3380 C C . ARG D 1 11 ? 13.365 12.646 -48.273 1.00 46.04 10 ARG D C 1
ATOM 3381 O O . ARG D 1 11 ? 13.878 13.218 -47.303 1.00 44.86 10 ARG D O 1
ATOM 3389 N N . LEU D 1 12 ? 12.689 11.502 -48.180 1.00 47.46 11 LEU D N 1
ATOM 3390 C CA . LEU D 1 12 ? 12.494 10.771 -46.925 1.00 49.31 11 LEU D CA 1
ATOM 3391 C C . LEU D 1 12 ? 13.826 10.226 -46.357 1.00 48.72 11 LEU D C 1
ATOM 3392 O O . LEU D 1 12 ? 14.045 10.266 -45.140 1.00 48.37 11 LEU D O 1
ATOM 3397 N N . LYS D 1 13 ? 14.698 9.729 -47.238 1.00 48.68 12 LYS D N 1
ATOM 3398 C CA . LYS D 1 13 ? 16.032 9.242 -46.846 1.00 49.77 12 LYS D CA 1
ATOM 3399 C C . LYS D 1 13 ? 16.906 10.374 -46.274 1.00 49.70 12 LYS D C 1
ATOM 3400 O O . LYS D 1 13 ? 17.560 10.183 -45.241 1.00 49.84 12 LYS D O 1
ATOM 3406 N N . VAL D 1 14 ? 16.914 11.529 -46.946 1.00 49.22 13 VAL D N 1
ATOM 3407 C CA . VAL D 1 14 ? 17.695 12.702 -46.496 1.00 49.64 13 VAL D CA 1
ATOM 3408 C C . VAL D 1 14 ? 17.140 13.253 -45.169 1.00 49.90 13 VAL D C 1
ATOM 3409 O O . VAL D 1 14 ? 17.912 13.712 -44.321 1.00 49.32 13 VAL D O 1
ATOM 3413 N N . ALA D 1 15 ? 15.812 13.208 -45.011 1.00 50.15 14 ALA D N 1
ATOM 3414 C CA . ALA D 1 15 ? 15.132 13.614 -43.771 1.00 50.75 14 ALA D CA 1
ATOM 3415 C C . ALA D 1 15 ? 15.558 12.723 -42.595 1.00 51.00 14 ALA D C 1
ATOM 3416 O O . ALA D 1 15 ? 15.907 13.240 -41.537 1.00 50.53 14 ALA D O 1
ATOM 3418 N N . ASP D 1 16 ? 15.537 11.402 -42.806 1.00 52.11 15 ASP D N 1
ATOM 3419 C CA . ASP D 1 16 ? 15.964 10.397 -41.804 1.00 51.92 15 ASP D CA 1
ATOM 3420 C C . ASP D 1 16 ? 17.414 10.620 -41.325 1.00 51.26 15 ASP D C 1
ATOM 3421 O O . ASP D 1 16 ? 17.697 10.472 -40.135 1.00 51.08 15 ASP D O 1
ATOM 3426 N N . GLU D 1 17 ? 18.311 10.981 -42.248 1.00 51.44 16 GLU D N 1
ATOM 3427 C CA . GLU D 1 17 ? 19.713 11.277 -41.915 1.00 51.58 16 GLU D CA 1
ATOM 3428 C C . GLU D 1 17 ? 19.838 12.573 -41.106 1.00 49.63 16 GLU D C 1
ATOM 3429 O O . GLU D 1 17 ? 20.634 12.639 -40.171 1.00 49.41 16 GLU D O 1
ATOM 3435 N N . THR D 1 18 ? 19.056 13.585 -41.478 1.00 48.44 17 THR D N 1
ATOM 3436 C CA . THR D 1 18 ? 19.034 14.872 -40.777 1.00 48.63 17 THR D CA 1
ATOM 3437 C C . THR D 1 18 ? 18.415 14.737 -39.385 1.00 47.89 17 THR D C 1
ATOM 3438 O O . THR D 1 18 ? 18.952 15.280 -38.432 1.00 47.53 17 THR D O 1
ATOM 3442 N N . ILE D 1 19 ? 17.300 14.012 -39.289 1.00 47.91 18 ILE D N 1
ATOM 3443 C CA . ILE D 1 19 ? 16.616 13.744 -38.019 1.00 48.69 18 ILE D CA 1
ATOM 3444 C C . ILE D 1 19 ? 17.510 12.975 -37.026 1.00 48.41 18 ILE D C 1
ATOM 3445 O O . ILE D 1 19 ? 17.644 13.388 -35.871 1.00 48.30 18 ILE D O 1
ATOM 3450 N N . SER D 1 20 ? 18.119 11.886 -37.491 1.00 48.42 19 SER D N 1
ATOM 3451 C CA . SER D 1 20 ? 18.964 11.018 -36.651 1.00 49.82 19 SER D CA 1
ATOM 3452 C C . SER D 1 20 ? 20.166 11.737 -36.017 1.00 49.02 19 SER D C 1
ATOM 3453 O O . SER D 1 20 ? 20.431 11.561 -34.822 1.00 47.64 19 SER D O 1
ATOM 3456 N N . ASN D 1 21 ? 20.873 12.544 -36.813 1.00 49.06 20 ASN D N 1
ATOM 3457 C CA . ASN D 1 21 ? 22.010 13.348 -36.308 1.00 50.31 20 ASN D CA 1
ATOM 3458 C C . ASN D 1 21 ? 21.550 14.371 -35.268 1.00 49.63 20 ASN D C 1
ATOM 3459 O O . ASN D 1 21 ? 22.119 14.470 -34.184 1.00 50.05 20 ASN D O 1
ATOM 3464 N N . LEU D 1 22 ? 20.485 15.087 -35.616 1.00 49.22 21 LEU D N 1
ATOM 3465 C CA . LEU D 1 22 ? 19.886 16.138 -34.790 1.00 49.49 21 LEU D CA 1
ATOM 3466 C C . LEU D 1 22 ? 19.327 15.580 -33.459 1.00 48.13 21 LEU D C 1
ATOM 3467 O O . LEU D 1 22 ? 19.460 16.218 -32.409 1.00 46.62 21 LEU D O 1
ATOM 3472 N N . PHE D 1 23 ? 18.721 14.390 -33.515 1.00 48.14 22 PHE D N 1
ATOM 3473 C CA . PHE D 1 23 ? 18.143 13.730 -32.334 1.00 48.21 22 PHE D CA 1
ATOM 3474 C C . PHE D 1 23 ? 19.238 13.300 -31.354 1.00 48.67 22 PHE D C 1
ATOM 3475 O O . PHE D 1 23 ? 19.147 13.587 -30.158 1.00 49.66 22 PHE D O 1
ATOM 3483 N N . GLU D 1 24 ? 20.248 12.599 -31.865 1.00 49.44 23 GLU D N 1
ATOM 3484 C CA . GLU D 1 24 ? 21.383 12.138 -31.046 1.00 50.21 23 GLU D CA 1
ATOM 3485 C C . GLU D 1 24 ? 22.160 13.281 -30.391 1.00 50.00 23 GLU D C 1
ATOM 3486 O O . GLU D 1 24 ? 22.652 13.118 -29.278 1.00 50.99 23 GLU D O 1
ATOM 3492 N N . LYS D 1 25 ? 22.278 14.412 -31.089 1.00 49.86 24 LYS D N 1
ATOM 3493 C CA . LYS D 1 25 ? 22.943 15.611 -30.554 1.00 50.54 24 LYS D CA 1
ATOM 3494 C C . LYS D 1 25 ? 22.144 16.330 -29.460 1.00 49.34 24 LYS D C 1
ATOM 3495 O O . LYS D 1 25 ? 22.739 16.838 -28.508 1.00 47.92 24 LYS D O 1
ATOM 3501 N N . GLN D 1 26 ? 20.817 16.362 -29.596 1.00 48.78 25 GLN D N 1
ATOM 3502 C CA . GLN D 1 26 ? 19.939 17.050 -28.635 1.00 48.21 25 GLN D CA 1
ATOM 3503 C C . GLN D 1 26 ? 19.585 16.234 -27.393 1.00 47.90 25 GLN D C 1
ATOM 3504 O O . GLN D 1 26 ? 19.536 16.799 -26.296 1.00 48.75 25 GLN D O 1
ATOM 3510 N N . LEU D 1 27 ? 19.318 14.936 -27.565 1.00 47.61 26 LEU D N 1
ATOM 3511 C CA . LEU D 1 27 ? 18.991 14.017 -26.446 1.00 47.89 26 LEU D CA 1
ATOM 3512 C C . LEU D 1 27 ? 20.178 13.178 -25.929 1.00 47.64 26 LEU D C 1
ATOM 3513 O O . LEU D 1 27 ? 20.046 12.547 -24.882 1.00 49.10 26 LEU D O 1
ATOM 3518 N N . GLY D 1 28 ? 21.305 13.144 -26.649 1.00 47.04 27 GLY D N 1
ATOM 3519 C CA . GLY D 1 28 ? 22.497 12.380 -26.231 1.00 47.14 27 GLY D CA 1
ATOM 3520 C C . GLY D 1 28 ? 22.467 10.870 -26.393 1.00 47.35 27 GLY D C 1
ATOM 3521 O O . GLY D 1 28 ? 23.369 10.190 -25.909 1.00 47.24 27 GLY D O 1
ATOM 3522 N N . ILE D 1 29 ? 21.415 10.348 -27.024 1.00 47.93 28 ILE D N 1
ATOM 3523 C CA . ILE D 1 29 ? 21.227 8.924 -27.289 1.00 47.27 28 ILE D CA 1
ATOM 3524 C C . ILE D 1 29 ? 20.648 8.827 -28.699 1.00 46.14 28 ILE D C 1
ATOM 3525 O O . ILE D 1 29 ? 19.825 9.660 -29.069 1.00 45.39 28 ILE D O 1
ATOM 3530 N N . SER D 1 30 ? 21.029 7.805 -29.466 1.00 45.42 29 SER D N 1
ATOM 3531 C CA . SER D 1 30 ? 20.484 7.640 -30.827 1.00 45.84 29 SER D CA 1
ATOM 3532 C C . SER D 1 30 ? 18.978 7.362 -30.794 1.00 45.35 29 SER D C 1
ATOM 3533 O O . SER D 1 30 ? 18.452 6.889 -29.785 1.00 44.12 29 SER D O 1
ATOM 3536 N N . LEU D 1 31 ? 18.304 7.658 -31.904 1.00 46.29 30 LEU D N 1
ATOM 3537 C CA . LEU D 1 31 ? 16.857 7.451 -32.026 1.00 46.35 30 LEU D CA 1
ATOM 3538 C C . LEU D 1 31 ? 16.459 5.993 -31.741 1.00 45.41 30 LEU D C 1
ATOM 3539 O O . LEU D 1 31 ? 15.550 5.741 -30.942 1.00 45.56 30 LEU D O 1
ATOM 3544 N N . THR D 1 32 ? 17.194 5.055 -32.340 1.00 45.20 31 THR D N 1
ATOM 3545 C CA . THR D 1 32 ? 16.956 3.619 -32.168 1.00 45.11 31 THR D CA 1
ATOM 3546 C C . THR D 1 32 ? 17.153 3.183 -30.719 1.00 44.46 31 THR D C 1
ATOM 3547 O O . THR D 1 32 ? 16.297 2.492 -30.168 1.00 44.51 31 THR D O 1
ATOM 3551 N N . ARG D 1 33 ? 18.271 3.584 -30.116 1.00 44.95 32 ARG D N 1
ATOM 3552 C CA . ARG D 1 33 ? 18.551 3.258 -28.703 1.00 45.02 32 ARG D CA 1
ATOM 3553 C C . ARG D 1 33 ? 17.574 3.937 -27.733 1.00 44.29 32 ARG D C 1
ATOM 3554 O O . ARG D 1 33 ? 17.206 3.346 -26.715 1.00 43.45 32 ARG D O 1
ATOM 3562 N N . TYR D 1 34 ? 17.147 5.156 -28.067 1.00 45.05 33 TYR D N 1
ATOM 3563 C CA . TYR D 1 34 ? 16.136 5.885 -27.281 1.00 45.01 33 TYR D CA 1
ATOM 3564 C C . TYR D 1 34 ? 14.789 5.142 -27.314 1.00 44.95 33 TYR D C 1
ATOM 3565 O O . TYR D 1 34 ? 14.088 5.082 -26.291 1.00 44.64 33 TYR D O 1
ATOM 3574 N N . SER D 1 35 ? 14.441 4.586 -28.480 1.00 44.57 34 SER D N 1
ATOM 3575 C CA . SER D 1 35 ? 13.195 3.819 -28.652 1.00 45.40 34 SER D CA 1
ATOM 3576 C C . SER D 1 35 ? 13.226 2.493 -27.883 1.00 44.72 34 SER D C 1
ATOM 3577 O O . SER D 1 35 ? 12.212 2.110 -27.300 1.00 45.53 34 SER D O 1
ATOM 3580 N N . ILE D 1 36 ? 14.376 1.805 -27.890 1.00 44.18 35 ILE D N 1
ATOM 3581 C CA . ILE D 1 36 ? 14.586 0.588 -27.077 1.00 44.36 35 ILE D CA 1
ATOM 3582 C C . ILE D 1 36 ? 14.338 0.899 -25.590 1.00 43.91 35 ILE D C 1
ATOM 3583 O O . ILE D 1 36 ? 13.678 0.119 -24.910 1.00 43.23 35 ILE D O 1
ATOM 3588 N N . LEU D 1 37 ? 14.869 2.031 -25.111 1.00 44.64 36 LEU D N 1
ATOM 3589 C CA . LEU D 1 37 ? 14.710 2.456 -23.707 1.00 46.15 36 LEU D CA 1
ATOM 3590 C C . LEU D 1 37 ? 13.261 2.761 -23.334 1.00 46.64 36 LEU D C 1
ATOM 3591 O O . LEU D 1 37 ? 12.820 2.307 -22.273 1.00 46.33 36 LEU D O 1
ATOM 3596 N N . GLN D 1 38 ? 12.536 3.501 -24.190 1.00 47.16 37 GLN D N 1
ATOM 3597 C CA A GLN D 1 38 ? 11.107 3.792 -23.948 0.50 47.63 37 GLN D CA 1
ATOM 3598 C CA B GLN D 1 38 ? 11.109 3.798 -23.945 0.50 47.21 37 GLN D CA 1
ATOM 3599 C C . GLN D 1 38 ? 10.262 2.515 -23.937 1.00 47.46 37 GLN D C 1
ATOM 3600 O O . GLN D 1 38 ? 9.317 2.408 -23.154 1.00 46.48 37 GLN D O 1
ATOM 3611 N N . THR D 1 39 ? 10.614 1.559 -24.808 1.00 46.99 38 THR D N 1
ATOM 3612 C CA . THR D 1 39 ? 9.941 0.251 -24.892 1.00 47.00 38 THR D CA 1
ATOM 3613 C C . THR D 1 39 ? 10.182 -0.556 -23.606 1.00 46.59 38 THR D C 1
ATOM 3614 O O . THR D 1 39 ? 9.249 -1.149 -23.060 1.00 46.52 38 THR D O 1
ATOM 3618 N N . LEU D 1 40 ? 11.435 -0.572 -23.146 1.00 46.45 39 LEU D N 1
ATOM 3619 C CA . LEU D 1 40 ? 11.819 -1.244 -21.893 1.00 46.51 39 LEU D CA 1
ATOM 3620 C C . LEU D 1 40 ? 11.227 -0.571 -20.645 1.00 46.91 39 LEU D C 1
ATOM 3621 O O . LEU D 1 40 ? 10.787 -1.268 -19.727 1.00 47.50 39 LEU D O 1
ATOM 3626 N N . LEU D 1 41 ? 11.223 0.765 -20.608 1.00 47.44 40 LEU D N 1
ATOM 3627 C CA . LEU D 1 41 ? 10.632 1.519 -19.478 1.00 47.59 40 LEU D CA 1
ATOM 3628 C C . LEU D 1 41 ? 9.126 1.244 -19.306 1.00 49.00 40 LEU D C 1
ATOM 3629 O O . LEU D 1 41 ? 8.631 1.218 -18.180 1.00 49.07 40 LEU D O 1
ATOM 3634 N N . LYS D 1 42 ? 8.422 1.025 -20.417 1.00 50.60 41 LYS D N 1
ATOM 3635 C CA . LYS D 1 42 ? 6.998 0.685 -20.385 1.00 51.95 41 LYS D CA 1
ATOM 3636 C C . LYS D 1 42 ? 6.764 -0.782 -20.002 1.00 52.42 41 LYS D C 1
ATOM 3637 O O . LYS D 1 42 ? 6.091 -1.055 -19.004 1.00 52.84 41 LYS D O 1
ATOM 3640 N N . ASP D 1 43 ? 7.351 -1.706 -20.773 1.00 53.24 42 ASP D N 1
ATOM 3641 C CA . ASP D 1 43 ? 7.069 -3.162 -20.665 1.00 53.89 42 ASP D CA 1
ATOM 3642 C C . ASP D 1 43 ? 8.161 -4.141 -20.165 1.00 54.43 42 ASP D C 1
ATOM 3643 O O . ASP D 1 43 ? 8.005 -5.355 -20.360 1.00 55.82 42 ASP D O 1
ATOM 3648 N N . ALA D 1 44 ? 9.216 -3.674 -19.493 1.00 53.49 43 ALA D N 1
ATOM 3649 C CA . ALA D 1 44 ? 10.274 -4.611 -19.020 1.00 53.26 43 ALA D CA 1
ATOM 3650 C C . ALA D 1 44 ? 9.785 -5.616 -17.963 1.00 52.79 43 ALA D C 1
ATOM 3651 O O . ALA D 1 44 ? 8.838 -5.311 -17.227 1.00 53.93 43 ALA D O 1
ATOM 3653 N N . PRO D 1 45 ? 10.415 -6.815 -17.887 1.00 51.44 44 PRO D N 1
ATOM 3654 C CA . PRO D 1 45 ? 11.513 -7.347 -18.702 1.00 50.42 44 PRO D CA 1
ATOM 3655 C C . PRO D 1 45 ? 11.070 -7.992 -20.012 1.00 49.85 44 PRO D C 1
ATOM 3656 O O . PRO D 1 45 ? 10.146 -8.816 -20.004 1.00 49.81 44 PRO D O 1
ATOM 3660 N N . LEU D 1 46 ? 11.750 -7.636 -21.106 1.00 48.91 45 LEU D N 1
ATOM 3661 C CA . LEU D 1 46 ? 11.489 -8.191 -22.438 1.00 48.38 45 LEU D CA 1
ATOM 3662 C C . LEU D 1 46 ? 12.614 -9.125 -22.874 1.00 48.40 45 LEU D C 1
ATOM 3663 O O . LEU D 1 46 ? 13.757 -8.994 -22.414 1.00 48.20 45 LEU D O 1
ATOM 3668 N N . HIS D 1 47 ? 12.273 -10.080 -23.744 1.00 48.76 46 HIS D N 1
ATOM 3669 C CA . HIS D 1 47 ? 13.263 -10.956 -24.373 1.00 49.18 46 HIS D CA 1
ATOM 3670 C C . HIS D 1 47 ? 13.868 -10.154 -25.519 1.00 49.55 46 HIS D C 1
ATOM 3671 O O . HIS D 1 47 ? 13.251 -9.204 -26.023 1.00 49.27 46 HIS D O 1
ATOM 3678 N N . GLN D 1 48 ? 15.066 -10.549 -25.938 1.00 50.12 47 GLN D N 1
ATOM 3679 C CA . GLN D 1 48 ? 15.767 -9.866 -27.031 1.00 50.55 47 GLN D CA 1
ATOM 3680 C C . GLN D 1 48 ? 15.018 -9.976 -28.372 1.00 50.31 47 GLN D C 1
ATOM 3681 O O . GLN D 1 48 ? 14.998 -9.007 -29.134 1.00 50.13 47 GLN D O 1
ATOM 3687 N N . LEU D 1 49 ? 14.387 -11.129 -28.634 1.00 50.71 48 LEU D N 1
ATOM 3688 C CA . LEU D 1 49 ? 13.586 -11.342 -29.863 1.00 50.71 48 LEU D CA 1
ATOM 3689 C C . LEU D 1 49 ? 12.344 -10.447 -29.880 1.00 50.58 48 LEU D C 1
ATOM 3690 O O . LEU D 1 49 ? 11.949 -9.958 -30.940 1.00 50.13 48 LEU D O 1
ATOM 3695 N N . ALA D 1 50 ? 11.723 -10.264 -28.710 1.00 50.65 49 ALA D N 1
ATOM 3696 C CA . ALA D 1 50 ? 10.558 -9.378 -28.555 1.00 50.32 49 ALA D CA 1
ATOM 3697 C C . ALA D 1 50 ? 10.931 -7.949 -28.927 1.00 50.66 49 ALA D C 1
ATOM 3698 O O . ALA D 1 50 ? 10.209 -7.291 -29.676 1.00 50.35 49 ALA D O 1
ATOM 3700 N N . LEU D 1 51 ? 12.091 -7.514 -28.426 1.00 50.90 50 LEU D N 1
ATOM 3701 C CA . LEU D 1 51 ? 12.642 -6.176 -28.672 1.00 50.45 50 LEU D CA 1
ATOM 3702 C C . LEU D 1 51 ? 12.942 -5.984 -30.174 1.00 49.85 50 LEU D C 1
ATOM 3703 O O . LEU D 1 51 ? 12.593 -4.946 -30.741 1.00 49.36 50 LEU D O 1
ATOM 3708 N N . GLN D 1 52 ? 13.562 -6.991 -30.801 1.00 49.93 51 GLN D N 1
ATOM 3709 C CA . GLN D 1 52 ? 13.806 -7.032 -32.268 1.00 50.56 51 GLN D CA 1
ATOM 3710 C C . GLN D 1 52 ? 12.501 -6.913 -33.070 1.00 50.94 51 GLN D C 1
ATOM 3711 O O . GLN D 1 52 ? 12.440 -6.212 -34.083 1.00 50.57 51 GLN D O 1
ATOM 3717 N N . GLU D 1 53 ? 11.469 -7.599 -32.579 1.00 51.41 52 GLU D N 1
ATOM 3718 C CA . GLU D 1 53 ? 10.154 -7.668 -33.217 1.00 52.13 52 GLU D CA 1
ATOM 3719 C C . GLU D 1 53 ? 9.362 -6.355 -33.060 1.00 51.79 52 GLU D C 1
ATOM 3720 O O . GLU D 1 53 ? 8.802 -5.866 -34.045 1.00 51.31 52 GLU D O 1
ATOM 3726 N N . ARG D 1 54 ? 9.320 -5.796 -31.841 1.00 52.43 53 ARG D N 1
ATOM 3727 C CA . ARG D 1 54 ? 8.679 -4.477 -31.576 1.00 53.27 53 ARG D CA 1
ATOM 3728 C C . ARG D 1 54 ? 9.282 -3.359 -32.435 1.00 54.05 53 ARG D C 1
ATOM 3729 O O . ARG D 1 54 ? 8.549 -2.576 -33.056 1.00 54.14 53 ARG D O 1
ATOM 3737 N N . LEU D 1 55 ? 10.617 -3.298 -32.435 1.00 54.03 54 LEU D N 1
ATOM 3738 C CA . LEU D 1 55 ? 11.380 -2.256 -33.139 1.00 54.56 54 LEU D CA 1
ATOM 3739 C C . LEU D 1 55 ? 11.707 -2.537 -34.614 1.00 54.02 54 LEU D C 1
ATOM 3740 O O . LEU D 1 55 ? 12.283 -1.675 -35.270 1.00 53.54 54 LEU D O 1
ATOM 3745 N N . GLN D 1 56 ? 11.342 -3.719 -35.129 1.00 54.50 55 GLN D N 1
ATOM 3746 C CA . GLN D 1 56 ? 11.514 -4.081 -36.552 1.00 54.95 55 GLN D CA 1
ATOM 3747 C C . GLN D 1 56 ? 12.967 -3.992 -37.039 1.00 54.22 55 GLN D C 1
ATOM 3748 O O . GLN D 1 56 ? 13.284 -3.302 -38.019 1.00 53.87 55 GLN D O 1
ATOM 3754 N N . ILE D 1 57 ? 13.836 -4.689 -36.307 1.00 53.99 56 ILE D N 1
ATOM 3755 C CA . ILE D 1 57 ? 15.280 -4.730 -36.566 1.00 53.94 56 ILE D CA 1
ATOM 3756 C C . ILE D 1 57 ? 15.835 -6.134 -36.304 1.00 53.72 56 ILE D C 1
ATOM 3757 O O . ILE D 1 57 ? 15.301 -6.856 -35.462 1.00 53.58 56 ILE D O 1
ATOM 3762 N N . ASP D 1 58 ? 16.893 -6.504 -37.035 1.00 53.88 57 ASP D N 1
ATOM 3763 C CA . ASP D 1 58 ? 17.512 -7.849 -36.937 1.00 53.65 57 ASP D CA 1
ATOM 3764 C C . ASP D 1 58 ? 18.321 -8.068 -35.650 1.00 53.57 57 ASP D C 1
ATOM 3765 O O . ASP D 1 58 ? 18.577 -7.122 -34.897 1.00 53.65 57 ASP D O 1
ATOM 3770 N N . ARG D 1 59 ? 18.705 -9.329 -35.420 1.00 53.37 58 ARG D N 1
ATOM 3771 C CA . ARG D 1 59 ? 19.477 -9.751 -34.235 1.00 52.72 58 ARG D CA 1
ATOM 3772 C C . ARG D 1 59 ? 20.836 -9.057 -34.090 1.00 52.13 58 ARG D C 1
ATOM 3773 O O . ARG D 1 59 ? 21.243 -8.736 -32.971 1.00 52.36 58 ARG D O 1
ATOM 3775 N N . ALA D 1 60 ? 21.524 -8.849 -35.215 1.00 51.46 59 ALA D N 1
ATOM 3776 C CA . ALA D 1 60 ? 22.819 -8.143 -35.253 1.00 50.97 59 ALA D CA 1
ATOM 3777 C C . ALA D 1 60 ? 22.702 -6.696 -34.770 1.00 50.35 59 ALA D C 1
ATOM 3778 O O . ALA D 1 60 ? 23.584 -6.206 -34.065 1.00 51.03 59 ALA D O 1
ATOM 3780 N N . ALA D 1 61 ? 21.613 -6.027 -35.155 1.00 49.31 60 ALA D N 1
ATOM 3781 C CA . ALA D 1 61 ? 21.355 -4.641 -34.763 1.00 48.20 60 ALA D CA 1
ATOM 3782 C C . ALA D 1 61 ? 21.051 -4.518 -33.271 1.00 47.64 60 ALA D C 1
ATOM 3783 O O . ALA D 1 61 ? 21.725 -3.761 -32.573 1.00 47.49 60 ALA D O 1
ATOM 3785 N N . VAL D 1 62 ? 20.068 -5.283 -32.792 1.00 47.11 61 VAL D N 1
ATOM 3786 C CA . VAL D 1 62 ? 19.637 -5.246 -31.372 1.00 47.40 61 VAL D CA 1
ATOM 3787 C C . VAL D 1 62 ? 20.758 -5.594 -30.384 1.00 47.04 61 VAL D C 1
ATOM 3788 O O . VAL D 1 62 ? 20.869 -4.947 -29.347 1.00 47.10 61 VAL D O 1
ATOM 3792 N N . THR D 1 63 ? 21.572 -6.601 -30.710 1.00 47.69 62 THR D N 1
ATOM 3793 C CA . THR D 1 63 ? 22.719 -6.993 -29.869 1.00 47.70 62 THR D CA 1
ATOM 3794 C C . THR D 1 63 ? 23.738 -5.852 -29.780 1.00 47.86 62 THR D C 1
ATOM 3795 O O . THR D 1 63 ? 24.267 -5.581 -28.703 1.00 48.75 62 THR D O 1
ATOM 3799 N N . ARG D 1 64 ? 23.990 -5.190 -30.910 1.00 48.31 63 ARG D N 1
ATOM 3800 C CA . ARG D 1 64 ? 24.893 -4.038 -30.971 1.00 48.72 63 ARG D CA 1
ATOM 3801 C C . ARG D 1 64 ? 24.330 -2.823 -30.196 1.00 47.75 63 ARG D C 1
ATOM 3802 O O . ARG D 1 64 ? 25.087 -2.133 -29.505 1.00 47.14 63 ARG D O 1
ATOM 3810 N N . HIS D 1 65 ? 23.026 -2.559 -30.330 1.00 47.00 64 HIS D N 1
ATOM 3811 C CA . HIS D 1 65 ? 22.364 -1.456 -29.610 1.00 46.70 64 HIS D CA 1
ATOM 3812 C C . HIS D 1 65 ? 22.377 -1.670 -28.100 1.00 45.83 64 HIS D C 1
ATOM 3813 O O . HIS D 1 65 ? 22.696 -0.745 -27.349 1.00 45.20 64 HIS D O 1
ATOM 3820 N N . LEU D 1 66 ? 22.032 -2.886 -27.673 1.00 45.92 65 LEU D N 1
ATOM 3821 C CA . LEU D 1 66 ? 22.009 -3.245 -26.241 1.00 46.09 65 LEU D CA 1
ATOM 3822 C C . LEU D 1 66 ? 23.410 -3.258 -25.593 1.00 45.77 65 LEU D C 1
ATOM 3823 O O . LEU D 1 66 ? 23.530 -2.947 -24.405 1.00 44.47 65 LEU D O 1
ATOM 3828 N N . LYS D 1 67 ? 24.443 -3.612 -26.368 1.00 45.72 66 LYS D N 1
ATOM 3829 C CA . LYS D 1 67 ? 25.840 -3.589 -25.893 1.00 46.12 66 LYS D CA 1
ATOM 3830 C C . LYS D 1 67 ? 26.268 -2.141 -25.588 1.00 45.24 66 LYS D C 1
ATOM 3831 O O . LYS D 1 67 ? 26.899 -1.891 -24.560 1.00 45.48 66 LYS D O 1
ATOM 3835 N N . LEU D 1 68 ? 25.909 -1.207 -26.472 1.00 44.64 67 LEU D N 1
ATOM 3836 C CA . LEU D 1 68 ? 26.149 0.233 -26.253 1.00 44.98 67 LEU D CA 1
ATOM 3837 C C . LEU D 1 68 ? 25.303 0.788 -25.091 1.00 44.87 67 LEU D C 1
ATOM 3838 O O . LEU D 1 68 ? 25.784 1.630 -24.330 1.00 44.52 67 LEU D O 1
ATOM 3843 N N . LEU D 1 69 ? 24.049 0.336 -24.979 1.00 44.76 68 LEU D N 1
ATOM 3844 C CA . LEU D 1 69 ? 23.162 0.748 -23.873 1.00 44.45 68 LEU D CA 1
ATOM 3845 C C . LEU D 1 69 ? 23.621 0.204 -22.517 1.00 44.97 68 LEU D C 1
ATOM 3846 O O . LEU D 1 69 ? 23.448 0.876 -21.500 1.00 43.80 68 LEU D O 1
ATOM 3851 N N . GLU D 1 70 ? 24.174 -1.014 -22.510 1.00 45.74 69 GLU D N 1
ATOM 3852 C CA . GLU D 1 70 ? 24.710 -1.638 -21.289 1.00 47.02 69 GLU D CA 1
ATOM 3853 C C . GLU D 1 70 ? 26.035 -0.975 -20.882 1.00 46.86 69 GLU D C 1
ATOM 3854 O O . GLU D 1 70 ? 26.274 -0.762 -19.696 1.00 46.42 69 GLU D O 1
ATOM 3860 N N . GLU D 1 71 ? 26.872 -0.662 -21.877 1.00 47.14 70 GLU D N 1
ATOM 3861 C CA . GLU D 1 71 ? 28.134 0.092 -21.711 1.00 47.40 70 GLU D CA 1
ATOM 3862 C C . GLU D 1 71 ? 27.901 1.444 -21.003 1.00 46.99 70 GLU D C 1
ATOM 3863 O O . GLU D 1 71 ? 28.645 1.798 -20.091 1.00 47.15 70 GLU D O 1
ATOM 3869 N N . SER D 1 72 ? 26.846 2.161 -21.407 1.00 46.51 71 SER D N 1
ATOM 3870 C CA . SER D 1 72 ? 26.469 3.464 -20.818 1.00 46.33 71 SER D CA 1
ATOM 3871 C C . SER D 1 72 ? 25.586 3.394 -19.543 1.00 45.50 71 SER D C 1
ATOM 3872 O O . SER D 1 72 ? 25.110 4.430 -19.063 1.00 44.59 71 SER D O 1
ATOM 3875 N N . GLY D 1 73 ? 25.383 2.196 -18.989 1.00 45.15 72 GLY D N 1
ATOM 3876 C CA . GLY D 1 73 ? 24.592 2.009 -17.770 1.00 45.67 72 GLY D CA 1
ATOM 3877 C C . GLY D 1 73 ? 23.078 2.170 -17.865 1.00 45.52 72 GLY D C 1
ATOM 3878 O O . GLY D 1 73 ? 22.418 2.262 -16.826 1.00 44.77 72 GLY D O 1
ATOM 3879 N N . TYR D 1 74 ? 22.531 2.180 -19.087 1.00 45.70 73 TYR D N 1
ATOM 3880 C CA . TYR D 1 74 ? 21.089 2.345 -19.322 1.00 45.88 73 TYR D CA 1
ATOM 3881 C C . TYR D 1 74 ? 20.263 1.055 -19.251 1.00 46.31 73 TYR D C 1
ATOM 3882 O O . TYR D 1 74 ? 19.063 1.125 -18.957 1.00 45.75 73 TYR D O 1
ATOM 3891 N N . ILE D 1 75 ? 20.870 -0.093 -19.566 1.00 46.14 74 ILE D N 1
ATOM 3892 C CA . ILE D 1 75 ? 20.185 -1.395 -19.513 1.00 46.43 74 ILE D CA 1
ATOM 3893 C C . ILE D 1 75 ? 21.077 -2.493 -18.946 1.00 47.60 74 ILE D C 1
ATOM 3894 O O . ILE D 1 75 ? 22.298 -2.360 -18.921 1.00 47.38 74 ILE D O 1
ATOM 3899 N N . ILE D 1 76 ? 20.444 -3.563 -18.471 1.00 48.79 75 ILE D N 1
ATOM 3900 C CA . ILE D 1 76 ? 21.144 -4.759 -17.970 1.00 50.18 75 ILE D CA 1
ATOM 3901 C C . ILE D 1 76 ? 20.461 -5.991 -18.570 1.00 50.22 75 ILE D C 1
ATOM 3902 O O . ILE D 1 76 ? 19.234 -6.013 -18.681 1.00 48.76 75 ILE D O 1
ATOM 3907 N N . ARG D 1 77 ? 21.257 -6.974 -19.001 1.00 51.82 76 ARG D N 1
ATOM 3908 C CA . ARG D 1 77 ? 20.734 -8.243 -19.539 1.00 52.97 76 ARG D CA 1
ATOM 3909 C C . ARG D 1 77 ? 21.550 -9.443 -19.050 1.00 53.04 76 ARG D C 1
ATOM 3910 O O . ARG D 1 77 ? 22.781 -9.362 -18.963 1.00 53.29 76 ARG D O 1
ATOM 3918 N N . LYS D 1 78 ? 20.845 -10.537 -18.734 1.00 52.95 77 LYS D N 1
ATOM 3919 C CA . LYS D 1 78 ? 21.437 -11.778 -18.217 1.00 52.63 77 LYS D CA 1
ATOM 3920 C C . LYS D 1 78 ? 20.773 -13.025 -18.820 1.00 52.50 77 LYS D C 1
ATOM 3921 O O . LYS D 1 78 ? 19.718 -12.948 -19.456 1.00 51.99 77 LYS D O 1
ATOM 3924 N N . VAL D 1 87 ? 17.413 -14.766 -22.972 1.00 49.73 86 VAL D N 1
ATOM 3925 C CA . VAL D 1 87 ? 18.117 -13.536 -22.605 1.00 49.26 86 VAL D CA 1
ATOM 3926 C C . VAL D 1 87 ? 17.115 -12.392 -22.337 1.00 49.07 86 VAL D C 1
ATOM 3927 O O . VAL D 1 87 ? 16.570 -11.804 -23.282 1.00 48.77 86 VAL D O 1
ATOM 3931 N N . LEU D 1 88 ? 16.878 -12.103 -21.051 1.00 48.67 87 LEU D N 1
ATOM 3932 C CA . LEU D 1 88 ? 15.974 -11.021 -20.612 1.00 48.06 87 LEU D CA 1
ATOM 3933 C C . LEU D 1 88 ? 16.722 -9.688 -20.567 1.00 47.41 87 LEU D C 1
ATOM 3934 O O . LEU D 1 88 ? 17.927 -9.672 -20.324 1.00 47.43 87 LEU D O 1
ATOM 3939 N N . VAL D 1 89 ? 15.992 -8.587 -20.789 1.00 46.61 88 VAL D N 1
ATOM 3940 C CA . VAL D 1 89 ? 16.543 -7.218 -20.804 1.00 45.45 88 VAL D CA 1
ATOM 3941 C C . VAL D 1 89 ? 15.713 -6.272 -19.916 1.00 44.62 88 VAL D C 1
ATOM 3942 O O . VAL D 1 89 ? 14.500 -6.185 -20.073 1.00 43.61 88 VAL D O 1
ATOM 3946 N N . TRP D 1 90 ? 16.389 -5.581 -18.995 1.00 44.60 89 TRP D N 1
ATOM 3947 C CA . TRP D 1 90 ? 15.791 -4.606 -18.076 1.00 44.74 89 TRP D CA 1
ATOM 3948 C C . TRP D 1 90 ? 16.431 -3.228 -18.278 1.00 44.51 89 TRP D C 1
ATOM 3949 O O . TRP D 1 90 ? 17.620 -3.158 -18.601 1.00 44.51 89 TRP D O 1
ATOM 3960 N N . PRO D 1 91 ? 15.652 -2.135 -18.099 1.00 44.00 90 PRO D N 1
ATOM 3961 C CA . PRO D 1 91 ? 16.245 -0.806 -18.060 1.00 43.16 90 PRO D CA 1
ATOM 3962 C C . PRO D 1 91 ? 16.740 -0.565 -16.629 1.00 43.42 90 PRO D C 1
ATOM 3963 O O . PRO D 1 91 ? 16.261 -1.217 -15.684 1.00 43.04 90 PRO D O 1
ATOM 3967 N N . THR D 1 92 ? 17.697 0.343 -16.477 1.00 43.05 91 THR D N 1
ATOM 3968 C CA . THR D 1 92 ? 18.244 0.698 -15.165 1.00 43.11 91 THR D CA 1
ATOM 3969 C C . THR D 1 92 ? 17.508 1.914 -14.589 1.00 43.79 91 THR D C 1
ATOM 3970 O O . THR D 1 92 ? 16.716 2.565 -15.291 1.00 44.51 91 THR D O 1
ATOM 3974 N N . GLU D 1 93 ? 17.776 2.216 -13.317 1.00 44.35 92 GLU D N 1
ATOM 3975 C CA . GLU D 1 93 ? 17.202 3.403 -12.655 1.00 45.26 92 GLU D CA 1
ATOM 3976 C C . GLU D 1 93 ? 17.738 4.685 -13.317 1.00 45.45 92 GLU D C 1
ATOM 3977 O O . GLU D 1 93 ? 17.027 5.689 -13.377 1.00 46.27 92 GLU D O 1
ATOM 3983 N N . GLN D 1 94 ? 18.985 4.631 -13.804 1.00 45.85 93 GLN D N 1
ATOM 3984 C CA . GLN D 1 94 ? 19.607 5.704 -14.594 1.00 45.80 93 GLN D CA 1
ATOM 3985 C C . GLN D 1 94 ? 18.775 6.010 -15.845 1.00 45.87 93 GLN D C 1
ATOM 3986 O O . GLN D 1 94 ? 18.603 7.180 -16.192 1.00 46.05 93 GLN D O 1
ATOM 3992 N N . ALA D 1 95 ? 18.281 4.958 -16.507 1.00 45.66 94 ALA D N 1
ATOM 3993 C CA . ALA D 1 95 ? 17.437 5.080 -17.708 1.00 45.70 94 ALA D CA 1
ATOM 3994 C C . ALA D 1 95 ? 16.097 5.738 -17.414 1.00 45.82 94 ALA D C 1
ATOM 3995 O O . ALA D 1 95 ? 15.687 6.635 -18.162 1.00 45.75 94 ALA D O 1
ATOM 3997 N N . ARG D 1 96 ? 15.437 5.295 -16.337 1.00 46.49 95 ARG D N 1
ATOM 3998 C CA A ARG D 1 96 ? 14.142 5.865 -15.930 0.50 46.74 95 ARG D CA 1
ATOM 3999 C CA B ARG D 1 96 ? 14.146 5.854 -15.923 0.50 47.11 95 ARG D CA 1
ATOM 4000 C C . ARG D 1 96 ? 14.318 7.307 -15.462 1.00 46.56 95 ARG D C 1
ATOM 4001 O O . ARG D 1 96 ? 13.480 8.157 -15.757 1.00 46.81 95 ARG D O 1
ATOM 4016 N N . GLU D 1 97 ? 15.407 7.576 -14.739 1.00 47.02 96 GLU D N 1
ATOM 4017 C CA . GLU D 1 97 ? 15.723 8.939 -14.292 1.00 47.33 96 GLU D CA 1
ATOM 4018 C C . GLU D 1 97 ? 16.034 9.850 -15.479 1.00 47.66 96 GLU D C 1
ATOM 4019 O O . GLU D 1 97 ? 15.408 10.895 -15.602 1.00 47.90 96 GLU D O 1
ATOM 4025 N N . ALA D 1 98 ? 16.919 9.417 -16.379 1.00 47.25 97 ALA D N 1
ATOM 4026 C CA . ALA D 1 98 ? 17.314 10.227 -17.549 1.00 47.69 97 ALA D CA 1
ATOM 4027 C C . ALA D 1 98 ? 16.170 10.569 -18.516 1.00 48.10 97 ALA D C 1
ATOM 4028 O O . ALA D 1 98 ? 16.089 11.709 -18.979 1.00 48.55 97 ALA D O 1
ATOM 4030 N N . LEU D 1 99 ? 15.302 9.592 -18.801 1.00 48.11 98 LEU D N 1
ATOM 4031 C CA . LEU D 1 99 ? 14.184 9.761 -19.757 1.00 48.19 98 LEU D CA 1
ATOM 4032 C C . LEU D 1 99 ? 12.852 10.206 -19.154 1.00 49.08 98 LEU D C 1
ATOM 4033 O O . LEU D 1 99 ? 12.160 11.012 -19.785 1.00 49.84 98 LEU D O 1
ATOM 4038 N N . ILE D 1 100 ? 12.506 9.698 -17.960 1.00 48.98 99 ILE D N 1
ATOM 4039 C CA . ILE D 1 100 ? 11.191 9.938 -17.327 1.00 48.95 99 ILE D CA 1
ATOM 4040 C C . ILE D 1 100 ? 11.165 10.749 -16.009 1.00 49.06 99 ILE D C 1
ATOM 4041 O O . ILE D 1 100 ? 10.686 11.888 -15.999 1.00 49.54 99 ILE D O 1
ATOM 4046 N N . THR D 1 101 ? 11.673 10.165 -14.921 1.00 48.82 100 THR D N 1
ATOM 4047 C CA . THR D 1 101 ? 11.533 10.731 -13.554 1.00 48.37 100 THR D CA 1
ATOM 4048 C C . THR D 1 101 ? 12.437 11.898 -13.126 1.00 48.75 100 THR D C 1
ATOM 4049 O O . THR D 1 101 ? 12.046 12.653 -12.229 1.00 49.05 100 THR D O 1
ATOM 4053 N N . ASN D 1 102 ? 13.620 12.047 -13.723 1.00 48.81 101 ASN D N 1
ATOM 4054 C CA . ASN D 1 102 ? 14.532 13.168 -13.393 1.00 48.53 101 ASN D CA 1
ATOM 4055 C C . ASN D 1 102 ? 15.385 13.588 -14.611 1.00 48.45 101 ASN D C 1
ATOM 4056 O O . ASN D 1 102 ? 16.620 13.466 -14.584 1.00 48.90 101 ASN D O 1
ATOM 4061 N N . PRO D 1 103 ? 14.725 14.049 -15.704 1.00 48.56 102 PRO D N 1
ATOM 4062 C CA . PRO D 1 103 ? 15.496 14.449 -16.882 1.00 48.84 102 PRO D CA 1
ATOM 4063 C C . PRO D 1 103 ? 16.163 15.807 -16.674 1.00 48.59 102 PRO D C 1
ATOM 4064 O O . PRO D 1 103 ? 15.701 16.597 -15.837 1.00 49.27 102 PRO D O 1
ATOM 4068 N N . SER D 1 104 ? 17.233 16.070 -17.425 1.00 47.67 103 SER D N 1
ATOM 4069 C CA . SER D 1 104 ? 17.928 17.361 -17.354 1.00 47.32 103 SER D CA 1
ATOM 4070 C C . SER D 1 104 ? 17.036 18.460 -17.927 1.00 46.98 103 SER D C 1
ATOM 4071 O O . SER D 1 104 ? 16.135 18.172 -18.722 1.00 47.33 103 SER D O 1
ATOM 4074 N N . ALA D 1 105 ? 17.298 19.704 -17.519 1.00 47.39 104 ALA D N 1
ATOM 4075 C CA . ALA D 1 105 ? 16.544 20.889 -17.985 1.00 47.44 104 ALA D CA 1
ATOM 4076 C C . ALA D 1 105 ? 16.513 20.970 -19.511 1.00 47.75 104 ALA D C 1
ATOM 4077 O O . ALA D 1 105 ? 15.453 21.224 -20.098 1.00 47.77 104 ALA D O 1
ATOM 4079 N N . HIS D 1 106 ? 17.673 20.723 -20.129 1.00 47.73 105 HIS D N 1
ATOM 4080 C CA . HIS D 1 106 ? 17.819 20.706 -21.588 1.00 48.02 105 HIS D CA 1
ATOM 4081 C C . HIS D 1 106 ? 16.927 19.633 -22.226 1.00 48.11 105 HIS D C 1
ATOM 4082 O O . HIS D 1 106 ? 16.161 19.950 -23.134 1.00 48.33 105 HIS D O 1
ATOM 4089 N N . HIS D 1 107 ? 17.003 18.394 -21.729 1.00 48.32 106 HIS D N 1
ATOM 4090 C CA . HIS D 1 107 ? 16.179 17.287 -22.271 1.00 48.72 106 HIS D CA 1
ATOM 4091 C C . HIS D 1 107 ? 14.667 17.501 -22.101 1.00 49.06 106 HIS D C 1
ATOM 4092 O O . HIS D 1 107 ? 13.895 17.075 -22.971 1.00 48.41 106 HIS D O 1
ATOM 4099 N N . GLN D 1 108 ? 14.257 18.135 -20.994 1.00 48.89 107 GLN D N 1
ATOM 4100 C CA . GLN D 1 108 ? 12.846 18.493 -20.769 1.00 49.35 107 GLN D CA 1
ATOM 4101 C C . GLN D 1 108 ? 12.406 19.494 -21.837 1.00 49.20 107 GLN D C 1
ATOM 4102 O O . GLN D 1 108 ? 11.382 19.293 -22.491 1.00 48.76 107 GLN D O 1
ATOM 4108 N N . ALA D 1 109 ? 13.205 20.556 -22.000 1.00 49.10 108 ALA D N 1
ATOM 4109 C CA . ALA D 1 109 ? 12.967 21.621 -22.993 1.00 49.25 108 ALA D CA 1
ATOM 4110 C C . ALA D 1 109 ? 12.921 21.108 -24.434 1.00 48.85 108 ALA D C 1
ATOM 4111 O O . ALA D 1 109 ? 12.107 21.584 -25.230 1.00 48.34 108 ALA D O 1
ATOM 4113 N N . ILE D 1 110 ? 13.795 20.149 -24.755 1.00 49.02 109 ILE D N 1
ATOM 4114 C CA . ILE D 1 110 ? 13.836 19.515 -26.083 1.00 49.90 109 ILE D CA 1
ATOM 4115 C C . ILE D 1 110 ? 12.564 18.684 -26.324 1.00 50.05 109 ILE D C 1
ATOM 4116 O O . ILE D 1 110 ? 11.935 18.837 -27.369 1.00 49.69 109 ILE D O 1
ATOM 4121 N N . LYS D 1 111 ? 12.190 17.837 -25.357 1.00 51.01 110 LYS D N 1
ATOM 4122 C CA . LYS D 1 111 ? 10.973 16.990 -25.459 1.00 51.71 110 LYS D CA 1
ATOM 4123 C C . LYS D 1 111 ? 9.667 17.779 -25.517 1.00 51.44 110 LYS D C 1
ATOM 4124 O O . LYS D 1 111 ? 8.743 17.382 -26.229 1.00 51.84 110 LYS D O 1
ATOM 4130 N N . THR D 1 112 ? 9.585 18.863 -24.746 1.00 50.81 111 THR D N 1
ATOM 4131 C CA . THR D 1 112 ? 8.423 19.761 -24.776 1.00 50.97 111 THR D CA 1
ATOM 4132 C C . THR D 1 112 ? 8.347 20.437 -26.152 1.00 51.18 111 THR D C 1
ATOM 4133 O O . THR D 1 112 ? 7.283 20.466 -26.765 1.00 51.62 111 THR D O 1
ATOM 4137 N N . SER D 1 113 ? 9.487 20.944 -26.631 1.00 51.71 112 SER D N 1
ATOM 4138 C CA . SER D 1 113 ? 9.585 21.577 -27.957 1.00 51.81 112 SER D CA 1
ATOM 4139 C C . SER D 1 113 ? 9.322 20.595 -29.118 1.00 51.06 112 SER D C 1
ATOM 4140 O O . SER D 1 113 ? 8.697 20.971 -30.111 1.00 50.93 112 SER D O 1
ATOM 4151 N N . ASN D 1 115 ? 7.443 17.745 -29.067 1.00 51.90 114 ASN D N 1
ATOM 4152 C CA . ASN D 1 115 ? 6.026 17.376 -29.067 1.00 53.37 114 ASN D CA 1
ATOM 4153 C C . ASN D 1 115 ? 5.056 18.465 -29.561 1.00 53.21 114 ASN D C 1
ATOM 4154 O O . ASN D 1 115 ? 3.931 18.129 -29.944 1.00 54.32 114 ASN D O 1
ATOM 4159 N N . GLN D 1 116 ? 5.482 19.735 -29.574 1.00 52.28 115 GLN D N 1
ATOM 4160 C CA . GLN D 1 116 ? 4.659 20.849 -30.100 1.00 52.57 115 GLN D CA 1
ATOM 4161 C C . GLN D 1 116 ? 5.000 21.258 -31.563 1.00 51.40 115 GLN D C 1
ATOM 4162 O O . GLN D 1 116 ? 4.553 22.312 -32.013 1.00 51.19 115 GLN D O 1
ATOM 4168 N N . ILE D 1 117 ? 5.757 20.426 -32.299 1.00 50.18 116 ILE D N 1
ATOM 4169 C CA . ILE D 1 117 ? 6.120 20.695 -33.714 1.00 50.47 116 ILE D CA 1
ATOM 4170 C C . ILE D 1 117 ? 4.907 20.418 -34.609 1.00 50.12 116 ILE D C 1
ATOM 4171 O O . ILE D 1 117 ? 4.531 21.263 -35.437 1.00 49.40 116 ILE D O 1
ATOM 4176 N N . LEU D 1 118 ? 4.331 19.225 -34.447 1.00 49.31 117 LEU D N 1
ATOM 4177 C CA . LEU D 1 118 ? 3.129 18.801 -35.166 1.00 48.88 117 LEU D CA 1
ATOM 4178 C C . LEU D 1 118 ? 1.991 18.550 -34.184 1.00 48.71 117 LEU D C 1
ATOM 4179 O O . LEU D 1 118 ? 2.223 18.161 -33.037 1.00 47.75 117 LEU D O 1
ATOM 4184 N N . THR D 1 119 ? 0.757 18.772 -34.637 1.00 48.87 118 THR D N 1
ATOM 4185 C CA . THR D 1 119 ? -0.424 18.418 -33.853 1.00 49.07 118 THR D CA 1
ATOM 4186 C C . THR D 1 119 ? -0.616 16.903 -33.996 1.00 49.14 118 THR D C 1
ATOM 4187 O O . THR D 1 119 ? 0.005 16.275 -34.862 1.00 46.05 118 THR D O 1
ATOM 4191 N N . VAL D 1 120 ? -1.479 16.329 -33.157 1.00 50.50 119 VAL D N 1
ATOM 4192 C CA . VAL D 1 120 ? -1.815 14.894 -33.246 1.00 51.58 119 VAL D CA 1
ATOM 4193 C C . VAL D 1 120 ? -2.470 14.561 -34.604 1.00 52.31 119 VAL D C 1
ATOM 4194 O O . VAL D 1 120 ? -2.132 13.543 -35.208 1.00 52.11 119 VAL D O 1
ATOM 4198 N N . GLU D 1 121 ? -3.367 15.437 -35.076 1.00 52.86 120 GLU D N 1
ATOM 4199 C CA . GLU D 1 121 ? -4.064 15.261 -36.360 1.00 52.91 120 GLU D CA 1
ATOM 4200 C C . GLU D 1 121 ? -3.090 15.096 -37.533 1.00 52.86 120 GLU D C 1
ATOM 4201 O O . GLU D 1 121 ? -3.096 14.058 -38.198 1.00 53.01 120 GLU D O 1
ATOM 4207 N N . GLU D 1 122 ? -2.242 16.101 -37.757 1.00 53.02 121 GLU D N 1
ATOM 4208 C CA . GLU D 1 122 ? -1.258 16.065 -38.864 1.00 53.24 121 GLU D CA 1
ATOM 4209 C C . GLU D 1 122 ? -0.170 14.977 -38.686 1.00 51.92 121 GLU D C 1
ATOM 4210 O O . GLU D 1 122 ? 0.368 14.471 -39.665 1.00 51.37 121 GLU D O 1
ATOM 4216 N N . SER D 1 123 ? 0.109 14.613 -37.438 1.00 51.74 122 SER D N 1
ATOM 4217 C CA . SER D 1 123 ? 1.026 13.525 -37.101 1.00 51.55 122 SER D CA 1
ATOM 4218 C C . SER D 1 123 ? 0.416 12.170 -37.482 1.00 51.10 122 SER D C 1
ATOM 4219 O O . SER D 1 123 ? 1.093 11.333 -38.076 1.00 50.64 122 SER D O 1
ATOM 4222 N N . GLU D 1 124 ? -0.853 11.960 -37.126 1.00 50.69 123 GLU D N 1
ATOM 4223 C CA . GLU D 1 124 ? -1.573 10.728 -37.478 1.00 50.96 123 GLU D CA 1
ATOM 4224 C C . GLU D 1 124 ? -1.804 10.582 -38.992 1.00 50.55 123 GLU D C 1
ATOM 4225 O O . GLU D 1 124 ? -1.758 9.465 -39.516 1.00 49.75 123 GLU D O 1
ATOM 4231 N N . GLN D 1 125 ? -2.057 11.704 -39.671 1.00 50.34 124 GLN D N 1
ATOM 4232 C CA . GLN D 1 125 ? -2.232 11.734 -41.132 1.00 49.92 124 GLN D CA 1
ATOM 4233 C C . GLN D 1 125 ? -0.917 11.384 -41.831 1.00 49.27 124 GLN D C 1
ATOM 4234 O O . GLN D 1 125 ? -0.920 10.659 -42.817 1.00 48.95 124 GLN D O 1
ATOM 4240 N N . PHE D 1 126 ? 0.194 11.911 -41.307 1.00 49.06 125 PHE D N 1
ATOM 4241 C CA . PHE D 1 126 ? 1.547 11.630 -41.808 1.00 48.55 125 PHE D CA 1
ATOM 4242 C C . PHE D 1 126 ? 1.886 10.129 -41.699 1.00 47.87 125 PHE D C 1
ATOM 4243 O O . PHE D 1 126 ? 2.399 9.538 -42.654 1.00 47.86 125 PHE D O 1
ATOM 4251 N N . LEU D 1 127 ? 1.605 9.534 -40.538 1.00 46.90 126 LEU D N 1
ATOM 4252 C CA . LEU D 1 127 ? 1.846 8.101 -40.303 1.00 46.94 126 LEU D CA 1
ATOM 4253 C C . LEU D 1 127 ? 0.869 7.195 -41.085 1.00 46.69 126 LEU D C 1
ATOM 4254 O O . LEU D 1 127 ? 1.244 6.092 -41.462 1.00 47.88 126 LEU D O 1
ATOM 4259 N N . ALA D 1 128 ? -0.365 7.657 -41.305 1.00 46.61 127 ALA D N 1
ATOM 4260 C CA . ALA D 1 128 ? -1.362 6.939 -42.129 1.00 46.39 127 ALA D CA 1
ATOM 4261 C C . ALA D 1 128 ? -0.913 6.900 -43.601 1.00 46.29 127 ALA D C 1
ATOM 4262 O O . ALA D 1 128 ? -1.048 5.867 -44.269 1.00 45.45 127 ALA D O 1
ATOM 4264 N N . THR D 1 129 ? -0.381 8.024 -44.091 1.00 46.05 128 THR D N 1
ATOM 4265 C CA . THR D 1 129 ? 0.173 8.097 -45.449 1.00 46.48 128 THR D CA 1
ATOM 4266 C C . THR D 1 129 ? 1.471 7.265 -45.553 1.00 46.64 128 THR D C 1
ATOM 4267 O O . THR D 1 129 ? 1.699 6.634 -46.588 1.00 47.15 128 THR D O 1
ATOM 4271 N N . LEU D 1 130 ? 2.289 7.256 -44.491 1.00 46.96 129 LEU D N 1
ATOM 4272 C CA . LEU D 1 130 ? 3.523 6.443 -44.429 1.00 47.24 129 LEU D CA 1
ATOM 4273 C C . LEU D 1 130 ? 3.192 4.955 -44.513 1.00 47.88 129 LEU D C 1
ATOM 4274 O O . LEU D 1 130 ? 3.849 4.229 -45.259 1.00 47.82 129 LEU D O 1
ATOM 4279 N N . ASP D 1 131 ? 2.194 4.517 -43.733 1.00 48.46 130 ASP D N 1
ATOM 4280 C CA . ASP D 1 131 ? 1.709 3.120 -43.747 1.00 49.02 130 ASP D CA 1
ATOM 4281 C C . ASP D 1 131 ? 1.151 2.722 -45.118 1.00 48.75 130 ASP D C 1
ATOM 4282 O O . ASP D 1 131 ? 1.478 1.649 -45.623 1.00 48.72 130 ASP D O 1
ATOM 4287 N N . LYS D 1 132 ? 0.318 3.592 -45.697 1.00 48.23 131 LYS D N 1
ATOM 4288 C CA . LYS D 1 132 ? -0.278 3.388 -47.038 1.00 48.09 131 LYS D CA 1
ATOM 4289 C C . LYS D 1 132 ? 0.805 3.192 -48.105 1.00 47.21 131 LYS D C 1
ATOM 4290 O O . LYS D 1 132 ? 0.694 2.294 -48.936 1.00 46.78 131 LYS D O 1
ATOM 4296 N N . LEU D 1 133 ? 1.841 4.034 -48.049 1.00 46.84 132 LEU D N 1
ATOM 4297 C CA . LEU D 1 133 ? 2.992 3.974 -48.958 1.00 46.80 132 LEU D CA 1
ATOM 4298 C C . LEU D 1 133 ? 3.744 2.645 -48.829 1.00 46.68 132 LEU D C 1
ATOM 4299 O O . LEU D 1 133 ? 4.050 2.012 -49.843 1.00 44.92 132 LEU D O 1
ATOM 4304 N N . LEU D 1 134 ? 4.016 2.228 -47.589 1.00 46.96 133 LEU D N 1
ATOM 4305 C CA . LEU D 1 134 ? 4.712 0.952 -47.325 1.00 47.76 133 LEU D CA 1
ATOM 4306 C C . LEU D 1 134 ? 3.910 -0.274 -47.786 1.00 47.59 133 LEU D C 1
ATOM 4307 O O . LEU D 1 134 ? 4.503 -1.226 -48.298 1.00 47.86 133 LEU D O 1
ATOM 4312 N N . ILE D 1 135 ? 2.583 -0.245 -47.615 1.00 47.53 134 ILE D N 1
ATOM 4313 C CA . ILE D 1 135 ? 1.713 -1.330 -48.102 1.00 48.05 134 ILE D CA 1
ATOM 4314 C C . ILE D 1 135 ? 1.758 -1.373 -49.637 1.00 47.95 134 ILE D C 1
ATOM 4315 O O . ILE D 1 135 ? 1.893 -2.452 -50.202 1.00 48.21 134 ILE D O 1
ATOM 4320 N N . GLY D 1 136 ? 1.669 -0.207 -50.287 1.00 48.05 135 GLY D N 1
ATOM 4321 C CA . GLY D 1 136 ? 1.759 -0.094 -51.751 1.00 48.05 135 GLY D CA 1
ATOM 4322 C C . GLY D 1 136 ? 3.080 -0.595 -52.328 1.00 48.16 135 GLY D C 1
ATOM 4323 O O . GLY D 1 136 ? 3.083 -1.327 -53.322 1.00 48.25 135 GLY D O 1
ATOM 4324 N N . LEU D 1 137 ? 4.192 -0.215 -51.693 1.00 48.49 136 LEU D N 1
ATOM 4325 C CA . LEU D 1 137 ? 5.538 -0.656 -52.109 1.00 49.53 136 LEU D CA 1
ATOM 4326 C C . LEU D 1 137 ? 5.753 -2.163 -51.877 1.00 49.86 136 LEU D C 1
ATOM 4327 O O . LEU D 1 137 ? 6.429 -2.818 -52.670 1.00 48.43 136 LEU D O 1
ATOM 4332 N N . GLN D 1 138 ? 5.192 -2.690 -50.787 1.00 51.01 137 GLN D N 1
ATOM 4333 C CA . GLN D 1 138 ? 5.209 -4.139 -50.507 1.00 52.37 137 GLN D CA 1
ATOM 4334 C C . GLN D 1 138 ? 4.269 -4.931 -51.436 1.00 52.21 137 GLN D C 1
ATOM 4335 O O . GLN D 1 138 ? 4.491 -6.128 -51.645 1.00 52.93 137 GLN D O 1
ATOM 4341 N N . ASN D 1 139 ? 3.236 -4.271 -51.977 1.00 52.29 138 ASN D N 1
ATOM 4342 C CA . ASN D 1 139 ? 2.295 -4.878 -52.940 1.00 53.12 138 ASN D CA 1
ATOM 4343 C C . ASN D 1 139 ? 2.693 -4.732 -54.431 1.00 52.72 138 ASN D C 1
ATOM 4344 O O . ASN D 1 139 ? 1.902 -5.102 -55.306 1.00 52.07 138 ASN D O 1
ATOM 4349 N N . LEU D 1 140 ? 3.901 -4.226 -54.726 1.00 52.97 139 LEU D N 1
ATOM 4350 C CA . LEU D 1 140 ? 4.360 -4.050 -56.124 1.00 53.45 139 LEU D CA 1
ATOM 4351 C C . LEU D 1 140 ? 4.490 -5.399 -56.860 1.00 54.09 139 LEU D C 1
ATOM 4352 O O . LEU D 1 140 ? 4.807 -6.404 -56.213 1.00 53.94 139 LEU D O 1
ATOM 4357 N N . PRO D 1 141 ? 4.263 -5.420 -58.203 1.00 55.40 140 PRO D N 1
ATOM 4358 C CA . PRO D 1 141 ? 4.296 -6.657 -59.011 1.00 56.05 140 PRO D CA 1
ATOM 4359 C C . PRO D 1 141 ? 5.477 -7.614 -58.773 1.00 56.56 140 PRO D C 1
ATOM 4360 O O . PRO D 1 141 ? 6.606 -7.155 -58.595 1.00 56.21 140 PRO D O 1
ATOM 4364 N N . ILE D 1 142 ? 5.167 -8.916 -58.749 1.00 57.00 141 ILE D N 1
ATOM 4365 C CA . ILE D 1 142 ? 6.110 -10.052 -58.598 1.00 57.17 141 ILE D CA 1
ATOM 4366 C C . ILE D 1 142 ? 7.126 -9.993 -57.436 1.00 58.16 141 ILE D C 1
ATOM 4367 O O . ILE D 1 142 ? 8.124 -10.716 -57.426 1.00 58.70 141 ILE D O 1
#

Nearest PDB structures (foldseek):
  3bdd-assembly1_B  TM=1.008E+00  e=1.723E-20  Streptococcus suis 89/1591
  3bdd-assembly2_C  TM=9.931E-01  e=5.017E-20  Streptococcus suis 89/1591
  3bdd-assembly2_D  TM=9.906E-01  e=5.466E-19  Streptococcus suis 89/1591
  4yif-assembly2_D  TM=5.376E-01  e=1.297E-05  Mycobacterium tuberculosis H37Rv
  3s2w-assembly4_G  TM=5.985E-01  e=6.645E-05  Methanosarcin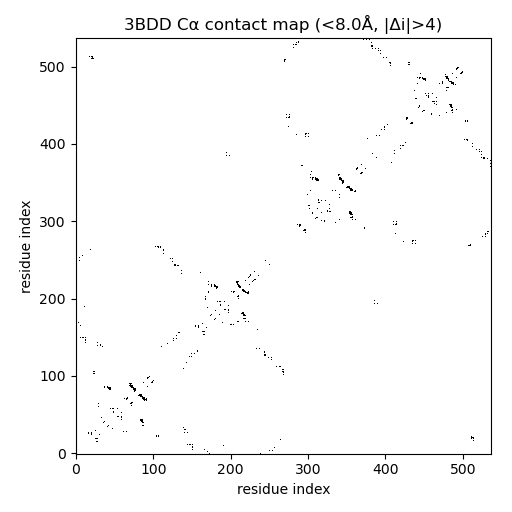a mazei Go1

Sequence (537 aa):
QEEDLLYRLKVADETISNNLFEKQLGISLTRYSILQTLLKDAPLHQLALQERLQIDRAAVTRHLKLLEESGYIIRKRNPDNQREVLVWPTEQAREALITNPSAHHQQAIKTSNQILTVEESEQFLATLDKLLIGLQNLPIQEEDLLYRLKVADETISNLFEKQLGISLTRYSILQTLLKDAPLHQLALQERLQIDRAAVTRHLKLLEESGYIIRKEVLVWPTEQAREALITNPSAHHQAIKTSNQILTVEESEQFLATLDKLLIGLQNLPIQEEEDLLYRLKVADETISNLFEKQLGISLTRYSILQTLLKDAPLHQLALQERLQIDRAAVTRRHLKLLEESGYIIRKRNPDNQREVLVWPTEQAREALITNPSAHHQAIKTSNQILTVEESEQFLATLDKLLIGLQNLPIQEEDLLYRLKVADETISNLFEKQLGISLTRYSILQQTLLKDAPLHQLALQERLQIDRAAVTRHLKLLEESGYIIRKVLVWPTEQARREALITNPSAHHQAIKTSNQILTVEESEQFLATLDKLLIGLQNLPI

Secondary structure (DSSP, 8-state):
---HHHHHHHHHHHHHHHHHHHHHSS-HHHHHHHHHHHHH-SB-HHHHHHHHT--HHHHHHHHHHHHHTTSEEEEE-SSSTT-EEEEE-HHHHIIIIIS--HHHHHHHH---SS-HHHHHHHHHHHHHHHHHHHTS--/---HHHHHHHHHHHHHHHHHHHHHSS-HHHHHHHHHHHHS--EEHHHHHHHHT--HHHHHHHHHHHHHTTSEEE---EEEE-HHHHIIIIIS--HHHHHHHH---SS-HHHHHHHHHHHHHHHHHHHT---/---HHHHHHHHHHHHHHHHHHHHHSS-HHHHHHHHHHHHH--B-HHHHHHHHT--HHHHHHHHHHHHHTTSEEEEE-TTTSSSEEEEE-HHHHIIIIIS--HHHHHHHH---SS-HHHHHHHHHHHHHHHHHHHTS--/---HHHHHHHHHHHHHHHHHHHHHSS-HHHHHHHHHHHHH-SEEHHHHHHHHT--HHHHHHHHHHHHHTTSEEE--EEEE-HHHHIIIIIS--HHHHHHHH---SS-HHHHHHHHHHHHHHHHHHHTS--

Radius of gyration: 28.1 Å; Cα contacts (8 Å, |Δi|>4): 588; chains: 4; bounding box: 77×60×65 Å